Protein AF-A0A484BGW2-F1 (afdb_monomer_lite)

Radius of gyration: 29.8 Å; chains: 1; bounding box: 75×45×99 Å

Organism: Drosophila navojoa (NCBI:txid7232)

Structure (mmCIF, N/CA/C/O backbone):
data_AF-A0A484BGW2-F1
#
_entry.id   AF-A0A484BGW2-F1
#
loop_
_atom_site.group_PDB
_atom_site.id
_atom_site.type_symbol
_atom_site.label_atom_id
_atom_site.label_alt_id
_atom_site.label_comp_id
_atom_site.label_asym_id
_atom_site.label_entity_id
_atom_site.label_seq_id
_atom_site.pdbx_PDB_ins_code
_atom_site.Cartn_x
_atom_site.Cartn_y
_atom_site.Cartn_z
_atom_site.occupancy
_atom_site.B_iso_or_equiv
_atom_site.auth_seq_id
_atom_site.auth_comp_id
_atom_site.auth_asym_id
_atom_site.auth_atom_id
_atom_site.pdbx_PDB_model_num
ATOM 1 N N . MET A 1 1 ? -2.782 -5.378 -7.631 1.00 30.78 1 MET A N 1
ATOM 2 C CA . MET A 1 1 ? -2.924 -6.180 -8.863 1.00 30.78 1 MET A CA 1
ATOM 3 C C . MET A 1 1 ? -1.554 -6.578 -9.361 1.00 30.78 1 MET A C 1
ATOM 5 O O . MET A 1 1 ? -0.825 -5.732 -9.863 1.00 30.78 1 MET A O 1
ATOM 9 N N . ALA A 1 2 ? -1.187 -7.844 -9.185 1.00 27.56 2 ALA A N 1
ATOM 10 C CA . ALA A 1 2 ? -0.056 -8.403 -9.904 1.00 27.56 2 ALA A CA 1
ATOM 11 C C . ALA A 1 2 ? -0.414 -8.424 -11.396 1.00 27.56 2 ALA A C 1
ATOM 13 O O . ALA A 1 2 ? -1.454 -8.963 -11.779 1.00 27.56 2 ALA A O 1
ATOM 14 N N . VAL A 1 3 ? 0.424 -7.811 -12.233 1.00 41.62 3 VAL A N 1
ATOM 15 C CA . VAL A 1 3 ? 0.444 -8.108 -13.668 1.00 41.62 3 VAL A CA 1
ATOM 16 C C . VAL A 1 3 ? 0.529 -9.629 -13.781 1.00 41.62 3 VAL A C 1
ATOM 18 O O . VAL A 1 3 ? 1.428 -10.220 -13.185 1.00 41.62 3 VAL A O 1
ATOM 21 N N . GLN A 1 4 ? -0.470 -10.232 -14.439 1.00 38.78 4 GLN A N 1
ATOM 22 C CA . GLN A 1 4 ? -0.670 -11.678 -14.573 1.00 38.78 4 GLN A CA 1
ATOM 23 C C . GLN A 1 4 ? 0.668 -12.416 -14.654 1.00 38.78 4 GLN A C 1
ATOM 25 O O . GLN A 1 4 ? 1.475 -12.099 -15.529 1.00 38.78 4 GLN A O 1
ATOM 30 N N . ALA A 1 5 ? 0.870 -13.408 -13.780 1.00 41.56 5 ALA A N 1
ATOM 31 C CA . ALA A 1 5 ? 1.909 -14.416 -13.946 1.00 41.56 5 ALA A CA 1
ATOM 32 C C . ALA A 1 5 ? 1.656 -15.099 -15.295 1.00 41.56 5 ALA A C 1
ATOM 34 O O . ALA A 1 5 ? 0.821 -15.996 -15.431 1.00 41.56 5 ALA A O 1
ATOM 35 N N . SER A 1 6 ? 2.267 -14.564 -16.349 1.00 44.81 6 SER A N 1
ATOM 36 C CA . SER A 1 6 ? 2.122 -15.129 -17.676 1.00 44.81 6 SER A CA 1
ATOM 37 C C . SER A 1 6 ? 2.887 -16.442 -17.657 1.00 44.81 6 SER A C 1
ATOM 39 O O . SER A 1 6 ? 4.026 -16.475 -17.191 1.00 44.81 6 SER A O 1
ATOM 41 N N . ASN A 1 7 ? 2.276 -17.511 -18.160 1.00 44.81 7 ASN A N 1
ATOM 42 C CA . ASN A 1 7 ? 2.944 -18.783 -18.407 1.00 44.81 7 ASN A CA 1
ATOM 43 C C . ASN A 1 7 ? 3.932 -18.586 -19.576 1.00 44.81 7 ASN A C 1
ATOM 45 O O . ASN A 1 7 ? 3.682 -18.995 -20.713 1.00 44.81 7 ASN A O 1
ATOM 49 N N . ASN A 1 8 ? 4.985 -17.803 -19.332 1.00 55.59 8 ASN A N 1
ATOM 50 C CA . ASN A 1 8 ? 5.901 -17.326 -20.345 1.00 55.59 8 ASN A CA 1
ATOM 51 C C . ASN A 1 8 ? 6.983 -18.377 -20.524 1.00 55.59 8 ASN A C 1
ATOM 53 O O . ASN A 1 8 ? 7.756 -18.667 -19.619 1.00 55.59 8 ASN A O 1
ATOM 57 N N . ARG A 1 9 ? 7.098 -18.919 -21.737 1.00 71.69 9 ARG A N 1
ATOM 58 C CA . ARG A 1 9 ? 8.217 -19.808 -22.093 1.00 71.69 9 ARG A CA 1
ATOM 59 C C . ARG A 1 9 ? 9.573 -19.089 -22.096 1.00 71.69 9 ARG A C 1
ATOM 61 O O . ARG A 1 9 ? 10.586 -19.736 -22.325 1.00 71.69 9 ARG A O 1
ATOM 68 N N . ARG A 1 10 ? 9.583 -17.766 -21.900 1.00 89.25 10 ARG A N 1
ATOM 69 C CA . ARG A 1 10 ? 10.768 -16.909 -21.933 1.00 89.25 10 ARG A CA 1
ATOM 70 C C . ARG A 1 10 ? 11.229 -16.578 -20.521 1.00 89.25 10 ARG A C 1
ATOM 72 O O . ARG A 1 10 ? 10.432 -16.153 -19.683 1.00 89.25 10 ARG A O 1
ATOM 79 N N . SER A 1 11 ? 12.525 -16.721 -20.295 1.00 92.38 11 SER A N 1
ATOM 80 C CA . SER A 1 11 ? 13.177 -16.312 -19.056 1.00 92.38 11 SER A CA 1
ATOM 81 C C . SER A 1 11 ? 13.207 -14.789 -18.901 1.00 92.38 11 SER A C 1
ATOM 83 O O . SER A 1 11 ? 13.203 -14.048 -19.891 1.00 92.38 11 SER A O 1
ATOM 85 N N . ILE A 1 12 ? 13.320 -14.315 -17.657 1.00 93.62 12 ILE A N 1
ATOM 86 C CA . ILE A 1 12 ? 13.529 -12.891 -17.348 1.00 93.62 12 ILE A CA 1
ATOM 87 C C . ILE A 1 12 ? 14.671 -12.301 -18.188 1.00 93.62 12 ILE A C 1
ATOM 89 O O . ILE A 1 12 ? 14.522 -11.232 -18.781 1.00 93.62 12 ILE A O 1
ATOM 93 N N . ARG A 1 13 ? 15.812 -12.997 -18.277 1.00 93.94 13 ARG A N 1
ATOM 94 C CA . ARG A 1 13 ? 16.982 -12.536 -19.034 1.00 93.94 13 ARG A CA 1
ATOM 95 C C . ARG A 1 13 ? 16.668 -12.337 -20.511 1.00 93.94 13 ARG A C 1
ATOM 97 O O . ARG A 1 13 ? 17.069 -11.319 -21.063 1.00 93.94 13 ARG A O 1
ATOM 104 N N . GLU A 1 14 ? 15.964 -13.270 -21.144 1.00 94.06 14 GLU A N 1
ATOM 105 C CA . GLU A 1 14 ? 15.614 -13.161 -22.565 1.00 94.06 14 GLU A CA 1
ATOM 106 C C . GLU A 1 14 ? 14.696 -11.974 -22.842 1.00 94.06 14 GLU A C 1
ATOM 108 O O . GLU A 1 14 ? 14.814 -11.339 -23.889 1.00 94.06 14 GLU A O 1
ATOM 113 N N . VAL A 1 15 ? 13.771 -11.663 -21.933 1.00 94.19 15 VAL A N 1
ATOM 114 C CA . VAL A 1 15 ? 12.886 -10.507 -22.115 1.00 94.19 15 VAL A CA 1
ATOM 115 C C . VAL A 1 15 ? 13.626 -9.201 -21.837 1.00 94.19 15 VAL A C 1
ATOM 117 O O . VAL A 1 15 ? 13.514 -8.260 -22.621 1.00 94.19 15 VAL A O 1
ATOM 120 N N . GLN A 1 16 ? 14.450 -9.154 -20.788 1.00 94.75 16 GLN A N 1
ATOM 121 C CA . GLN A 1 16 ? 15.307 -7.999 -20.511 1.00 94.75 16 GLN A CA 1
ATOM 122 C C . GLN A 1 16 ? 16.312 -7.731 -21.640 1.00 94.75 16 GLN A C 1
ATOM 124 O O . GLN A 1 16 ? 16.614 -6.576 -21.923 1.00 94.75 16 GLN A O 1
ATOM 129 N N . GLN A 1 17 ? 16.796 -8.775 -22.315 1.00 94.62 17 GLN A N 1
ATOM 130 C CA . GLN A 1 17 ? 17.645 -8.652 -23.498 1.00 94.62 17 GLN A CA 1
ATOM 131 C C . GLN A 1 17 ? 16.894 -7.966 -24.649 1.00 94.62 17 GLN A C 1
ATOM 133 O O . GLN A 1 17 ? 17.401 -7.000 -25.209 1.00 94.62 17 GLN A O 1
ATOM 138 N N . THR A 1 18 ? 15.656 -8.380 -24.944 1.00 93.19 18 THR A N 1
ATOM 139 C CA . THR A 1 18 ? 14.824 -7.713 -25.965 1.00 93.19 18 THR A CA 1
ATOM 140 C C . THR A 1 18 ? 14.536 -6.252 -25.614 1.00 93.19 18 THR A C 1
ATOM 142 O O . THR A 1 18 ? 14.560 -5.390 -26.494 1.00 93.19 18 THR A O 1
ATOM 145 N N . PHE A 1 19 ? 14.296 -5.943 -24.335 1.00 92.81 19 PHE A N 1
ATOM 146 C CA . PHE A 1 19 ? 14.169 -4.552 -23.903 1.00 92.81 19 PHE A CA 1
ATOM 147 C C . PHE A 1 19 ? 15.470 -3.778 -24.092 1.00 92.81 19 PHE A C 1
ATOM 149 O O . PHE A 1 19 ? 15.421 -2.652 -24.572 1.00 92.81 19 PHE A O 1
ATOM 156 N N . ALA A 1 20 ? 16.622 -4.373 -23.784 1.00 90.94 20 ALA A N 1
ATOM 157 C CA . ALA A 1 20 ? 17.910 -3.720 -23.976 1.00 90.94 20 ALA A CA 1
ATOM 158 C C . ALA A 1 20 ? 18.216 -3.429 -25.448 1.00 90.94 20 ALA A C 1
ATOM 160 O O . ALA A 1 20 ? 18.731 -2.362 -25.757 1.00 90.94 20 ALA A O 1
ATOM 161 N N . GLU A 1 21 ? 17.848 -4.333 -26.353 1.00 90.25 21 GLU A N 1
ATOM 162 C CA . GLU A 1 21 ? 17.987 -4.143 -27.802 1.00 90.25 21 GLU A CA 1
ATOM 163 C C . GLU A 1 21 ? 17.047 -3.060 -28.351 1.00 90.25 21 GLU A C 1
ATOM 165 O O . GLU A 1 21 ? 17.378 -2.395 -29.328 1.00 90.25 21 GLU A O 1
ATOM 170 N N . SER A 1 22 ? 15.882 -2.868 -27.722 1.00 87.31 22 SER A N 1
ATOM 171 C CA . SER A 1 22 ? 14.867 -1.905 -28.179 1.00 87.31 22 SER A CA 1
ATOM 172 C C . SER A 1 22 ? 14.999 -0.519 -27.538 1.00 87.31 22 SER A C 1
ATOM 174 O O . SER A 1 22 ? 14.639 0.481 -28.153 1.00 87.31 22 SER A O 1
ATOM 176 N N . LEU A 1 23 ? 15.449 -0.460 -26.282 1.00 84.62 23 LEU A N 1
ATOM 177 C CA . LEU A 1 23 ? 15.468 0.747 -25.445 1.00 84.62 23 LEU A CA 1
ATOM 178 C C . LEU A 1 23 ? 16.885 1.215 -25.097 1.00 84.62 23 LEU A C 1
ATOM 180 O O . LEU A 1 23 ? 17.059 2.356 -24.672 1.00 84.62 23 LEU A O 1
ATOM 184 N N . GLY A 1 24 ? 17.885 0.341 -25.215 1.00 80.19 24 GLY A N 1
ATOM 185 C CA . GLY A 1 24 ? 19.278 0.668 -24.941 1.00 80.19 24 GLY A CA 1
ATOM 186 C C . GLY A 1 24 ? 19.933 1.389 -26.115 1.00 80.19 24 GLY A C 1
ATOM 187 O O . GLY A 1 24 ? 19.644 1.115 -27.278 1.00 80.19 24 GLY A O 1
ATOM 188 N N . TYR A 1 25 ? 20.853 2.302 -25.809 1.00 79.00 25 TYR A N 1
ATOM 189 C CA . TYR A 1 25 ? 21.677 2.971 -26.810 1.00 79.00 25 TYR A CA 1
ATOM 190 C C . TYR A 1 25 ? 23.089 3.182 -26.268 1.00 79.00 25 TYR A C 1
ATOM 192 O O . TYR A 1 25 ? 23.350 4.116 -25.514 1.00 79.00 25 TYR A O 1
ATOM 200 N N . ALA A 1 26 ? 24.009 2.289 -26.643 1.00 73.81 26 ALA A N 1
ATOM 201 C CA . ALA A 1 26 ? 25.385 2.279 -26.144 1.00 73.81 26 ALA A CA 1
ATOM 202 C C . ALA A 1 26 ? 25.447 2.375 -24.601 1.00 73.81 26 ALA A C 1
ATOM 204 O O . ALA A 1 26 ? 24.989 1.461 -23.919 1.00 73.81 26 ALA A O 1
ATOM 205 N N . ASN A 1 27 ? 26.006 3.469 -24.072 1.00 66.44 27 ASN A N 1
ATOM 206 C CA . ASN A 1 27 ? 26.057 3.789 -22.640 1.00 66.44 27 ASN A CA 1
ATOM 207 C C . ASN A 1 27 ? 25.190 5.014 -22.280 1.00 66.44 27 ASN A C 1
ATOM 209 O O . ASN A 1 27 ? 25.321 5.574 -21.188 1.00 66.44 27 ASN A O 1
ATOM 213 N N . GLU A 1 28 ? 24.340 5.471 -23.200 1.00 70.56 28 GLU A N 1
ATOM 214 C CA . GLU A 1 28 ? 23.519 6.668 -23.049 1.00 70.56 28 GLU A CA 1
ATOM 215 C C . GLU A 1 28 ? 22.057 6.318 -22.751 1.00 70.56 28 GLU A C 1
ATOM 217 O O . GLU A 1 28 ? 21.553 5.241 -23.066 1.00 70.56 28 GLU A O 1
ATOM 222 N N . ILE A 1 29 ? 21.354 7.265 -22.128 1.00 76.94 29 ILE A N 1
ATOM 223 C CA . ILE A 1 29 ? 19.918 7.150 -21.866 1.00 76.94 29 ILE A CA 1
ATOM 224 C C . ILE A 1 29 ? 19.168 7.896 -22.960 1.00 76.94 29 ILE A C 1
ATOM 226 O O . ILE A 1 29 ? 19.390 9.093 -23.160 1.00 76.94 29 ILE A O 1
ATOM 230 N N . ILE A 1 30 ? 18.220 7.213 -23.597 1.00 80.31 30 ILE A N 1
ATOM 231 C CA . ILE A 1 30 ? 17.255 7.851 -24.488 1.00 80.31 30 ILE A CA 1
ATOM 232 C C . ILE A 1 30 ? 16.202 8.555 -23.628 1.00 80.31 30 ILE A C 1
ATOM 234 O O . ILE A 1 30 ? 15.404 7.920 -22.940 1.00 80.31 30 ILE A O 1
ATOM 238 N N . TRP A 1 31 ? 16.212 9.887 -23.654 1.00 86.00 31 TRP A N 1
ATOM 239 C CA . TRP A 1 31 ? 15.259 10.703 -22.909 1.00 86.00 31 TRP A CA 1
ATOM 240 C C . TRP A 1 31 ? 14.029 11.033 -23.746 1.00 86.00 31 TRP A C 1
ATOM 242 O O . TRP A 1 31 ? 14.128 11.644 -24.808 1.00 86.00 31 TRP A O 1
ATOM 252 N N . ASP A 1 32 ? 12.856 10.746 -23.196 1.00 87.62 32 ASP A N 1
ATOM 253 C CA . ASP A 1 32 ? 11.609 11.344 -23.645 1.00 87.62 32 ASP A CA 1
ATOM 254 C C . ASP A 1 32 ? 11.511 12.771 -23.101 1.00 87.62 32 ASP A C 1
ATOM 256 O O . ASP A 1 32 ? 11.255 12.980 -21.911 1.00 87.62 32 ASP A O 1
ATOM 260 N N . LEU A 1 33 ? 11.711 13.753 -23.982 1.00 90.62 33 LEU A N 1
ATOM 261 C CA . LEU A 1 33 ? 11.511 15.167 -23.684 1.00 90.62 33 LEU A CA 1
ATOM 262 C C . LEU A 1 33 ? 10.089 15.592 -24.066 1.00 90.62 33 LEU A C 1
ATOM 264 O O . LEU A 1 33 ? 9.749 15.668 -25.245 1.00 90.62 33 LEU A O 1
ATOM 268 N N . LEU A 1 34 ? 9.267 15.922 -23.069 1.00 91.50 34 LEU A N 1
ATOM 269 C CA . LEU A 1 34 ? 7.919 16.453 -23.271 1.00 91.50 34 LEU A CA 1
ATOM 270 C C . LEU A 1 34 ? 7.805 17.877 -22.725 1.00 91.50 34 LEU A C 1
ATOM 272 O O . LEU A 1 34 ? 8.066 18.149 -21.549 1.00 91.50 34 LEU A O 1
ATOM 276 N N . SER A 1 35 ? 7.368 18.795 -23.583 1.00 90.25 35 SER A N 1
ATOM 277 C CA . SER A 1 35 ? 7.036 20.167 -23.197 1.00 90.25 35 SER A CA 1
ATOM 278 C C . SER A 1 35 ? 5.729 20.237 -22.399 1.00 90.25 35 SER A C 1
ATOM 280 O O . SER A 1 35 ? 4.939 19.292 -22.354 1.00 90.25 35 SER A O 1
ATOM 282 N N . VAL A 1 36 ? 5.458 21.397 -21.794 1.00 88.25 36 VAL A N 1
ATOM 283 C CA . VAL A 1 36 ? 4.253 21.638 -20.977 1.00 88.25 36 VAL A CA 1
ATOM 284 C C . VAL A 1 36 ? 2.954 21.326 -21.736 1.00 88.25 36 VAL A C 1
ATOM 286 O O . VAL A 1 36 ? 2.016 20.796 -21.143 1.00 88.25 36 VAL A O 1
ATOM 289 N N . ASN A 1 37 ? 2.916 21.580 -23.047 1.00 90.56 37 ASN A N 1
ATOM 290 C CA . ASN A 1 37 ? 1.727 21.388 -23.886 1.00 90.56 37 ASN A CA 1
ATOM 291 C C . ASN A 1 37 ? 1.546 19.929 -24.354 1.00 90.56 37 ASN A C 1
ATOM 293 O O . ASN A 1 37 ? 0.518 19.571 -24.929 1.00 90.56 37 ASN A O 1
ATOM 297 N N . GLN A 1 38 ? 2.525 19.061 -24.088 1.00 93.00 38 GLN A N 1
ATOM 298 C CA . GLN A 1 38 ? 2.545 17.664 -24.529 1.00 93.00 38 GLN A CA 1
ATOM 299 C C . GLN A 1 38 ? 2.111 16.675 -23.436 1.00 93.00 38 GLN A C 1
ATOM 301 O O . GLN A 1 38 ? 2.354 15.476 -23.552 1.00 93.00 38 GLN A O 1
ATOM 306 N N . ALA A 1 39 ? 1.405 17.145 -22.400 1.00 92.56 39 ALA A N 1
ATOM 307 C CA . ALA A 1 39 ? 0.837 16.298 -21.343 1.00 92.56 39 ALA A CA 1
ATOM 308 C C . ALA A 1 39 ? 0.022 15.112 -21.894 1.00 92.56 39 ALA A C 1
ATOM 310 O O . ALA A 1 39 ? 0.083 14.001 -21.369 1.00 92.56 39 ALA A O 1
ATOM 311 N N . HIS A 1 40 ? -0.722 15.342 -22.979 1.00 94.94 40 HIS A N 1
ATOM 312 C CA . HIS A 1 40 ? -1.546 14.327 -23.633 1.00 94.94 40 HIS A CA 1
ATOM 313 C C . HIS A 1 40 ? -0.723 13.151 -24.190 1.00 94.94 40 HIS A C 1
ATOM 315 O O . HIS A 1 40 ? -1.205 12.022 -24.174 1.00 94.94 40 HIS A O 1
ATOM 321 N N . ILE A 1 41 ? 0.525 13.385 -24.619 1.00 94.81 41 ILE A N 1
ATOM 322 C CA . ILE A 1 41 ? 1.420 12.335 -25.128 1.00 94.81 41 ILE A CA 1
ATOM 323 C C . ILE A 1 41 ? 1.796 11.378 -23.995 1.00 94.81 41 ILE A C 1
ATOM 325 O O . ILE A 1 41 ? 1.715 10.163 -24.168 1.00 94.81 41 ILE A O 1
ATOM 329 N N . LEU A 1 42 ? 2.145 11.907 -22.816 1.00 94.00 42 LEU A N 1
ATOM 330 C CA . LEU A 1 42 ? 2.445 11.072 -21.650 1.00 94.00 42 LEU A CA 1
ATOM 331 C C . LEU A 1 42 ? 1.216 10.265 -21.214 1.00 94.00 42 LEU A C 1
ATOM 333 O O . LEU A 1 42 ? 1.335 9.071 -20.956 1.00 94.00 42 LEU A O 1
ATOM 337 N N . LYS A 1 43 ? 0.027 10.884 -21.193 1.00 94.31 43 LYS A N 1
ATOM 338 C CA . LYS A 1 43 ? -1.228 10.173 -20.893 1.00 94.31 43 LYS A CA 1
ATOM 339 C C . LYS A 1 43 ? -1.483 9.021 -21.869 1.00 94.31 43 LYS A C 1
ATOM 341 O O . LYS A 1 43 ? -1.872 7.940 -21.438 1.00 94.31 43 LYS A O 1
ATOM 346 N N . LEU A 1 44 ? -1.227 9.227 -23.163 1.00 94.38 44 LEU A N 1
ATOM 347 C CA . LEU A 1 44 ? -1.354 8.180 -24.179 1.00 94.38 44 LEU A CA 1
ATOM 348 C C . LEU A 1 44 ? -0.354 7.036 -23.940 1.00 94.38 44 LEU A C 1
ATOM 350 O O . LEU A 1 44 ? -0.742 5.871 -23.965 1.00 94.38 44 LEU A O 1
ATOM 354 N N . LYS A 1 45 ? 0.914 7.362 -23.650 1.00 92.50 45 LYS A N 1
ATOM 355 C CA . LYS A 1 45 ? 1.946 6.368 -23.307 1.00 92.50 45 LYS A CA 1
ATOM 356 C C . LYS A 1 45 ? 1.537 5.538 -22.087 1.00 92.50 45 LYS A C 1
ATOM 358 O O . LYS A 1 45 ? 1.570 4.315 -22.147 1.00 92.50 45 LYS A O 1
ATOM 363 N N . ILE A 1 46 ? 1.069 6.189 -21.023 1.00 94.00 46 ILE A N 1
ATOM 364 C CA . ILE A 1 46 ? 0.591 5.526 -19.802 1.00 94.00 46 ILE A CA 1
ATOM 365 C C . ILE A 1 46 ? -0.630 4.637 -20.081 1.00 94.00 46 ILE A C 1
ATOM 367 O O . ILE A 1 46 ? -0.697 3.517 -19.580 1.00 94.00 46 ILE A O 1
ATOM 371 N N . LYS A 1 47 ? -1.562 5.078 -20.935 1.00 92.88 47 LYS A N 1
ATOM 372 C CA . LYS A 1 47 ? -2.705 4.258 -21.363 1.00 92.88 47 LYS A CA 1
ATOM 373 C C . LYS A 1 47 ? -2.281 2.996 -22.127 1.00 92.88 47 LYS A C 1
ATOM 375 O O . LYS A 1 47 ? -2.932 1.967 -21.994 1.00 92.88 47 LYS A O 1
ATOM 380 N N . ASN A 1 48 ? -1.201 3.062 -22.905 1.00 91.12 48 ASN A N 1
ATOM 381 C CA . ASN A 1 48 ? -0.659 1.895 -23.607 1.00 91.12 48 ASN A CA 1
ATOM 382 C C . ASN A 1 48 ? 0.105 0.938 -22.678 1.00 91.12 48 ASN A C 1
ATOM 384 O O . ASN A 1 48 ? 0.167 -0.254 -22.973 1.00 91.12 48 ASN A O 1
ATOM 388 N N . LEU A 1 49 ? 0.668 1.449 -21.575 1.00 89.44 49 LEU A N 1
ATOM 389 C CA . LEU A 1 49 ? 1.332 0.644 -20.543 1.00 89.44 49 LEU A CA 1
ATOM 390 C C . LEU A 1 49 ? 0.324 -0.099 -19.663 1.00 89.44 49 LEU A C 1
ATOM 392 O O . LEU A 1 49 ? 0.452 -1.298 -19.451 1.00 89.44 49 LEU A O 1
ATOM 396 N N . ILE A 1 50 ? -0.690 0.611 -19.172 1.00 89.19 50 ILE A N 1
ATOM 397 C CA . ILE A 1 50 ? -1.757 0.055 -18.339 1.00 89.19 50 ILE A CA 1
ATOM 398 C C . ILE A 1 50 ? -2.979 -0.065 -19.235 1.00 89.19 50 ILE A C 1
ATOM 400 O O . ILE A 1 50 ? -3.693 0.919 -19.395 1.00 89.19 50 ILE A O 1
ATOM 404 N N . GLN A 1 51 ? -3.209 -1.217 -19.861 1.00 88.19 51 GLN A N 1
ATOM 405 C CA . GLN A 1 51 ? -4.296 -1.399 -20.833 1.00 88.19 51 GLN A CA 1
ATOM 406 C C . GLN A 1 51 ? -5.617 -1.785 -20.163 1.00 88.19 51 GLN A C 1
ATOM 408 O O . GLN A 1 51 ? -5.640 -2.443 -19.125 1.00 88.19 51 GLN A O 1
ATOM 413 N N . ASP A 1 52 ? -6.732 -1.369 -20.766 1.00 88.94 52 ASP A N 1
ATOM 414 C CA . ASP A 1 52 ? -8.057 -1.796 -20.315 1.00 88.94 52 ASP A CA 1
ATOM 415 C C . ASP A 1 52 ? -8.304 -3.254 -20.699 1.00 88.94 52 ASP A C 1
ATOM 417 O O . ASP A 1 52 ? -8.002 -3.637 -21.833 1.00 88.94 52 ASP A O 1
ATOM 421 N N . PRO A 1 53 ? -8.883 -4.069 -19.803 1.00 86.38 53 PRO A N 1
ATOM 422 C CA . PRO A 1 53 ? -9.250 -5.424 -20.169 1.00 86.38 53 PRO A CA 1
ATOM 423 C C . PRO A 1 53 ? -10.378 -5.406 -21.202 1.00 86.38 53 PRO A C 1
ATOM 425 O O . PRO A 1 53 ? -11.237 -4.514 -21.233 1.00 86.38 53 PRO A O 1
ATOM 428 N N . VAL A 1 54 ? -10.396 -6.448 -22.022 1.00 88.06 54 VAL A N 1
ATOM 429 C CA . VAL A 1 54 ? -11.451 -6.700 -23.000 1.00 88.06 54 VAL A CA 1
ATOM 430 C C . VAL A 1 54 ? -12.315 -7.845 -22.488 1.00 88.06 54 VAL A C 1
ATOM 432 O O . VAL A 1 54 ? -11.813 -8.783 -21.869 1.00 88.06 54 VAL A O 1
ATOM 435 N N . VAL A 1 55 ? -13.623 -7.757 -22.725 1.00 87.06 55 VAL A N 1
ATOM 436 C CA . VAL A 1 55 ? -14.552 -8.845 -22.402 1.00 87.06 55 VAL A CA 1
ATOM 437 C C . VAL A 1 55 ? -14.190 -10.056 -23.271 1.00 87.06 55 VAL A C 1
ATOM 439 O O . VAL A 1 55 ? -14.110 -9.900 -24.493 1.00 87.06 55 VAL A O 1
ATOM 442 N N . PRO A 1 56 ? -13.954 -11.244 -22.686 1.00 85.31 56 PRO A N 1
ATOM 443 C CA . PRO A 1 56 ? -13.664 -12.444 -23.461 1.00 85.31 56 PRO A CA 1
ATOM 444 C C . PRO A 1 56 ? -14.787 -12.765 -24.455 1.00 85.31 56 PRO A C 1
ATOM 446 O O . PRO A 1 56 ? -15.970 -12.665 -24.128 1.00 85.31 56 PRO A O 1
ATOM 449 N N . ALA A 1 57 ? -14.418 -13.159 -25.673 1.00 86.06 57 ALA A N 1
ATOM 450 C CA . ALA A 1 57 ? -15.378 -13.622 -26.670 1.00 86.06 57 ALA A CA 1
ATOM 451 C C . ALA A 1 57 ? -15.885 -15.037 -26.332 1.00 86.06 57 ALA A C 1
ATOM 453 O O . ALA A 1 57 ? -15.158 -15.830 -25.737 1.00 86.06 57 ALA A O 1
ATOM 454 N N . GLY A 1 58 ? -17.111 -15.369 -26.753 1.00 86.62 58 GLY A N 1
ATOM 455 C CA . GLY A 1 58 ? -17.671 -16.723 -26.621 1.00 86.62 58 GLY A CA 1
ATOM 456 C C . GLY A 1 58 ? -18.303 -17.059 -25.265 1.00 86.62 58 GLY A C 1
ATOM 457 O O . GLY A 1 58 ? -18.540 -18.231 -24.994 1.00 86.62 58 GLY A O 1
ATOM 458 N N . LEU A 1 59 ? -18.575 -16.057 -24.426 1.00 87.25 59 LEU A N 1
ATOM 459 C CA . LEU A 1 59 ? -19.293 -16.223 -23.159 1.00 87.25 59 LEU A CA 1
ATOM 460 C C . LEU A 1 59 ? -20.806 -16.352 -23.382 1.00 87.25 59 LEU A C 1
ATOM 462 O O . LEU A 1 59 ? -21.356 -15.755 -24.311 1.00 87.25 59 LEU A O 1
ATOM 466 N N . THR A 1 60 ? -21.484 -17.086 -22.499 1.00 90.12 60 THR A N 1
ATOM 467 C CA . THR A 1 60 ? -22.955 -17.073 -22.423 1.00 90.12 60 THR A CA 1
ATOM 468 C C . THR A 1 60 ? -23.468 -15.696 -21.977 1.00 90.12 60 THR A C 1
ATOM 470 O O . THR A 1 60 ? -22.714 -14.912 -21.406 1.00 90.12 60 THR A O 1
ATOM 473 N N . GLU A 1 61 ? -24.747 -15.372 -22.202 1.00 86.38 61 GLU A N 1
ATOM 474 C CA . GLU A 1 61 ? -25.318 -14.059 -21.829 1.00 86.38 61 GLU A CA 1
ATOM 475 C C . GLU A 1 61 ? -25.142 -13.720 -20.333 1.00 86.38 61 GLU A C 1
ATOM 477 O O . GLU A 1 61 ? -24.775 -12.598 -19.982 1.00 86.38 61 GLU A O 1
ATOM 482 N N . GLU A 1 62 ? -25.310 -14.696 -19.433 1.00 84.06 62 GLU A N 1
ATOM 483 C CA . GLU A 1 62 ? -25.116 -14.480 -17.991 1.00 84.06 62 GLU A CA 1
ATOM 484 C C . GLU A 1 62 ? -23.642 -14.265 -17.613 1.00 84.06 62 GLU A C 1
ATOM 486 O O . GLU A 1 62 ? -23.315 -13.409 -16.784 1.00 84.06 62 GLU A O 1
ATOM 491 N N . GLU A 1 63 ? -22.731 -15.031 -18.215 1.00 86.94 63 GLU A N 1
ATOM 492 C CA . GLU A 1 63 ? -21.289 -14.881 -17.999 1.00 86.94 63 GLU A CA 1
ATOM 493 C C . GLU A 1 63 ? -20.773 -13.573 -18.592 1.00 86.94 63 GLU A C 1
ATOM 495 O O . GLU A 1 63 ? -19.912 -12.919 -18.002 1.00 86.94 63 GLU A O 1
ATOM 500 N N . ARG A 1 64 ? -21.334 -13.161 -19.729 1.00 88.19 64 ARG A N 1
ATOM 501 C CA . ARG A 1 64 ? -21.026 -11.906 -20.397 1.00 88.19 64 ARG A CA 1
ATOM 502 C C . ARG A 1 64 ? -21.432 -10.715 -19.541 1.00 88.19 64 ARG A C 1
ATOM 504 O O . ARG A 1 64 ? -20.603 -9.834 -19.347 1.00 88.19 64 ARG A O 1
ATOM 511 N N . ALA A 1 65 ? -22.633 -10.712 -18.960 1.00 86.19 65 ALA A N 1
ATOM 512 C CA . ALA A 1 65 ? -23.063 -9.644 -18.057 1.00 86.19 65 ALA A CA 1
ATOM 513 C C . ALA A 1 65 ? -22.128 -9.507 -16.836 1.00 86.19 65 ALA A C 1
ATOM 515 O O . ALA A 1 65 ? -21.729 -8.401 -16.463 1.00 86.19 65 ALA A O 1
ATOM 516 N N . LYS A 1 66 ? -21.705 -10.635 -16.242 1.00 84.88 66 LYS A N 1
ATOM 517 C CA . LYS A 1 66 ? -20.719 -10.649 -15.142 1.00 84.88 66 LYS A CA 1
ATOM 518 C C . LYS A 1 66 ? -19.342 -10.155 -15.595 1.00 84.88 66 LYS A C 1
ATOM 520 O O . LYS A 1 66 ? -18.707 -9.368 -14.891 1.00 84.88 66 LYS A O 1
ATOM 525 N N . ALA A 1 67 ? -18.882 -10.589 -16.766 1.00 84.62 67 ALA A N 1
ATOM 526 C CA . ALA A 1 67 ? -17.603 -10.178 -17.332 1.00 84.62 67 ALA A CA 1
ATOM 527 C C . ALA A 1 67 ? -17.589 -8.687 -17.702 1.00 84.62 67 ALA A C 1
ATOM 529 O O . ALA A 1 67 ? -16.603 -8.008 -17.433 1.00 84.62 67 ALA A O 1
ATOM 530 N N . GLU A 1 68 ? -18.681 -8.152 -18.250 1.00 87.69 68 GLU A N 1
ATOM 531 C CA . GLU A 1 68 ? -18.850 -6.729 -18.560 1.00 87.69 68 GLU A CA 1
ATOM 532 C C . GLU A 1 68 ? -18.808 -5.869 -17.294 1.00 87.69 68 GLU A C 1
ATOM 534 O O . GLU A 1 68 ? -18.090 -4.867 -17.263 1.00 87.69 68 GLU A O 1
ATOM 539 N N . ALA A 1 69 ? -19.490 -6.290 -16.223 1.00 84.31 69 ALA A N 1
ATOM 540 C CA . ALA A 1 69 ? -19.425 -5.615 -14.928 1.00 84.31 69 ALA A CA 1
ATOM 541 C C . ALA A 1 69 ? -17.993 -5.602 -14.359 1.00 84.31 69 ALA A C 1
ATOM 543 O O . ALA A 1 69 ? -17.501 -4.549 -13.941 1.00 84.31 69 ALA A O 1
ATOM 544 N N . LYS A 1 70 ? -17.290 -6.744 -14.412 1.00 84.75 70 LYS A N 1
ATOM 545 C CA . LYS A 1 70 ? -15.889 -6.851 -13.973 1.00 84.75 70 LYS A CA 1
ATOM 546 C C . LYS A 1 70 ? -14.957 -5.970 -14.811 1.00 84.75 70 LYS A C 1
ATOM 548 O O . LYS A 1 70 ? -14.131 -5.243 -14.263 1.00 84.75 70 LYS A O 1
ATOM 553 N N . VAL A 1 71 ? -15.114 -5.986 -16.135 1.00 87.94 71 VAL A N 1
ATOM 554 C CA . VAL A 1 71 ? -14.326 -5.167 -17.069 1.00 87.94 71 VAL A CA 1
ATOM 555 C C . VAL A 1 71 ? -14.552 -3.678 -16.830 1.00 87.94 71 VAL A C 1
ATOM 557 O O . VAL A 1 71 ? -13.582 -2.925 -16.812 1.00 87.94 71 VAL A O 1
ATOM 560 N N . GLN A 1 72 ? -15.792 -3.232 -16.620 1.00 87.31 72 GLN A N 1
ATOM 561 C CA . GLN A 1 72 ? -16.064 -1.819 -16.338 1.00 87.31 72 GLN A CA 1
ATOM 562 C C . GLN A 1 72 ? -15.426 -1.352 -15.033 1.00 87.31 72 GLN A C 1
ATOM 564 O O . GLN A 1 72 ? -14.859 -0.262 -14.969 1.00 87.31 72 GLN A O 1
ATOM 569 N N . LYS A 1 73 ? -15.450 -2.195 -14.002 1.00 80.31 73 LYS A N 1
ATOM 570 C CA . LYS A 1 73 ? -14.803 -1.871 -12.734 1.00 80.31 73 LYS A CA 1
ATOM 571 C C . LYS A 1 73 ? -13.281 -1.811 -12.858 1.00 80.31 73 LYS A C 1
ATOM 573 O O . LYS A 1 73 ? -12.670 -0.854 -12.389 1.00 80.31 73 LYS A O 1
ATOM 578 N N . GLN A 1 74 ? -12.685 -2.762 -13.575 1.00 83.00 74 GLN A N 1
ATOM 579 C CA . GLN A 1 74 ? -11.257 -2.738 -13.885 1.00 83.00 74 GLN A CA 1
ATOM 580 C C . GLN A 1 74 ? -10.864 -1.495 -14.694 1.00 83.00 74 GLN A C 1
ATOM 582 O O . GLN A 1 74 ? -9.809 -0.921 -14.450 1.00 83.00 74 GLN A O 1
ATOM 587 N N . LYS A 1 75 ? -11.704 -1.049 -15.636 1.00 88.75 75 LYS A N 1
ATOM 588 C CA . LYS A 1 75 ? -11.477 0.196 -16.387 1.00 88.75 75 LYS A CA 1
ATOM 589 C C . LYS A 1 75 ? -11.430 1.412 -15.467 1.00 88.75 75 LYS A C 1
ATOM 591 O O . LYS A 1 75 ? -10.513 2.216 -15.597 1.00 88.75 75 LYS A O 1
ATOM 596 N N . ALA A 1 76 ?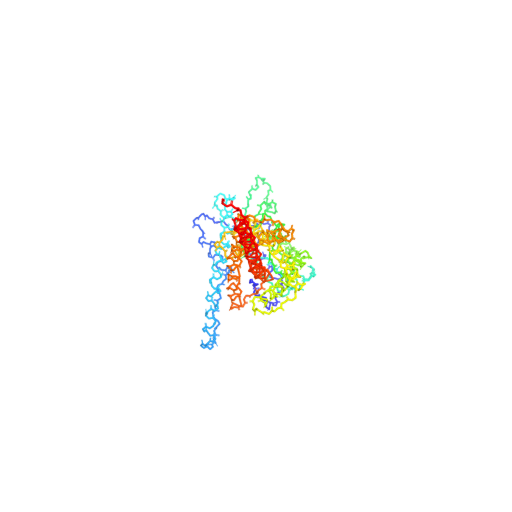 -12.359 1.511 -14.515 1.00 86.75 76 ALA A N 1
ATOM 597 C CA . ALA A 1 76 ? -12.354 2.587 -13.525 1.00 86.75 76 ALA A CA 1
ATOM 598 C C . ALA A 1 76 ? -11.102 2.538 -12.625 1.00 86.75 76 ALA A C 1
ATOM 600 O O . ALA A 1 76 ? -10.480 3.568 -12.378 1.00 86.75 76 ALA A O 1
ATOM 601 N N . ALA A 1 77 ? -10.682 1.345 -12.186 1.00 84.25 77 ALA A N 1
ATOM 602 C CA . ALA A 1 77 ? -9.446 1.173 -11.417 1.00 84.25 77 ALA A CA 1
ATOM 603 C C . ALA A 1 77 ? -8.198 1.552 -12.235 1.00 84.25 77 ALA A C 1
ATOM 605 O O . ALA A 1 77 ? -7.314 2.254 -11.748 1.00 84.25 77 ALA A O 1
ATOM 606 N N . ASN A 1 78 ? -8.144 1.141 -13.503 1.00 90.00 78 ASN A N 1
ATOM 607 C CA . ASN A 1 78 ? -7.073 1.511 -14.419 1.00 90.00 78 ASN A CA 1
ATOM 608 C C . ASN A 1 78 ? -7.038 3.022 -14.670 1.00 90.00 78 ASN A C 1
ATOM 610 O O . ASN A 1 78 ? -5.959 3.580 -14.826 1.00 90.00 78 ASN A O 1
ATOM 614 N N . GLU A 1 79 ? -8.186 3.695 -14.738 1.00 91.12 79 GLU A N 1
ATOM 615 C CA . GLU A 1 79 ? -8.252 5.150 -14.886 1.00 91.12 79 GLU A CA 1
ATOM 616 C C . GLU A 1 79 ? -7.615 5.870 -13.689 1.00 91.12 79 GLU A C 1
ATOM 618 O O . GLU A 1 79 ? -6.728 6.701 -13.898 1.00 91.12 79 GLU A O 1
ATOM 623 N N . ASP A 1 80 ? -7.962 5.474 -12.460 1.00 86.88 80 ASP A N 1
ATOM 624 C CA . ASP A 1 80 ? -7.368 6.014 -11.226 1.00 86.88 80 ASP A CA 1
ATOM 625 C C . ASP A 1 80 ? -5.855 5.736 -11.135 1.00 86.88 80 ASP A C 1
ATOM 627 O O . ASP A 1 80 ? -5.064 6.631 -10.819 1.00 86.88 80 ASP A O 1
ATOM 631 N N . LEU A 1 81 ? -5.422 4.521 -11.498 1.00 88.81 81 LEU A N 1
ATOM 632 C CA . LEU A 1 81 ? -4.001 4.156 -11.559 1.00 88.81 81 LEU A CA 1
ATOM 633 C C . LEU A 1 81 ? -3.241 4.996 -12.590 1.00 88.81 81 LEU A C 1
ATOM 635 O O . LEU A 1 81 ? -2.175 5.534 -12.288 1.00 88.81 81 LEU A O 1
ATOM 639 N N . ARG A 1 82 ? -3.786 5.155 -13.803 1.00 93.31 82 ARG A N 1
ATOM 640 C CA . ARG A 1 82 ? -3.172 5.973 -14.860 1.00 93.31 82 ARG A CA 1
ATOM 641 C C . ARG A 1 82 ? -3.083 7.436 -14.446 1.00 93.31 82 ARG A C 1
ATOM 643 O O . ARG A 1 82 ? -2.074 8.076 -14.735 1.00 93.31 82 ARG A O 1
ATOM 650 N N . GLU A 1 83 ? -4.116 7.974 -13.799 1.00 93.19 83 GLU A N 1
ATOM 651 C CA . GLU A 1 83 ? -4.112 9.349 -13.303 1.00 93.19 83 GLU A CA 1
ATOM 652 C C . GLU A 1 83 ? -3.073 9.533 -12.194 1.00 93.19 83 GLU A C 1
ATOM 654 O O . GLU A 1 83 ? -2.271 10.468 -12.254 1.00 93.19 83 GLU A O 1
ATOM 659 N N . THR A 1 84 ? -3.027 8.616 -11.228 1.00 91.50 84 THR A N 1
ATOM 660 C CA . THR A 1 84 ? -2.041 8.623 -10.142 1.00 91.50 84 THR A CA 1
ATOM 661 C C . THR A 1 84 ? -0.619 8.551 -10.694 1.00 91.50 84 THR A C 1
ATOM 663 O O . THR A 1 84 ? 0.216 9.395 -10.364 1.00 91.50 84 THR A O 1
ATOM 666 N N . PHE A 1 85 ? -0.354 7.610 -11.602 1.00 94.00 85 PHE A N 1
ATOM 667 C CA . PHE A 1 85 ? 0.953 7.436 -12.227 1.00 94.00 85 PHE A CA 1
ATOM 668 C C . PHE A 1 85 ? 1.349 8.652 -13.076 1.00 94.00 85 PHE A C 1
ATOM 670 O O . PHE A 1 85 ? 2.471 9.155 -12.971 1.00 94.00 85 PHE A O 1
ATOM 677 N N . PHE A 1 86 ? 0.409 9.200 -13.856 1.00 95.38 86 PHE A N 1
ATOM 678 C CA . PHE A 1 86 ? 0.618 10.435 -14.610 1.00 95.38 86 PHE A CA 1
ATOM 679 C C . PHE A 1 86 ? 0.977 11.595 -13.684 1.00 95.38 86 PHE A C 1
ATOM 681 O O . PHE A 1 86 ? 1.975 12.268 -13.923 1.00 95.38 86 PHE A O 1
ATOM 688 N N . ASN A 1 87 ? 0.199 11.826 -12.627 1.00 94.69 87 ASN A N 1
ATOM 689 C CA . ASN A 1 87 ? 0.423 12.927 -11.696 1.00 94.69 87 ASN A CA 1
ATOM 690 C C . ASN A 1 87 ? 1.773 12.792 -10.978 1.00 94.69 87 ASN A C 1
ATOM 692 O O . ASN A 1 87 ? 2.485 13.789 -10.843 1.00 94.69 87 ASN A O 1
ATOM 696 N N . ALA A 1 88 ? 2.156 11.571 -10.593 1.00 94.88 88 ALA A N 1
ATOM 697 C CA . ALA A 1 88 ? 3.436 11.278 -9.959 1.00 94.88 88 ALA A CA 1
ATOM 698 C C . ALA A 1 88 ? 4.629 11.601 -10.871 1.00 94.88 88 ALA A C 1
ATOM 700 O O . ALA A 1 88 ? 5.579 12.234 -10.417 1.00 94.88 88 ALA A O 1
ATOM 701 N N . ILE A 1 89 ? 4.568 11.247 -12.162 1.00 94.62 89 ILE A N 1
ATOM 702 C CA . ILE A 1 89 ? 5.612 11.580 -13.149 1.00 94.62 89 ILE A CA 1
ATOM 703 C C . ILE A 1 89 ? 5.590 13.078 -13.485 1.00 94.62 89 ILE A C 1
ATOM 705 O O . ILE A 1 89 ? 6.623 13.752 -13.525 1.00 94.62 89 ILE A O 1
ATOM 709 N N . TRP A 1 90 ? 4.404 13.624 -13.746 1.00 94.75 90 TRP A N 1
ATOM 710 C CA . TRP A 1 90 ? 4.221 14.975 -14.271 1.00 94.75 90 TRP A CA 1
ATOM 711 C C . TRP A 1 90 ? 4.553 16.063 -13.245 1.00 94.75 90 TRP A C 1
ATOM 713 O O . TRP A 1 90 ? 4.953 17.168 -13.633 1.00 94.75 90 TRP A O 1
ATOM 723 N N . SER A 1 91 ? 4.433 15.766 -11.949 1.00 93.56 91 SER A N 1
ATOM 724 C CA . SER A 1 91 ? 4.842 16.657 -10.859 1.00 93.56 91 SER A CA 1
ATOM 725 C C . SER A 1 91 ? 6.367 16.813 -10.763 1.00 93.56 91 SER A C 1
ATOM 727 O O . SER A 1 91 ? 6.852 17.881 -10.379 1.00 93.56 91 SER A O 1
ATOM 729 N N . GLN A 1 92 ? 7.146 15.821 -11.216 1.00 92.12 92 GLN A N 1
ATOM 730 C CA . GLN A 1 92 ? 8.615 15.857 -11.168 1.00 92.12 92 GLN A CA 1
ATOM 731 C C . GLN A 1 92 ? 9.244 16.874 -12.132 1.00 92.12 92 GLN A C 1
ATOM 733 O O . GLN A 1 92 ? 10.415 17.227 -11.992 1.00 92.12 92 GLN A O 1
ATOM 738 N N . ARG A 1 93 ? 8.462 17.450 -13.055 1.00 91.06 93 ARG A N 1
ATOM 739 C CA . ARG A 1 93 ? 8.892 18.563 -13.928 1.00 91.06 93 ARG A CA 1
ATOM 740 C C . ARG A 1 93 ? 9.350 19.804 -13.153 1.00 91.06 93 ARG A C 1
ATOM 742 O O . ARG A 1 93 ? 9.992 20.680 -13.735 1.00 91.06 93 ARG A O 1
ATOM 749 N N . LYS A 1 94 ? 9.058 19.862 -11.845 1.00 89.56 94 LYS A N 1
ATOM 750 C CA . LYS A 1 94 ? 9.630 20.822 -10.887 1.00 89.56 94 LYS A CA 1
ATOM 751 C C . LYS A 1 94 ? 11.164 20.893 -10.949 1.00 89.56 94 LYS A C 1
ATOM 753 O O . LYS A 1 94 ? 11.718 21.947 -10.667 1.00 89.56 94 LYS A O 1
ATOM 758 N N . TYR A 1 95 ? 11.831 19.821 -11.382 1.00 84.75 95 TYR A N 1
ATOM 759 C CA . TYR A 1 95 ? 13.290 19.754 -11.493 1.00 84.75 95 TYR A CA 1
ATOM 760 C C . TYR A 1 95 ? 13.865 20.109 -12.874 1.00 84.75 95 TYR A C 1
ATOM 762 O O . TYR A 1 95 ? 15.057 20.369 -12.985 1.00 84.75 95 TYR A O 1
ATOM 770 N N . CYS A 1 96 ? 13.047 20.134 -13.929 1.00 81.50 96 CYS A N 1
ATOM 771 C CA . CYS A 1 96 ? 13.517 20.236 -15.317 1.00 81.50 96 CYS A CA 1
ATOM 772 C C . CYS A 1 96 ? 12.889 21.425 -16.062 1.00 81.50 96 CYS A C 1
ATOM 774 O O . CYS A 1 96 ? 12.340 21.255 -17.146 1.00 81.50 96 CYS A O 1
ATOM 776 N N . ASN A 1 97 ? 12.906 22.634 -15.485 1.00 83.69 97 ASN A N 1
ATOM 777 C CA . ASN A 1 97 ? 12.346 23.848 -16.112 1.00 83.69 97 ASN A CA 1
ATOM 778 C C . ASN A 1 97 ? 10.923 23.654 -16.682 1.00 83.69 97 ASN A C 1
ATOM 780 O O . ASN A 1 97 ? 10.587 24.160 -17.752 1.00 83.69 97 ASN A O 1
ATOM 784 N N . ARG A 1 98 ? 10.073 22.900 -15.966 1.00 85.06 98 ARG A N 1
ATOM 785 C CA . ARG A 1 98 ? 8.700 22.521 -16.365 1.00 85.06 98 ARG A CA 1
ATOM 786 C C . ARG A 1 98 ? 8.591 21.586 -17.579 1.00 85.06 98 ARG A C 1
ATOM 788 O O . ARG A 1 98 ? 7.472 21.234 -17.962 1.00 85.06 98 ARG A O 1
ATOM 795 N N . GLN A 1 99 ? 9.706 21.145 -18.146 1.00 85.94 99 GLN A N 1
ATOM 796 C CA . GLN A 1 99 ? 9.760 20.057 -19.114 1.00 85.94 99 GLN A CA 1
ATOM 797 C C . GLN A 1 99 ? 9.813 18.710 -18.384 1.00 85.94 99 GLN A C 1
ATOM 799 O O . GLN A 1 99 ? 10.294 18.610 -17.255 1.00 85.94 99 GLN A O 1
ATOM 804 N N . SER A 1 100 ? 9.271 17.672 -19.013 1.00 87.75 100 SER A N 1
ATOM 805 C CA . SER A 1 100 ? 9.391 16.293 -18.545 1.00 87.75 100 SER A CA 1
ATOM 806 C C . SER A 1 100 ? 10.539 15.636 -19.292 1.00 87.75 100 SER A C 1
ATOM 808 O O . SER A 1 100 ? 10.509 15.599 -20.516 1.00 87.75 100 SER A O 1
ATOM 810 N N . LEU A 1 101 ? 11.549 15.175 -18.557 1.00 90.06 101 LEU A N 1
ATOM 811 C CA . LEU A 1 101 ? 12.662 14.384 -19.074 1.00 90.06 101 LEU A CA 1
ATOM 812 C C . LEU A 1 101 ? 12.601 13.021 -18.403 1.00 90.06 101 LEU A C 1
ATOM 814 O O . LEU A 1 101 ? 13.002 12.875 -17.244 1.00 90.06 101 LEU A O 1
ATOM 818 N N . THR A 1 102 ? 12.047 12.049 -19.119 1.00 91.69 102 THR A N 1
ATOM 819 C CA . THR A 1 102 ? 11.740 10.726 -18.572 1.00 91.69 102 THR A CA 1
ATOM 820 C C . THR A 1 102 ? 12.345 9.610 -19.405 1.00 91.69 102 THR A C 1
ATOM 822 O O . THR A 1 102 ? 12.502 9.756 -20.608 1.00 91.69 102 THR A O 1
ATOM 825 N N . SER A 1 103 ? 12.646 8.482 -18.777 1.00 90.81 103 SER A N 1
ATOM 826 C CA . SER A 1 103 ? 13.030 7.241 -19.449 1.00 90.81 103 SER A CA 1
ATOM 827 C C . SER A 1 103 ? 12.331 6.090 -18.747 1.00 90.81 103 SER A C 1
ATOM 829 O O . SER A 1 103 ? 12.366 6.008 -17.520 1.00 90.81 103 SER A O 1
ATOM 831 N N . ILE A 1 104 ? 11.702 5.202 -19.506 1.00 92.50 104 ILE A N 1
ATOM 832 C CA . ILE A 1 104 ? 11.075 3.999 -18.956 1.00 92.50 104 ILE A CA 1
ATOM 833 C C . ILE A 1 104 ? 12.060 2.832 -18.973 1.00 92.50 104 ILE A C 1
ATOM 835 O O . ILE A 1 104 ? 12.846 2.681 -19.905 1.00 92.50 104 ILE A O 1
ATOM 839 N N . PHE A 1 105 ? 12.002 2.001 -17.943 1.00 93.19 105 PHE A N 1
ATOM 840 C CA . PHE A 1 105 ? 12.634 0.690 -17.915 1.00 93.19 105 PHE A CA 1
ATOM 841 C C . PHE A 1 105 ? 11.711 -0.300 -17.207 1.00 93.19 105 PHE A C 1
ATOM 843 O O . PHE A 1 105 ? 10.734 0.094 -16.567 1.00 93.19 105 PHE A O 1
ATOM 850 N N . TYR A 1 106 ? 12.011 -1.589 -17.327 1.00 94.81 106 TYR A N 1
ATOM 851 C CA . TYR A 1 106 ? 11.166 -2.638 -16.774 1.00 94.81 106 TYR A CA 1
ATOM 852 C C . TYR A 1 106 ? 11.904 -3.406 -15.687 1.00 94.81 106 TYR A C 1
ATOM 854 O O . TYR A 1 106 ? 13.029 -3.879 -15.875 1.00 94.81 106 TYR A O 1
ATOM 862 N N . VAL A 1 107 ? 11.247 -3.544 -14.541 1.00 95.69 107 VAL A N 1
ATOM 863 C CA . VAL A 1 107 ? 11.687 -4.394 -13.440 1.00 95.69 107 VAL A CA 1
ATOM 864 C C . VAL A 1 107 ? 10.878 -5.676 -13.491 1.00 95.69 107 VAL A C 1
ATOM 866 O O . VAL A 1 107 ? 9.652 -5.644 -13.566 1.00 95.69 107 VAL A O 1
ATOM 869 N N . MET A 1 108 ? 11.565 -6.810 -13.479 1.00 94.69 108 MET A N 1
ATOM 870 C CA . MET A 1 108 ? 10.921 -8.117 -13.411 1.00 94.69 108 MET A CA 1
ATOM 871 C C . MET A 1 108 ? 11.096 -8.695 -12.023 1.00 94.69 108 MET A C 1
ATOM 873 O O . MET A 1 108 ? 12.136 -8.485 -11.407 1.00 94.69 108 MET A O 1
ATOM 877 N N . VAL A 1 109 ? 10.105 -9.424 -11.532 1.00 94.62 109 VAL A N 1
ATOM 878 C CA . VAL A 1 109 ? 10.193 -10.115 -10.246 1.00 94.62 109 VAL A CA 1
ATOM 879 C C . VAL A 1 109 ? 10.035 -11.597 -10.506 1.00 94.62 109 VAL A C 1
ATOM 881 O O . VAL A 1 109 ? 8.987 -12.021 -10.983 1.00 94.62 109 VAL A O 1
ATOM 884 N N . ALA A 1 110 ? 11.078 -12.369 -10.203 1.00 92.94 110 ALA A N 1
ATOM 885 C CA . ALA A 1 110 ? 10.987 -13.821 -10.154 1.00 92.94 110 ALA A CA 1
ATOM 886 C C . ALA A 1 110 ? 10.170 -14.192 -8.913 1.00 92.94 110 ALA A C 1
ATOM 888 O O . ALA A 1 110 ? 10.651 -14.042 -7.783 1.00 92.94 110 ALA A O 1
ATOM 889 N N . THR A 1 111 ? 8.918 -14.591 -9.128 1.00 84.81 111 THR A N 1
ATOM 890 C CA . THR A 1 111 ? 8.010 -15.015 -8.061 1.00 84.81 111 THR A CA 1
ATOM 891 C C . THR A 1 111 ? 8.474 -16.360 -7.514 1.00 84.81 111 THR A C 1
ATOM 893 O O . THR A 1 111 ? 8.967 -17.200 -8.260 1.00 84.81 111 THR A O 1
ATOM 896 N N . ASP A 1 112 ? 8.385 -16.536 -6.197 1.00 73.44 112 ASP A N 1
ATOM 897 C CA . ASP A 1 112 ? 8.756 -17.769 -5.483 1.00 73.44 112 ASP A CA 1
ATOM 898 C C . ASP A 1 112 ? 10.227 -18.230 -5.584 1.00 73.44 112 ASP A C 1
ATOM 900 O O . ASP A 1 112 ? 10.596 -19.246 -4.994 1.00 73.44 112 ASP A O 1
ATOM 904 N N . GLU A 1 113 ? 11.106 -17.447 -6.216 1.00 80.31 113 GLU A N 1
ATOM 905 C CA . GLU A 1 113 ? 12.550 -17.693 -6.217 1.00 80.31 113 GLU A CA 1
ATOM 906 C C . GLU A 1 113 ? 13.241 -17.000 -5.029 1.00 80.31 113 GLU A C 1
ATOM 908 O O . GLU A 1 113 ? 12.926 -15.865 -4.656 1.00 80.31 113 GLU A O 1
ATOM 913 N N . THR A 1 114 ? 14.214 -17.691 -4.436 1.00 76.88 114 THR A N 1
ATOM 914 C CA . THR A 1 114 ? 15.028 -17.192 -3.309 1.00 76.88 114 THR A CA 1
ATOM 915 C C . THR A 1 114 ? 16.520 -17.160 -3.627 1.00 76.88 114 THR A C 1
ATOM 917 O O . THR A 1 114 ? 17.289 -16.522 -2.905 1.00 76.88 114 THR A O 1
ATOM 920 N N . ASP A 1 115 ? 16.929 -17.774 -4.738 1.00 84.38 115 ASP A N 1
ATOM 921 C CA . ASP A 1 115 ? 18.300 -17.781 -5.222 1.00 84.38 115 ASP A CA 1
ATOM 922 C C . ASP A 1 115 ? 18.540 -16.677 -6.268 1.00 84.38 115 ASP A C 1
ATOM 924 O O . ASP A 1 115 ? 18.034 -16.709 -7.395 1.00 84.38 115 ASP A O 1
ATOM 928 N N . HIS A 1 116 ? 19.387 -15.706 -5.910 1.00 84.12 116 HIS A N 1
ATOM 929 C CA . HIS A 1 116 ? 19.803 -14.601 -6.783 1.00 84.12 116 HIS A CA 1
ATOM 930 C C . HIS A 1 116 ? 20.380 -15.068 -8.122 1.00 84.12 116 HIS A C 1
ATOM 932 O O . HIS A 1 116 ? 20.238 -14.376 -9.132 1.00 84.12 116 HIS A O 1
ATOM 938 N N . THR A 1 117 ? 21.028 -16.233 -8.147 1.00 83.50 117 THR A N 1
ATOM 939 C CA . THR A 1 117 ? 21.669 -16.754 -9.357 1.00 83.50 117 THR A CA 1
ATOM 940 C C . THR A 1 117 ? 20.660 -17.330 -10.349 1.00 83.50 117 THR A C 1
ATOM 942 O O . THR A 1 117 ? 20.906 -17.305 -11.557 1.00 83.50 117 THR A O 1
ATOM 945 N N . LYS A 1 118 ? 19.497 -17.778 -9.862 1.00 87.94 118 LYS A N 1
ATOM 946 C CA . LYS A 1 118 ? 18.435 -18.392 -10.671 1.00 87.94 118 LYS A CA 1
ATOM 947 C C . LYS A 1 118 ? 17.354 -17.411 -11.100 1.00 87.94 118 LYS A C 1
ATOM 949 O O . LYS A 1 118 ? 16.706 -17.638 -12.117 1.00 87.94 118 LYS A O 1
ATOM 954 N N . ALA A 1 119 ? 17.216 -16.280 -10.410 1.00 90.31 119 ALA A N 1
ATOM 955 C CA . ALA A 1 119 ? 16.192 -15.285 -10.722 1.00 90.31 119 ALA A CA 1
ATOM 956 C C . ALA A 1 119 ? 16.188 -14.868 -12.205 1.00 90.31 119 ALA A C 1
ATOM 958 O O . ALA A 1 119 ? 15.139 -14.805 -12.832 1.00 90.31 119 ALA A O 1
ATOM 959 N N . ALA A 1 120 ? 17.358 -14.657 -12.818 1.00 89.50 120 ALA A N 1
ATOM 960 C CA . ALA A 1 120 ? 17.440 -14.234 -14.219 1.00 89.50 120 ALA A CA 1
ATOM 961 C C . ALA A 1 120 ? 16.969 -15.299 -15.233 1.00 89.50 120 ALA A C 1
ATOM 963 O O . ALA A 1 120 ? 16.610 -14.940 -16.353 1.00 89.50 120 ALA A O 1
ATOM 964 N N . ILE A 1 121 ? 16.987 -16.585 -14.870 1.00 91.75 121 ILE A N 1
ATOM 965 C CA . ILE A 1 121 ? 16.529 -17.690 -15.730 1.00 91.75 121 ILE A CA 1
ATOM 966 C C . ILE A 1 121 ? 15.094 -18.132 -15.411 1.00 91.75 121 ILE A C 1
ATOM 968 O O . ILE A 1 121 ? 14.564 -18.995 -16.107 1.00 91.75 121 ILE A O 1
ATOM 972 N N . ALA A 1 122 ? 14.456 -17.536 -14.398 1.00 90.94 122 ALA A N 1
ATOM 973 C CA . ALA A 1 122 ? 13.080 -17.840 -14.033 1.00 90.94 122 ALA A CA 1
ATOM 974 C C . ALA A 1 122 ? 12.119 -17.535 -15.192 1.00 90.94 122 ALA A C 1
ATOM 976 O O . ALA A 1 122 ? 12.241 -16.511 -15.872 1.00 90.94 122 ALA A O 1
ATOM 977 N N . THR A 1 123 ? 11.162 -18.436 -15.407 1.00 89.62 123 THR A N 1
ATOM 978 C CA . THR A 1 123 ? 10.101 -18.331 -16.425 1.00 89.62 123 THR A CA 1
ATOM 979 C C . THR A 1 123 ? 8.770 -17.871 -15.840 1.00 89.62 123 THR A C 1
ATOM 981 O O . THR A 1 123 ? 7.900 -17.412 -16.572 1.00 89.62 123 THR A O 1
ATOM 984 N N . GLU A 1 124 ? 8.622 -17.968 -14.520 1.00 89.56 124 GLU A N 1
ATOM 985 C CA . GLU A 1 124 ? 7.491 -17.421 -13.785 1.00 89.56 124 GLU A CA 1
ATOM 986 C C . GLU A 1 124 ? 7.899 -16.081 -13.179 1.00 89.56 124 GLU A C 1
ATOM 988 O O . GLU A 1 124 ? 8.813 -15.996 -12.354 1.00 89.56 124 GLU A O 1
ATOM 993 N N . TRP A 1 125 ? 7.288 -15.011 -13.678 1.00 91.75 125 TRP A N 1
ATOM 994 C CA . TRP A 1 125 ? 7.647 -13.661 -13.281 1.00 91.75 125 TRP A CA 1
ATOM 995 C C . TRP A 1 125 ? 6.517 -12.665 -13.520 1.00 91.75 125 TRP A C 1
ATOM 997 O O . TRP A 1 125 ? 5.673 -12.847 -14.401 1.00 91.75 125 TRP A O 1
ATOM 1007 N N . SER A 1 126 ? 6.548 -11.571 -12.759 1.00 91.38 126 SER A N 1
ATOM 1008 C CA . SER A 1 126 ? 5.755 -10.365 -13.012 1.00 91.38 126 SER A CA 1
ATOM 1009 C C . SER A 1 126 ? 6.636 -9.252 -13.586 1.00 91.38 126 SER A C 1
ATOM 1011 O O . SER A 1 126 ? 7.847 -9.216 -13.357 1.00 91.38 126 SER A O 1
ATOM 1013 N N . CYS A 1 127 ? 6.046 -8.342 -14.363 1.00 92.06 127 CYS A N 1
ATOM 1014 C CA . CYS A 1 127 ? 6.753 -7.223 -14.986 1.00 92.06 127 CYS A CA 1
ATOM 1015 C C . CYS A 1 127 ? 6.125 -5.896 -14.573 1.00 92.06 127 CYS A C 1
ATOM 1017 O O . CYS A 1 127 ? 4.914 -5.716 -14.679 1.00 92.06 127 CYS A O 1
ATOM 1019 N N . HIS A 1 128 ? 6.975 -4.976 -14.128 1.00 93.69 128 HIS A N 1
ATOM 1020 C CA . HIS A 1 128 ? 6.596 -3.701 -13.544 1.00 93.69 128 HIS A CA 1
ATOM 1021 C C . HIS A 1 128 ? 7.333 -2.570 -14.269 1.00 93.69 128 HIS A C 1
ATOM 1023 O O . HIS A 1 128 ? 8.571 -2.525 -14.235 1.00 93.69 128 HIS A O 1
ATOM 1029 N N . PRO A 1 129 ? 6.621 -1.668 -14.967 1.00 94.00 129 PRO A N 1
ATOM 1030 C CA . PRO A 1 129 ? 7.242 -0.500 -15.568 1.00 94.00 129 PRO A CA 1
ATOM 1031 C C . PRO A 1 129 ? 7.664 0.494 -14.483 1.00 94.00 129 PRO A C 1
ATOM 1033 O O . PRO A 1 129 ? 6.903 0.803 -13.570 1.00 94.00 129 PRO A O 1
ATOM 1036 N N . VAL A 1 130 ? 8.868 1.041 -14.621 1.00 95.19 130 VAL A N 1
ATOM 1037 C CA . VAL A 1 130 ? 9.388 2.097 -13.751 1.00 95.19 130 VAL A CA 1
ATOM 1038 C C . VAL A 1 130 ? 9.874 3.243 -14.620 1.00 95.19 130 VAL A C 1
ATOM 1040 O O . VAL A 1 130 ? 10.599 3.056 -15.600 1.00 95.19 130 VAL A O 1
ATOM 1043 N N . VAL A 1 131 ? 9.470 4.455 -14.264 1.00 94.50 131 VAL A N 1
ATOM 1044 C CA . VAL A 1 131 ? 9.857 5.672 -14.967 1.00 94.50 131 VAL A CA 1
ATOM 1045 C C . VAL A 1 131 ? 10.939 6.378 -14.176 1.00 94.50 131 VAL A C 1
ATOM 1047 O O . VAL A 1 131 ? 10.741 6.832 -13.051 1.00 94.50 131 VAL A O 1
ATOM 1050 N N . ARG A 1 132 ? 12.104 6.507 -14.797 1.00 91.56 132 ARG A N 1
ATOM 1051 C CA . ARG A 1 132 ? 13.179 7.373 -14.340 1.00 91.56 132 ARG A CA 1
ATOM 1052 C C . ARG A 1 132 ? 12.900 8.794 -14.805 1.00 91.56 132 ARG A C 1
ATOM 1054 O O . ARG A 1 132 ? 12.647 9.024 -15.985 1.00 91.56 132 ARG A O 1
ATOM 1061 N N . VAL A 1 133 ? 13.007 9.752 -13.898 1.00 91.06 133 VAL A N 1
ATOM 1062 C CA . VAL A 1 133 ? 12.889 11.181 -14.178 1.00 91.06 133 VAL A CA 1
ATOM 1063 C C . VAL A 1 133 ? 14.198 11.874 -13.841 1.00 91.06 133 VAL A C 1
ATOM 1065 O O . VAL A 1 133 ? 14.782 11.663 -12.772 1.00 91.06 133 VAL A O 1
ATOM 1068 N N . ARG A 1 134 ? 14.661 12.734 -14.747 1.00 86.56 134 ARG A N 1
ATOM 1069 C CA . ARG A 1 134 ? 15.854 13.543 -14.509 1.00 86.56 134 ARG A CA 1
ATOM 1070 C C . ARG A 1 134 ? 15.588 14.576 -13.414 1.00 86.56 134 ARG A C 1
ATOM 1072 O O . ARG A 1 134 ? 14.620 15.329 -13.493 1.00 86.56 134 ARG A O 1
ATOM 1079 N N . ARG A 1 135 ? 16.458 14.627 -12.399 1.00 83.44 135 ARG A N 1
ATOM 1080 C CA . ARG A 1 135 ? 16.385 15.628 -11.321 1.00 83.44 135 ARG A CA 1
ATOM 1081 C C . ARG A 1 135 ? 17.485 16.682 -11.403 1.00 83.44 135 ARG A C 1
ATOM 1083 O O . ARG A 1 135 ? 17.220 17.838 -11.100 1.00 83.44 135 ARG A O 1
ATOM 1090 N N . CYS A 1 136 ? 18.689 16.317 -11.840 1.00 76.00 136 CYS A N 1
ATOM 1091 C CA . CYS A 1 136 ? 19.772 17.281 -12.043 1.00 76.00 136 CYS A CA 1
ATOM 1092 C C . CYS A 1 136 ? 20.359 17.204 -13.457 1.00 76.00 136 CYS A C 1
ATOM 1094 O O . CYS A 1 136 ? 20.387 16.152 -14.103 1.00 76.00 136 CYS A O 1
ATOM 1096 N N . VAL A 1 137 ? 20.884 18.338 -13.910 1.00 62.75 137 VAL A N 1
ATOM 1097 C CA . VAL A 1 137 ? 21.835 18.428 -15.018 1.00 62.75 137 VAL A CA 1
ATOM 1098 C C . VAL A 1 137 ? 23.203 18.590 -14.357 1.00 62.75 137 VAL A C 1
ATOM 1100 O O . VAL A 1 137 ? 23.437 19.609 -13.715 1.00 62.75 137 VAL A O 1
ATOM 1103 N N . SER A 1 138 ? 24.076 17.579 -14.398 1.00 52.59 138 SER A N 1
ATOM 1104 C CA . SER A 1 138 ? 25.460 17.788 -13.952 1.00 52.59 138 SER A CA 1
ATOM 1105 C C . SER A 1 138 ? 26.123 18.788 -14.900 1.00 52.59 138 SER A C 1
ATOM 1107 O O . SER A 1 138 ? 26.068 18.594 -16.110 1.00 52.59 138 SER A O 1
ATOM 1109 N N . ILE A 1 139 ? 26.731 19.839 -14.350 1.00 48.53 139 ILE A N 1
ATOM 1110 C CA . ILE A 1 139 ? 27.448 20.889 -15.099 1.00 48.53 139 ILE A CA 1
ATOM 1111 C C . ILE A 1 139 ? 28.889 20.442 -15.436 1.00 48.53 139 ILE A C 1
ATOM 1113 O O . ILE A 1 139 ? 29.631 21.161 -16.086 1.00 48.53 139 ILE A O 1
ATOM 1117 N N . SER A 1 140 ? 29.312 19.246 -15.013 1.00 48.81 140 SER A N 1
ATOM 1118 C CA . SER A 1 140 ? 30.623 18.707 -15.378 1.00 48.81 140 SER A CA 1
ATOM 1119 C C . SER A 1 140 ? 30.658 18.367 -16.869 1.00 48.81 140 SER A C 1
ATOM 1121 O O . SER A 1 140 ? 29.945 17.461 -17.301 1.00 48.81 140 SER A O 1
ATOM 1123 N N . GLU A 1 141 ? 31.503 19.072 -17.621 1.00 45.66 141 GLU A N 1
ATOM 1124 C CA . GLU A 1 141 ? 31.692 18.950 -19.077 1.00 45.66 141 GLU A CA 1
ATOM 1125 C C . GLU A 1 141 ? 32.115 17.537 -19.541 1.00 45.66 141 GLU A C 1
ATOM 1127 O O . GLU A 1 141 ? 31.981 17.221 -20.719 1.00 45.66 141 GLU A O 1
ATOM 1132 N N . ASP A 1 142 ? 32.507 16.653 -18.614 1.00 45.44 142 ASP A N 1
ATOM 1133 C CA . ASP A 1 142 ? 33.004 15.297 -18.898 1.00 45.44 142 ASP A CA 1
ATOM 1134 C C . ASP A 1 142 ? 31.999 14.150 -18.651 1.00 45.44 142 ASP A C 1
ATOM 1136 O O . ASP A 1 142 ? 32.346 12.976 -18.804 1.00 45.44 142 ASP A O 1
ATOM 1140 N N . SER A 1 143 ? 30.740 14.412 -18.275 1.00 43.97 143 SER A N 1
ATOM 1141 C CA . SER A 1 143 ? 29.789 13.328 -17.962 1.00 43.97 143 SER A CA 1
ATOM 1142 C C . SER A 1 143 ? 29.013 12.818 -19.184 1.00 43.97 143 SER A C 1
ATOM 1144 O O . SER A 1 143 ? 27.788 12.890 -19.264 1.00 43.97 143 SER A O 1
ATOM 1146 N N . THR A 1 144 ? 29.722 12.159 -20.103 1.00 41.84 144 THR A N 1
ATOM 1147 C CA . THR A 1 144 ? 29.120 11.236 -21.096 1.00 41.84 144 THR A CA 1
ATOM 1148 C C . THR A 1 144 ? 28.383 10.057 -20.442 1.00 41.84 144 THR A C 1
ATOM 1150 O O . THR A 1 144 ? 27.668 9.315 -21.110 1.00 41.84 144 THR A O 1
ATOM 1153 N N . ASN A 1 145 ? 28.507 9.891 -19.119 1.00 47.34 145 ASN A N 1
ATOM 1154 C CA . ASN A 1 145 ? 27.839 8.854 -18.353 1.00 47.34 145 ASN A CA 1
ATOM 1155 C C . ASN A 1 145 ? 26.755 9.443 -17.433 1.00 47.34 145 ASN A C 1
ATOM 1157 O O . ASN A 1 145 ? 27.018 10.085 -16.417 1.00 47.34 145 ASN A O 1
ATOM 1161 N N . SER A 1 146 ? 25.497 9.187 -17.778 1.00 47.56 146 SER A N 1
ATOM 1162 C CA . SER A 1 146 ? 24.316 9.591 -17.000 1.00 47.56 146 SER A CA 1
ATOM 1163 C C . SER A 1 146 ? 24.085 8.732 -15.740 1.00 47.56 146 SER A C 1
ATOM 1165 O O . SER A 1 146 ? 23.088 8.913 -15.028 1.00 47.56 146 SER A O 1
ATOM 1167 N N . SER A 1 147 ? 25.000 7.800 -15.442 1.00 49.53 147 SER A N 1
ATOM 1168 C CA . SER A 1 147 ? 24.957 6.885 -14.295 1.00 49.53 147 SER A CA 1
ATOM 1169 C C . SER A 1 147 ? 25.086 7.563 -12.929 1.00 49.53 147 SER A C 1
ATOM 1171 O O . SER A 1 147 ? 24.642 6.967 -11.945 1.00 49.53 147 SER A O 1
ATOM 1173 N N . ASP A 1 148 ? 25.652 8.775 -12.881 1.00 52.84 148 ASP A N 1
ATOM 1174 C CA . ASP A 1 148 ? 25.900 9.545 -11.647 1.00 52.84 148 ASP A CA 1
ATOM 1175 C C . ASP A 1 148 ? 24.980 10.772 -11.512 1.00 52.84 148 ASP A C 1
ATOM 1177 O O . ASP A 1 148 ? 25.074 11.556 -10.568 1.00 52.84 148 ASP A O 1
ATOM 1181 N N . CYS A 1 149 ? 24.041 10.945 -12.446 1.00 60.12 149 CYS A N 1
ATOM 1182 C CA . CYS A 1 149 ? 23.034 11.991 -12.340 1.00 60.12 149 CYS A CA 1
ATOM 1183 C C . CYS A 1 149 ? 22.055 11.689 -11.192 1.00 60.12 149 CYS A C 1
ATOM 1185 O O . CYS A 1 149 ? 21.596 10.560 -11.020 1.00 60.12 149 CYS A O 1
ATOM 1187 N N . CYS A 1 150 ? 21.682 12.728 -10.441 1.00 77.56 150 CYS A N 1
ATOM 1188 C CA . CYS A 1 150 ? 20.591 12.680 -9.471 1.00 77.56 150 CYS A CA 1
ATOM 1189 C C . CYS A 1 150 ? 19.266 12.433 -10.211 1.00 77.56 150 CYS A C 1
ATOM 1191 O O . CYS A 1 150 ? 18.913 13.180 -11.133 1.00 77.56 150 CYS A O 1
ATOM 1193 N N . MET A 1 151 ? 18.558 11.367 -9.836 1.00 86.19 151 MET A N 1
ATOM 1194 C CA . MET A 1 151 ? 17.390 10.847 -10.550 1.00 86.19 151 MET A CA 1
ATOM 1195 C C . MET A 1 151 ? 16.288 10.485 -9.582 1.00 86.19 151 MET A C 1
ATOM 1197 O O . MET A 1 151 ? 16.556 9.960 -8.506 1.00 86.19 151 MET A O 1
ATOM 1201 N N . VAL A 1 152 ? 15.059 10.713 -10.019 1.00 91.69 152 VAL A N 1
ATOM 1202 C CA . VAL A 1 152 ? 13.856 10.272 -9.326 1.00 91.69 152 VAL A CA 1
ATOM 1203 C C . VAL A 1 152 ? 13.304 9.052 -10.053 1.00 91.69 152 VAL A C 1
ATOM 1205 O O . VAL A 1 152 ? 13.382 8.977 -11.277 1.00 91.69 152 VAL A O 1
ATOM 1208 N N . PHE A 1 153 ? 12.764 8.091 -9.317 1.00 94.19 153 PHE A N 1
ATOM 1209 C CA . PHE A 1 153 ? 12.130 6.901 -9.878 1.00 94.19 153 PHE A CA 1
ATOM 1210 C C . PHE A 1 153 ? 10.658 6.899 -9.486 1.00 94.19 153 PHE A C 1
ATOM 1212 O O . PHE A 1 153 ? 10.329 7.241 -8.354 1.00 94.19 153 PHE A O 1
ATOM 1219 N N . VAL A 1 154 ? 9.784 6.553 -10.424 1.00 96.00 154 VAL A N 1
ATOM 1220 C CA . VAL A 1 154 ? 8.340 6.448 -10.212 1.00 96.00 154 VAL A CA 1
ATOM 1221 C C . VAL A 1 154 ? 7.889 5.068 -10.660 1.00 96.00 154 VAL A C 1
ATOM 1223 O O . VAL A 1 154 ? 8.132 4.698 -11.808 1.00 96.00 154 VAL A O 1
ATOM 1226 N N . ASP A 1 155 ? 7.274 4.304 -9.765 1.00 94.69 155 ASP A N 1
ATOM 1227 C CA . ASP A 1 155 ? 6.776 2.959 -10.069 1.00 94.69 155 ASP A CA 1
ATOM 1228 C C . ASP A 1 155 ? 5.341 2.964 -10.619 1.00 94.69 155 ASP A C 1
ATOM 1230 O O . ASP A 1 155 ? 4.682 4.003 -10.686 1.00 94.69 155 ASP A O 1
ATOM 1234 N N . ASP A 1 156 ? 4.854 1.785 -11.005 1.00 89.50 156 ASP A N 1
ATOM 1235 C CA . ASP A 1 156 ? 3.517 1.571 -11.567 1.00 89.50 156 ASP A CA 1
ATOM 1236 C C . ASP A 1 156 ? 2.356 1.871 -10.594 1.00 89.50 156 ASP A C 1
ATOM 1238 O O . ASP A 1 156 ? 1.210 1.976 -11.032 1.00 89.50 156 ASP A O 1
ATOM 1242 N N . GLN A 1 157 ? 2.644 2.081 -9.303 1.00 89.50 157 GLN A N 1
ATOM 1243 C CA . GLN A 1 157 ? 1.696 2.535 -8.278 1.00 89.50 157 GLN A CA 1
ATOM 1244 C C . GLN A 1 157 ? 1.768 4.056 -8.037 1.00 89.50 157 GLN A C 1
ATOM 1246 O O . GLN A 1 157 ? 1.102 4.592 -7.143 1.00 89.50 157 GLN A O 1
ATOM 1251 N N . GLY A 1 158 ? 2.595 4.772 -8.804 1.00 91.19 158 GLY A N 1
ATOM 1252 C CA . GLY A 1 158 ? 2.813 6.208 -8.662 1.00 91.19 158 GLY A CA 1
ATOM 1253 C C . GLY A 1 158 ? 3.571 6.599 -7.391 1.00 91.19 158 GLY A C 1
ATOM 1254 O O . GLY A 1 158 ? 3.434 7.736 -6.937 1.00 91.19 158 GLY A O 1
ATOM 1255 N N . ARG A 1 159 ? 4.349 5.687 -6.794 1.00 94.75 159 ARG A N 1
ATOM 1256 C CA . ARG A 1 159 ? 5.242 5.995 -5.667 1.00 94.75 159 ARG A CA 1
ATOM 1257 C C . ARG A 1 159 ? 6.518 6.639 -6.190 1.00 94.75 159 ARG A C 1
ATOM 1259 O O . ARG A 1 159 ? 7.115 6.158 -7.151 1.00 94.75 159 ARG A O 1
ATOM 1266 N N . VAL A 1 160 ? 6.942 7.726 -5.551 1.00 95.12 160 VAL A N 1
ATOM 1267 C CA . VAL A 1 160 ? 8.117 8.509 -5.953 1.00 95.12 160 VAL A CA 1
ATOM 1268 C C . VAL A 1 160 ? 9.311 8.200 -5.050 1.00 95.12 160 VAL A C 1
ATOM 1270 O O . VAL A 1 160 ? 9.229 8.297 -3.829 1.00 95.12 160 VAL A O 1
ATOM 1273 N N . TYR A 1 161 ? 10.456 7.898 -5.659 1.00 93.19 161 TYR A N 1
ATOM 1274 C CA . TYR A 1 161 ? 11.705 7.547 -4.988 1.00 93.19 161 TYR A CA 1
ATOM 1275 C C . TYR A 1 161 ? 12.820 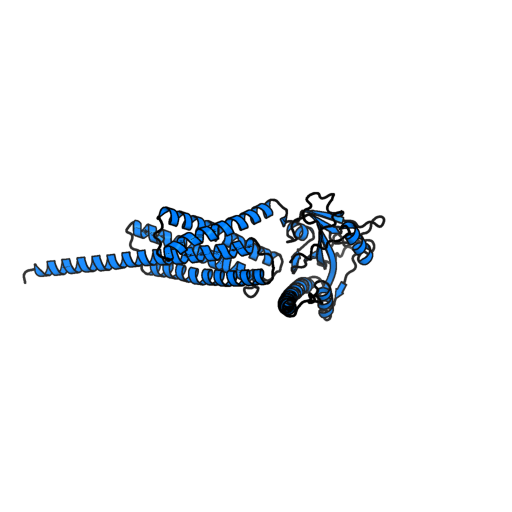8.510 -5.371 1.00 93.19 161 TYR A C 1
ATOM 1277 O O . TYR A 1 161 ? 13.060 8.776 -6.546 1.00 93.19 161 TYR A O 1
ATOM 1285 N N . GLN A 1 162 ? 13.550 9.008 -4.376 1.00 88.56 162 GLN A N 1
ATOM 1286 C CA . GLN A 1 162 ? 14.535 10.077 -4.577 1.00 88.56 162 GLN A CA 1
ATOM 1287 C C . GLN A 1 162 ? 15.849 9.621 -5.231 1.00 88.56 162 GLN A C 1
ATOM 1289 O O . GLN A 1 162 ? 16.650 10.473 -5.611 1.00 88.56 162 GLN A O 1
ATOM 1294 N N . ASN A 1 163 ? 16.100 8.310 -5.298 1.00 88.38 163 ASN A N 1
ATOM 1295 C CA . ASN A 1 163 ? 17.244 7.684 -5.962 1.00 88.38 163 ASN A CA 1
ATOM 1296 C C . ASN A 1 163 ? 17.002 6.167 -6.140 1.00 88.38 163 ASN A C 1
ATOM 1298 O O . ASN A 1 163 ? 16.010 5.630 -5.647 1.00 88.38 163 ASN A O 1
ATOM 1302 N N . TRP A 1 164 ? 17.919 5.481 -6.836 1.00 89.12 164 TRP A N 1
ATOM 1303 C CA . TRP A 1 164 ? 17.800 4.049 -7.150 1.00 89.12 164 TRP A CA 1
ATOM 1304 C C . TRP A 1 164 ? 17.777 3.166 -5.899 1.00 89.12 164 TRP A C 1
ATOM 1306 O O . TRP A 1 164 ? 16.955 2.262 -5.809 1.00 89.12 164 TRP A O 1
ATOM 1316 N N . MET A 1 165 ? 18.629 3.452 -4.911 1.00 90.00 165 MET A N 1
ATOM 1317 C CA . MET A 1 165 ? 18.666 2.677 -3.666 1.00 90.00 165 MET A CA 1
ATOM 1318 C C . MET A 1 165 ? 17.370 2.830 -2.871 1.00 90.00 165 MET A C 1
ATOM 1320 O O . MET A 1 165 ? 16.830 1.840 -2.393 1.00 90.00 165 MET A O 1
ATOM 1324 N N . ALA A 1 166 ? 16.811 4.042 -2.813 1.00 90.19 166 ALA A N 1
ATOM 1325 C CA . ALA A 1 166 ? 15.518 4.277 -2.181 1.00 90.19 166 ALA A CA 1
ATOM 1326 C C . ALA A 1 166 ? 14.404 3.442 -2.835 1.00 90.19 166 ALA A C 1
ATOM 1328 O O . ALA A 1 166 ? 13.559 2.912 -2.116 1.00 90.19 166 ALA A O 1
ATOM 1329 N N . TYR A 1 167 ? 14.429 3.293 -4.166 1.00 92.81 167 TYR A N 1
ATOM 1330 C CA . TYR A 1 167 ? 13.521 2.402 -4.890 1.00 92.81 167 TYR A CA 1
ATOM 1331 C C . TYR A 1 167 ? 13.751 0.933 -4.526 1.00 92.81 167 TYR A C 1
ATOM 1333 O O . TYR A 1 167 ? 12.809 0.250 -4.139 1.00 92.81 167 TYR A O 1
ATOM 1341 N N . VAL A 1 168 ? 14.991 0.443 -4.589 1.00 91.62 168 VAL A N 1
ATOM 1342 C CA . VAL A 1 168 ? 15.328 -0.956 -4.267 1.00 91.62 168 VAL A CA 1
ATOM 1343 C C . VAL A 1 168 ? 14.909 -1.334 -2.841 1.00 91.62 168 VAL A C 1
ATOM 1345 O O . VAL A 1 168 ? 14.376 -2.420 -2.633 1.00 91.62 168 VAL A O 1
ATOM 1348 N N . GLU A 1 169 ? 15.098 -0.441 -1.869 1.00 90.00 169 GLU A N 1
ATOM 1349 C CA . GLU A 1 169 ? 14.837 -0.715 -0.450 1.00 90.00 169 GLU A CA 1
ATOM 1350 C C . GLU A 1 169 ? 13.368 -0.540 -0.032 1.00 90.00 169 GLU A C 1
ATOM 1352 O O . GLU A 1 169 ? 12.945 -1.148 0.952 1.00 90.00 169 GLU A O 1
ATOM 1357 N N . ASN A 1 170 ? 12.588 0.281 -0.749 1.00 90.56 170 ASN A N 1
ATOM 1358 C CA . ASN A 1 170 ? 11.248 0.707 -0.311 1.00 90.56 170 ASN A CA 1
ATOM 1359 C C . ASN A 1 170 ? 10.150 0.543 -1.380 1.00 90.56 170 ASN A C 1
ATOM 1361 O O . ASN A 1 170 ? 9.075 1.138 -1.267 1.00 90.56 170 ASN A O 1
ATOM 1365 N N . ASN A 1 171 ? 10.398 -0.235 -2.436 1.00 92.75 171 ASN A N 1
ATOM 1366 C CA . ASN A 1 171 ? 9.341 -0.645 -3.362 1.00 92.75 171 ASN A CA 1
ATOM 1367 C C . ASN A 1 171 ? 8.342 -1.620 -2.721 1.00 92.75 171 ASN A C 1
ATOM 1369 O O . ASN A 1 171 ? 8.644 -2.310 -1.745 1.00 92.75 171 ASN A O 1
ATOM 1373 N N . GLU A 1 172 ? 7.143 -1.668 -3.299 1.00 90.12 172 GLU A N 1
ATOM 1374 C CA . GLU A 1 172 ? 6.061 -2.583 -2.914 1.00 90.12 172 GLU A CA 1
ATOM 1375 C C . GLU A 1 172 ? 5.878 -3.705 -3.949 1.00 90.12 172 GLU A C 1
ATOM 1377 O O . GLU A 1 172 ? 4.772 -4.201 -4.159 1.00 90.12 172 GLU A O 1
ATOM 1382 N N . LEU A 1 173 ? 6.971 -4.108 -4.611 1.00 91.75 173 LEU A N 1
ATOM 1383 C CA . LEU A 1 173 ? 6.941 -5.209 -5.568 1.00 91.75 173 LEU A CA 1
ATOM 1384 C C . LEU A 1 173 ? 6.523 -6.528 -4.892 1.00 91.75 173 LEU A C 1
ATOM 1386 O O . LEU A 1 173 ? 6.765 -6.714 -3.691 1.00 91.75 173 LEU A O 1
ATOM 1390 N N . PRO A 1 174 ? 5.940 -7.474 -5.655 1.00 89.62 174 PRO A N 1
ATOM 1391 C CA . PRO A 1 174 ? 5.599 -8.798 -5.151 1.00 89.62 174 PRO A CA 1
ATOM 1392 C C . PRO A 1 174 ? 6.785 -9.510 -4.494 1.00 89.62 174 PRO A C 1
ATOM 1394 O O . PRO A 1 174 ? 7.946 -9.262 -4.818 1.00 89.62 174 PRO A O 1
ATOM 1397 N N . LYS A 1 175 ? 6.485 -10.439 -3.583 1.00 89.06 175 LYS A N 1
ATOM 1398 C CA . LYS A 1 175 ? 7.500 -11.264 -2.921 1.00 89.06 175 LYS A CA 1
ATOM 1399 C C . LYS A 1 175 ? 8.301 -12.048 -3.970 1.00 89.06 175 LYS A C 1
ATOM 1401 O O . LYS A 1 175 ? 7.739 -12.820 -4.738 1.00 89.06 175 LYS A O 1
ATOM 1406 N N . GLY A 1 176 ? 9.615 -11.872 -3.951 1.00 90.75 176 GLY A N 1
ATOM 1407 C CA . GLY A 1 176 ? 10.541 -12.564 -4.847 1.00 90.75 176 GLY A CA 1
ATOM 1408 C C . GLY A 1 176 ? 11.880 -11.848 -4.979 1.00 90.75 176 GLY A C 1
ATOM 1409 O O . GLY A 1 176 ? 12.244 -11.030 -4.121 1.00 90.75 176 GLY A O 1
ATOM 1410 N N . ILE A 1 177 ? 12.594 -12.130 -6.067 1.00 93.94 177 ILE A N 1
ATOM 1411 C CA . ILE A 1 177 ? 13.837 -11.441 -6.438 1.00 93.94 177 ILE A CA 1
ATOM 1412 C C . ILE A 1 177 ? 13.554 -10.516 -7.612 1.00 93.94 177 ILE A C 1
ATOM 1414 O O . ILE A 1 177 ? 13.148 -10.965 -8.684 1.00 93.94 177 ILE A O 1
ATOM 1418 N N . MET A 1 178 ? 13.785 -9.218 -7.414 1.00 94.31 178 MET A N 1
ATOM 1419 C CA . MET A 1 178 ? 13.711 -8.247 -8.495 1.00 94.31 178 MET A CA 1
ATOM 1420 C C . MET A 1 178 ? 14.972 -8.325 -9.354 1.00 94.31 178 MET A C 1
ATOM 1422 O O . MET A 1 178 ? 16.096 -8.326 -8.853 1.00 94.31 178 MET A O 1
ATOM 1426 N N . VAL A 1 179 ? 14.773 -8.360 -10.663 1.00 95.44 179 VAL A N 1
ATOM 1427 C CA . VAL A 1 179 ? 15.802 -8.344 -11.693 1.00 95.44 179 VAL A CA 1
ATOM 1428 C C . VAL A 1 179 ? 15.561 -7.110 -12.547 1.00 95.44 179 VAL A C 1
ATOM 1430 O O . VAL A 1 179 ? 14.518 -6.966 -13.192 1.00 95.44 179 VAL A O 1
ATOM 1433 N N . ALA A 1 180 ? 16.530 -6.205 -12.541 1.00 94.69 180 ALA A N 1
ATOM 1434 C CA . ALA A 1 180 ? 16.431 -4.926 -13.224 1.00 94.69 180 ALA A CA 1
ATOM 1435 C C . ALA A 1 180 ? 17.706 -4.639 -14.021 1.00 94.69 180 ALA A C 1
ATOM 1437 O O . ALA A 1 180 ? 18.782 -5.117 -13.648 1.00 94.69 180 ALA A O 1
ATOM 1438 N N . PRO A 1 181 ? 17.626 -3.834 -15.093 1.00 92.31 181 PRO A N 1
ATOM 1439 C CA . PRO A 1 181 ? 18.822 -3.260 -15.687 1.00 92.31 181 PRO A CA 1
ATOM 1440 C C . PRO A 1 181 ? 19.602 -2.461 -14.641 1.00 92.31 181 PRO A C 1
ATOM 1442 O O . PRO A 1 181 ? 19.017 -1.828 -13.756 1.00 92.31 181 PRO A O 1
ATOM 1445 N N . ARG A 1 182 ? 20.932 -2.490 -14.740 1.00 88.12 182 ARG A N 1
ATOM 1446 C CA . ARG A 1 182 ? 21.830 -1.831 -13.784 1.00 88.12 182 ARG A CA 1
ATOM 1447 C C . ARG A 1 182 ? 21.454 -0.358 -13.591 1.00 88.12 182 ARG A C 1
ATOM 1449 O O . ARG A 1 182 ? 21.529 0.432 -14.530 1.00 88.12 182 ARG A O 1
ATOM 1456 N N . ARG A 1 183 ? 21.034 0.013 -12.371 1.00 83.38 183 ARG A N 1
ATOM 1457 C CA . ARG A 1 183 ? 20.525 1.362 -12.025 1.00 83.38 183 ARG A CA 1
ATOM 1458 C C . ARG A 1 183 ? 19.407 1.886 -12.951 1.00 83.38 183 ARG A C 1
ATOM 1460 O O . ARG A 1 183 ? 19.294 3.096 -13.168 1.00 83.38 183 ARG A O 1
ATOM 1467 N N . GLY A 1 184 ? 18.608 0.997 -13.537 1.00 86.50 184 GLY A N 1
ATOM 1468 C CA . GLY A 1 184 ? 17.543 1.373 -14.466 1.00 86.50 184 GLY A CA 1
ATOM 1469 C C . GLY A 1 184 ? 18.024 1.802 -15.860 1.00 86.50 184 GLY A C 1
ATOM 1470 O O . GLY A 1 184 ? 17.292 2.521 -16.535 1.00 86.50 184 GLY A O 1
ATOM 1471 N N . VAL A 1 185 ? 19.244 1.435 -16.283 1.00 87.50 185 VAL A N 1
ATOM 1472 C CA . VAL A 1 185 ? 19.777 1.731 -17.631 1.00 87.50 185 VAL A CA 1
ATOM 1473 C C . VAL A 1 185 ? 20.084 0.445 -18.381 1.00 87.50 185 VAL A C 1
ATOM 1475 O O . VAL A 1 185 ? 20.871 -0.385 -17.920 1.00 87.50 185 VAL A O 1
ATOM 1478 N N . TYR A 1 186 ? 19.482 0.292 -19.556 1.00 89.69 186 TYR A N 1
ATOM 1479 C CA . TYR A 1 186 ? 19.787 -0.815 -20.448 1.00 89.69 186 TYR A CA 1
ATOM 1480 C C . TYR A 1 186 ? 21.124 -0.595 -21.154 1.00 89.69 186 TYR A C 1
ATOM 1482 O O . TYR A 1 186 ? 21.196 0.121 -22.147 1.00 89.69 186 TYR A O 1
ATOM 1490 N N . ASN A 1 187 ? 22.161 -1.263 -20.650 1.00 86.69 187 ASN A N 1
ATOM 1491 C CA . ASN A 1 187 ? 23.484 -1.306 -21.265 1.00 86.69 187 ASN A CA 1
ATOM 1492 C C . ASN A 1 187 ? 23.788 -2.720 -21.768 1.00 86.69 187 ASN A C 1
ATOM 1494 O O . ASN A 1 187 ? 23.553 -3.708 -21.060 1.00 86.69 187 ASN A O 1
ATOM 1498 N N . LEU A 1 188 ? 24.358 -2.801 -22.969 1.00 87.94 188 LEU A N 1
ATOM 1499 C CA . LEU A 1 188 ? 24.793 -4.041 -23.609 1.00 87.94 188 LEU A CA 1
ATOM 1500 C C . LEU A 1 188 ? 26.324 -4.110 -23.579 1.00 87.94 188 LEU A C 1
ATOM 1502 O O . LEU A 1 188 ? 26.997 -3.299 -24.208 1.00 87.94 188 LEU A O 1
ATOM 1506 N N . ILE A 1 189 ? 26.884 -5.093 -22.869 1.00 87.06 189 ILE A N 1
ATOM 1507 C CA . ILE A 1 189 ? 28.326 -5.395 -22.901 1.00 87.06 189 ILE A CA 1
ATOM 1508 C C . ILE A 1 189 ? 28.489 -6.728 -23.617 1.00 87.06 189 ILE A C 1
ATOM 1510 O O . ILE A 1 189 ? 27.884 -7.716 -23.208 1.00 87.06 189 ILE A O 1
ATOM 1514 N N . ASN A 1 190 ? 29.282 -6.762 -24.691 1.00 87.88 190 ASN A N 1
ATOM 1515 C CA . ASN A 1 190 ? 29.431 -7.943 -25.553 1.00 87.88 190 ASN A CA 1
ATOM 1516 C C . ASN A 1 190 ? 28.077 -8.500 -26.033 1.00 87.88 190 ASN A C 1
ATOM 1518 O O . ASN A 1 190 ? 27.859 -9.707 -26.036 1.00 87.88 190 ASN A O 1
ATOM 1522 N N . ASN A 1 191 ? 27.155 -7.602 -26.399 1.00 87.56 191 ASN A N 1
ATOM 1523 C CA . ASN A 1 191 ? 25.782 -7.917 -26.806 1.00 87.56 191 ASN A CA 1
ATOM 1524 C C . ASN A 1 191 ? 24.905 -8.577 -25.719 1.00 87.56 191 ASN A C 1
ATOM 1526 O O . ASN A 1 191 ? 23.838 -9.101 -26.024 1.00 87.56 191 ASN A O 1
ATOM 1530 N N . VAL A 1 192 ? 25.325 -8.533 -24.449 1.00 90.50 192 VAL A N 1
ATOM 1531 C CA . VAL A 1 192 ? 24.581 -9.088 -23.311 1.00 90.50 192 VAL A CA 1
ATOM 1532 C C . VAL A 1 192 ? 24.142 -7.976 -22.364 1.00 90.50 192 VAL A C 1
ATOM 1534 O O . VAL A 1 192 ? 24.952 -7.148 -21.930 1.00 90.50 192 VAL A O 1
ATOM 1537 N N . VAL A 1 193 ? 22.856 -7.986 -22.008 1.00 92.38 193 VAL A N 1
ATOM 1538 C CA . VAL A 1 193 ? 22.269 -7.025 -21.069 1.00 92.38 193 VAL A CA 1
ATOM 1539 C C . VAL A 1 193 ? 22.888 -7.137 -19.672 1.00 92.38 193 VAL A C 1
ATOM 1541 O O . VAL A 1 193 ? 23.024 -8.224 -19.097 1.00 92.38 193 VAL A O 1
ATOM 1544 N N . GLN A 1 194 ? 23.239 -5.983 -19.107 1.00 91.62 194 GLN A N 1
ATOM 1545 C CA . GLN A 1 194 ? 23.731 -5.864 -17.738 1.00 91.62 194 GLN A CA 1
ATOM 1546 C C . GLN A 1 194 ? 22.570 -5.753 -16.747 1.00 91.62 194 GLN A C 1
ATOM 1548 O O . GLN A 1 194 ? 21.830 -4.767 -16.743 1.00 91.62 194 GLN A O 1
ATOM 1553 N N . LEU A 1 195 ? 22.435 -6.764 -15.889 1.00 92.56 195 LEU A N 1
ATOM 1554 C CA . LEU A 1 195 ? 21.355 -6.882 -14.911 1.00 92.56 195 LEU A CA 1
ATOM 1555 C C . LEU A 1 195 ? 21.906 -6.873 -13.487 1.00 92.56 195 LEU A C 1
ATOM 1557 O O . LEU A 1 195 ? 22.965 -7.434 -13.215 1.00 92.56 195 LEU A O 1
ATOM 1561 N N . GLU A 1 196 ? 21.140 -6.285 -12.580 1.00 92.25 196 GLU A N 1
ATOM 1562 C CA . GLU A 1 196 ? 21.320 -6.392 -11.137 1.00 92.25 196 GLU A CA 1
ATOM 1563 C C . GLU A 1 196 ? 20.135 -7.163 -10.547 1.00 92.25 196 GLU A C 1
ATOM 1565 O O . GLU A 1 196 ? 19.004 -7.061 -11.034 1.00 92.25 196 GLU A O 1
ATOM 1570 N N . THR A 1 197 ? 20.399 -7.943 -9.499 1.00 93.62 197 THR A N 1
ATOM 1571 C CA . THR A 1 197 ? 19.365 -8.687 -8.775 1.00 93.62 197 THR A CA 1
ATOM 1572 C C . THR A 1 197 ? 19.320 -8.230 -7.329 1.00 93.62 197 THR A C 1
ATOM 1574 O O . THR A 1 197 ? 20.359 -8.067 -6.691 1.00 93.62 197 THR A O 1
ATOM 1577 N N . TRP A 1 198 ? 18.116 -8.032 -6.809 1.00 92.06 198 TRP A N 1
ATOM 1578 C CA . TRP A 1 198 ? 17.894 -7.606 -5.434 1.00 92.06 198 TRP A CA 1
ATOM 1579 C C . TRP A 1 198 ? 16.738 -8.389 -4.835 1.00 92.06 198 TRP A C 1
ATOM 1581 O O . TRP A 1 198 ? 15.778 -8.733 -5.523 1.00 92.06 198 TRP A O 1
ATOM 1591 N N . LEU A 1 199 ? 16.811 -8.668 -3.539 1.00 91.50 199 LEU A N 1
ATOM 1592 C CA . LEU A 1 199 ? 15.671 -9.220 -2.827 1.00 91.50 199 LEU A CA 1
ATOM 1593 C C . LEU A 1 199 ? 14.614 -8.117 -2.688 1.00 91.50 199 LEU A C 1
ATOM 1595 O O . LEU A 1 199 ? 14.935 -7.016 -2.244 1.00 91.50 199 LEU A O 1
ATOM 1599 N N . THR A 1 200 ? 13.365 -8.394 -3.065 1.00 91.12 200 THR A N 1
ATOM 1600 C CA . THR A 1 200 ? 12.286 -7.405 -2.901 1.00 91.12 200 THR A CA 1
ATOM 1601 C C . THR A 1 200 ? 12.075 -7.081 -1.413 1.00 91.12 200 THR A C 1
ATOM 1603 O O . THR A 1 200 ? 12.185 -7.978 -0.567 1.00 91.12 200 THR A O 1
ATOM 1606 N N . PRO A 1 201 ? 11.738 -5.830 -1.042 1.00 87.56 201 PRO A N 1
ATOM 1607 C CA . PRO A 1 201 ? 11.550 -5.437 0.355 1.00 87.56 201 PRO A CA 1
ATOM 1608 C C . PRO A 1 201 ? 10.519 -6.292 1.094 1.00 87.56 201 PRO A C 1
ATOM 1610 O O . PRO A 1 201 ? 10.702 -6.598 2.274 1.00 87.56 201 PRO A O 1
ATOM 1613 N N . VAL A 1 202 ? 9.467 -6.735 0.399 1.00 84.50 202 VAL A N 1
ATOM 1614 C CA . VAL A 1 202 ? 8.423 -7.624 0.936 1.00 84.50 202 VAL A CA 1
ATOM 1615 C C . VAL A 1 202 ? 8.989 -8.983 1.373 1.00 84.50 202 VAL A C 1
ATOM 1617 O O . VAL A 1 202 ? 8.507 -9.570 2.342 1.00 84.50 202 VAL A O 1
ATOM 1620 N N . SER A 1 203 ? 10.055 -9.458 0.727 1.00 81.94 203 SER A N 1
ATOM 1621 C CA . SER A 1 203 ? 10.747 -10.699 1.085 1.00 81.94 203 SER A CA 1
ATOM 1622 C C . SER A 1 203 ? 11.697 -10.560 2.277 1.00 81.94 203 SER A C 1
ATOM 1624 O O . SER A 1 203 ? 12.160 -11.577 2.787 1.00 81.94 203 SER A O 1
ATOM 1626 N N . THR A 1 204 ? 11.992 -9.348 2.757 1.00 83.31 204 THR A N 1
ATOM 1627 C CA . THR A 1 204 ? 12.896 -9.160 3.905 1.00 83.31 204 THR A CA 1
ATOM 1628 C C . THR A 1 204 ? 12.267 -9.652 5.210 1.00 83.31 204 THR A C 1
ATOM 1630 O O . THR A 1 204 ? 11.070 -9.477 5.444 1.00 83.31 204 THR A O 1
ATOM 1633 N N . THR A 1 205 ? 13.081 -10.197 6.121 1.00 81.88 205 THR A N 1
ATOM 1634 C CA . THR A 1 205 ? 12.618 -10.734 7.415 1.00 81.88 205 THR A CA 1
ATOM 1635 C C . THR A 1 205 ? 11.779 -9.726 8.196 1.00 81.88 205 THR A C 1
ATOM 1637 O O . THR A 1 205 ? 10.749 -10.074 8.763 1.00 81.88 205 THR A O 1
ATOM 1640 N N . ARG A 1 206 ? 12.169 -8.445 8.183 1.00 82.44 206 ARG A N 1
ATOM 1641 C CA . ARG A 1 206 ? 11.420 -7.379 8.860 1.00 82.44 206 ARG A CA 1
ATOM 1642 C C . ARG A 1 206 ? 9.998 -7.244 8.312 1.00 82.44 206 ARG A C 1
ATOM 1644 O O . ARG A 1 206 ? 9.059 -7.121 9.095 1.00 82.44 206 ARG A O 1
ATOM 1651 N N . ARG A 1 207 ? 9.826 -7.237 6.987 1.00 84.12 207 ARG A N 1
ATOM 1652 C CA . ARG A 1 207 ? 8.501 -7.130 6.353 1.00 84.12 207 ARG A CA 1
ATOM 1653 C C . ARG A 1 207 ? 7.694 -8.410 6.509 1.00 84.12 207 ARG A C 1
ATOM 1655 O O . ARG A 1 207 ? 6.507 -8.318 6.787 1.00 84.12 207 ARG A O 1
ATOM 1662 N N . GLN A 1 208 ? 8.333 -9.574 6.451 1.00 84.81 208 GLN A N 1
ATOM 1663 C CA . GLN A 1 208 ? 7.678 -10.849 6.747 1.00 84.81 208 GLN A CA 1
ATOM 1664 C C . GLN A 1 208 ? 7.123 -10.886 8.175 1.00 84.81 208 GLN A C 1
ATOM 1666 O O . GLN A 1 208 ? 5.957 -11.221 8.364 1.00 84.81 208 GLN A O 1
ATOM 1671 N N . VAL A 1 209 ? 7.920 -10.474 9.169 1.00 85.38 209 VAL A N 1
ATOM 1672 C CA . VAL A 1 209 ? 7.475 -10.377 10.568 1.00 85.38 209 VAL A CA 1
ATOM 1673 C C . VAL A 1 209 ? 6.317 -9.393 10.695 1.00 85.38 209 VAL A C 1
ATOM 1675 O O . VAL A 1 209 ? 5.316 -9.718 11.323 1.00 85.38 209 VAL A O 1
ATOM 1678 N N . LEU A 1 210 ? 6.403 -8.218 10.068 1.00 87.12 210 LEU A N 1
ATOM 1679 C CA . LEU A 1 210 ? 5.312 -7.242 10.100 1.00 87.12 210 LEU A CA 1
ATOM 1680 C C . LEU A 1 210 ? 4.029 -7.767 9.444 1.00 87.12 210 LEU A C 1
ATOM 1682 O O . LEU A 1 210 ? 2.961 -7.589 10.013 1.00 87.12 210 LEU A O 1
ATOM 1686 N N . ASN A 1 211 ? 4.117 -8.457 8.308 1.00 86.38 211 ASN A N 1
ATOM 1687 C CA . ASN A 1 211 ? 2.954 -9.047 7.640 1.00 86.38 211 ASN A CA 1
ATOM 1688 C C . ASN A 1 211 ? 2.340 -10.189 8.467 1.00 86.38 211 ASN A C 1
ATOM 1690 O O . ASN A 1 211 ? 1.116 -10.310 8.560 1.00 86.38 211 ASN A O 1
ATOM 1694 N N . ALA A 1 212 ? 3.177 -11.011 9.106 1.00 87.00 212 ALA A N 1
ATOM 1695 C CA . ALA A 1 212 ? 2.725 -12.047 10.029 1.00 87.00 212 ALA A CA 1
ATOM 1696 C C . ALA A 1 212 ? 2.042 -11.435 11.262 1.00 87.00 212 ALA A C 1
ATOM 1698 O O . ALA A 1 212 ? 0.991 -11.916 11.686 1.00 87.00 212 ALA A O 1
ATOM 1699 N N . MET A 1 213 ? 2.592 -10.345 11.807 1.00 88.62 213 MET A N 1
ATOM 1700 C CA . MET A 1 213 ? 1.980 -9.590 12.901 1.00 88.62 213 MET A CA 1
ATOM 1701 C C . MET A 1 213 ? 0.659 -8.945 12.484 1.00 88.62 213 MET A C 1
ATOM 1703 O O . MET A 1 213 ? -0.300 -9.041 13.245 1.00 88.62 213 MET A O 1
ATOM 1707 N N . ASP A 1 214 ? 0.570 -8.345 11.295 1.00 91.56 214 ASP A N 1
ATOM 1708 C CA . ASP A 1 214 ? -0.680 -7.784 10.772 1.00 91.56 214 ASP A CA 1
ATOM 1709 C C . ASP A 1 214 ? -1.755 -8.864 10.676 1.00 91.56 214 ASP A C 1
ATOM 1711 O O . ASP A 1 214 ? -2.855 -8.685 11.189 1.00 91.56 214 ASP A O 1
ATOM 1715 N N . THR A 1 215 ? -1.410 -10.012 10.087 1.00 88.56 215 THR A N 1
ATOM 1716 C CA . THR A 1 215 ? -2.321 -11.153 9.923 1.00 88.56 215 THR A CA 1
ATOM 1717 C C . THR A 1 215 ? -2.781 -11.684 11.280 1.00 88.56 215 THR A C 1
ATOM 1719 O O . THR A 1 215 ? -3.976 -11.839 11.528 1.00 88.56 215 THR A O 1
ATOM 1722 N N . THR A 1 216 ? -1.839 -11.908 12.198 1.00 91.38 216 THR A N 1
ATOM 1723 C CA . THR A 1 216 ? -2.129 -12.427 13.543 1.00 91.38 216 THR A CA 1
ATOM 1724 C C . THR A 1 216 ? -2.981 -11.448 14.344 1.00 91.38 216 THR A C 1
ATOM 1726 O O . THR A 1 216 ? -3.933 -11.852 15.011 1.00 91.38 216 THR A O 1
ATOM 1729 N N . THR A 1 217 ? -2.678 -10.152 14.263 1.00 89.69 217 THR A N 1
ATOM 1730 C CA . THR A 1 217 ? -3.426 -9.101 14.962 1.00 89.69 217 THR A CA 1
ATOM 1731 C C . THR A 1 217 ? -4.811 -8.922 14.353 1.00 89.69 217 THR A C 1
ATOM 1733 O O . THR A 1 217 ? -5.772 -8.746 15.096 1.00 89.69 217 THR A O 1
ATOM 1736 N N . ALA A 1 218 ? -4.953 -9.037 13.030 1.00 89.94 218 ALA A N 1
ATOM 1737 C CA . ALA A 1 218 ? -6.250 -9.012 12.367 1.00 89.94 218 ALA A CA 1
ATOM 1738 C C . ALA A 1 218 ? -7.153 -10.136 12.895 1.00 89.94 218 ALA A C 1
ATOM 1740 O O . ALA A 1 218 ? -8.250 -9.857 13.379 1.00 89.94 218 ALA A O 1
ATOM 1741 N N . VAL A 1 219 ? -6.662 -11.381 12.895 1.00 89.31 219 VAL A N 1
ATOM 1742 C CA . VAL A 1 219 ? -7.393 -12.550 13.416 1.00 89.31 219 VAL A CA 1
ATOM 1743 C C . VAL A 1 219 ? -7.713 -12.389 14.904 1.00 89.31 219 VAL A C 1
ATOM 1745 O O . VAL A 1 219 ? -8.860 -12.564 15.317 1.00 89.31 219 VAL A O 1
ATOM 1748 N N . THR A 1 220 ? -6.718 -12.004 15.706 1.00 88.75 220 THR A N 1
ATOM 1749 C CA . THR A 1 220 ? -6.876 -11.819 17.156 1.00 88.75 220 THR A CA 1
ATOM 1750 C C . THR A 1 220 ? -7.883 -10.723 17.471 1.00 88.75 220 THR A C 1
ATOM 1752 O O . THR A 1 220 ? -8.718 -10.903 18.349 1.00 88.75 220 THR A O 1
ATOM 1755 N N . GLY A 1 221 ? -7.850 -9.604 16.749 1.00 87.62 221 GLY A N 1
ATOM 1756 C CA . GLY A 1 221 ? -8.782 -8.505 16.957 1.00 87.62 221 GLY A CA 1
ATOM 1757 C C . GLY A 1 221 ? -10.216 -8.881 16.585 1.00 87.62 221 GLY A C 1
ATOM 1758 O O . GLY A 1 221 ? -11.132 -8.587 17.349 1.00 87.62 221 GLY A O 1
ATOM 1759 N N . LEU A 1 222 ? -10.429 -9.630 15.496 1.00 88.12 222 LEU A N 1
ATOM 1760 C CA . LEU A 1 222 ? -11.761 -10.133 15.144 1.00 88.12 222 LEU A CA 1
ATOM 1761 C C . LEU A 1 222 ? -12.311 -11.054 16.246 1.00 88.12 222 LEU A C 1
ATOM 1763 O O . LEU A 1 222 ? -13.459 -10.900 16.668 1.00 88.12 222 LEU A O 1
ATOM 1767 N N . ALA A 1 223 ? -11.477 -11.957 16.770 1.00 86.12 223 ALA A N 1
ATOM 1768 C CA . ALA A 1 223 ? -11.847 -12.822 17.887 1.00 86.12 223 ALA A CA 1
ATOM 1769 C C . ALA A 1 223 ? -12.108 -12.021 19.176 1.00 86.12 223 ALA A C 1
ATOM 1771 O O . ALA A 1 223 ? -13.133 -12.215 19.828 1.00 86.12 223 ALA A O 1
ATOM 1772 N N . ALA A 1 224 ? -11.233 -11.077 19.525 1.00 86.31 224 ALA A N 1
ATOM 1773 C CA . ALA A 1 224 ? -11.364 -10.253 20.723 1.00 86.31 224 ALA A CA 1
ATOM 1774 C C . ALA A 1 224 ? -12.623 -9.377 20.685 1.00 86.31 224 ALA A C 1
ATOM 1776 O O . ALA A 1 224 ? -13.308 -9.265 21.696 1.00 86.31 224 ALA A O 1
ATOM 1777 N N . ALA A 1 225 ? -12.969 -8.807 19.528 1.00 87.25 225 ALA A N 1
ATOM 1778 C CA . ALA A 1 225 ? -14.169 -7.991 19.363 1.00 87.25 225 ALA A CA 1
ATOM 1779 C C . ALA A 1 225 ? -15.471 -8.799 19.486 1.00 87.25 225 ALA A C 1
ATOM 1781 O O . ALA A 1 225 ? -16.499 -8.259 19.903 1.00 87.25 225 ALA A O 1
ATOM 1782 N N . SER A 1 226 ? -15.438 -10.096 19.162 1.00 85.12 226 SER A N 1
ATOM 1783 C CA . SER A 1 226 ? -16.611 -10.968 19.285 1.00 85.12 226 SER A CA 1
ATOM 1784 C C . SER A 1 226 ? -17.062 -11.147 20.742 1.00 85.12 226 SER A C 1
ATOM 1786 O O . SER A 1 226 ? -18.259 -11.219 21.006 1.00 85.12 226 SER A O 1
ATOM 1788 N N . VAL A 1 227 ? -16.133 -11.133 21.705 1.00 85.06 227 VAL A N 1
ATOM 1789 C CA . VAL A 1 227 ? -16.435 -11.363 23.126 1.00 85.06 227 VAL A CA 1
ATOM 1790 C C . VAL A 1 227 ? -17.316 -10.245 23.711 1.00 85.06 227 VAL A C 1
ATOM 1792 O O . VAL A 1 227 ? -18.429 -10.549 24.143 1.00 85.06 227 VAL A O 1
ATOM 1795 N N . PRO A 1 228 ? -16.931 -8.950 23.686 1.00 80.12 228 PRO A N 1
ATOM 1796 C CA . PRO A 1 228 ? -17.810 -7.877 24.147 1.00 80.12 228 PRO A CA 1
ATOM 1797 C C . PRO A 1 228 ? -19.128 -7.824 23.376 1.00 80.12 228 PRO A C 1
ATOM 1799 O O . PRO A 1 228 ? -20.161 -7.510 23.964 1.00 80.12 228 PRO A O 1
ATOM 1802 N N . LEU A 1 229 ? -19.112 -8.149 22.078 1.00 83.31 229 LEU A N 1
ATOM 1803 C CA . LEU A 1 229 ? -20.315 -8.170 21.252 1.00 83.31 229 LEU A CA 1
ATOM 1804 C C . LEU A 1 229 ? -21.337 -9.199 21.759 1.00 83.31 229 LEU A C 1
ATOM 1806 O O . LEU A 1 229 ? -22.514 -8.869 21.883 1.00 83.31 229 LEU A O 1
ATOM 1810 N N . LEU A 1 230 ? -20.899 -10.404 22.136 1.00 80.38 230 LEU A N 1
ATOM 1811 C CA . LEU A 1 230 ? -21.766 -11.411 22.762 1.00 80.38 230 LEU A CA 1
ATOM 1812 C C . LEU A 1 230 ? -22.334 -10.928 24.107 1.00 80.38 230 LEU A C 1
ATOM 1814 O O . LEU A 1 230 ? -23.508 -11.150 24.399 1.00 80.38 230 LEU A O 1
ATOM 1818 N N .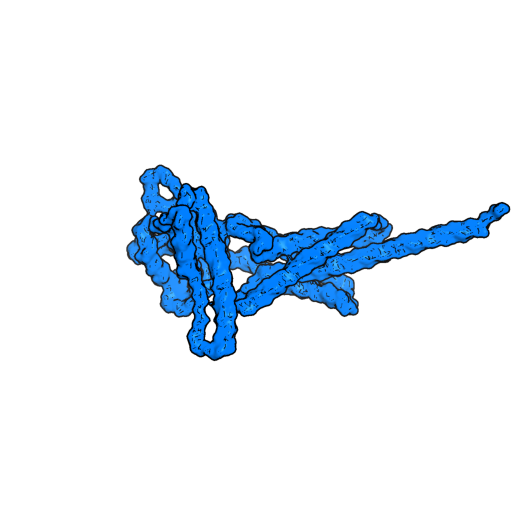 GLY A 1 231 ? -21.536 -10.202 24.895 1.00 77.62 231 GLY A N 1
ATOM 1819 C CA . GLY A 1 231 ? -21.988 -9.604 26.154 1.00 77.62 231 GLY A CA 1
ATOM 1820 C C . GLY A 1 231 ? -23.051 -8.519 25.950 1.00 77.62 231 GLY A C 1
ATOM 1821 O O . GLY A 1 231 ? -23.979 -8.387 26.748 1.00 77.62 231 GLY A O 1
ATOM 1822 N N . LEU A 1 232 ? -22.969 -7.763 24.847 1.00 76.06 232 LEU A N 1
ATOM 1823 C CA . LEU A 1 232 ? -24.002 -6.797 24.457 1.00 76.06 232 LEU A CA 1
ATOM 1824 C C . LEU A 1 232 ? -25.317 -7.474 24.055 1.00 76.06 232 LEU A C 1
ATOM 1826 O O . LEU A 1 232 ? -26.373 -6.884 24.280 1.00 76.06 232 LEU A O 1
ATOM 1830 N N . LEU A 1 233 ? -25.254 -8.696 23.522 1.00 77.06 233 LEU A N 1
ATOM 1831 C CA . LEU A 1 233 ? -26.404 -9.538 23.175 1.00 77.06 233 LEU A CA 1
ATOM 1832 C C . LEU A 1 233 ? -26.973 -10.305 24.389 1.00 77.06 233 LEU A C 1
ATOM 1834 O O . LEU A 1 233 ? -27.661 -11.308 24.226 1.00 77.06 233 LEU A O 1
ATOM 1838 N N . ALA A 1 234 ? -26.711 -9.802 25.602 1.00 68.88 234 ALA A N 1
ATOM 1839 C CA . ALA A 1 234 ? -27.231 -10.281 26.884 1.00 68.88 234 ALA A CA 1
ATOM 1840 C C . ALA A 1 234 ? -26.766 -11.684 27.317 1.00 68.88 234 ALA A C 1
ATOM 1842 O O . ALA A 1 234 ? -27.366 -12.282 28.210 1.00 68.88 234 ALA A O 1
ATOM 1843 N N . VAL A 1 235 ? -25.664 -12.191 26.758 1.00 76.69 235 VAL A N 1
ATOM 1844 C CA . VAL A 1 235 ? -25.005 -13.386 27.299 1.00 76.69 235 VAL A CA 1
ATOM 1845 C C . VAL A 1 235 ? -24.138 -12.963 28.492 1.00 76.69 235 VAL A C 1
ATOM 1847 O O . VAL A 1 235 ? -23.265 -12.111 28.322 1.00 76.69 235 VAL A O 1
ATOM 1850 N N . PRO A 1 236 ? -24.339 -13.507 29.707 1.00 73.50 236 PRO A N 1
ATOM 1851 C CA . PRO A 1 236 ? -23.469 -13.202 30.836 1.00 73.50 236 PRO A CA 1
ATOM 1852 C C . PRO A 1 236 ? -22.068 -13.763 30.573 1.00 73.50 236 PRO A C 1
ATOM 1854 O O . PRO A 1 236 ? -21.870 -14.973 30.482 1.00 73.50 236 PRO A O 1
ATOM 1857 N N . ILE A 1 237 ? -21.088 -12.869 30.447 1.00 77.12 237 ILE A N 1
ATOM 1858 C CA . ILE A 1 237 ? -19.680 -13.219 30.240 1.00 77.12 237 ILE A CA 1
ATOM 1859 C C . ILE A 1 237 ? -18.928 -13.026 31.553 1.00 77.12 237 ILE A C 1
ATOM 1861 O O . ILE A 1 237 ? -19.098 -12.020 32.242 1.00 77.12 237 ILE A O 1
ATOM 1865 N N . ALA A 1 238 ? -18.070 -13.985 31.897 1.00 80.06 238 ALA A N 1
ATOM 1866 C CA . ALA A 1 238 ? -17.241 -13.901 33.090 1.00 80.06 238 ALA A CA 1
ATOM 1867 C C . ALA A 1 238 ? -16.310 -12.671 33.045 1.00 80.06 238 ALA A C 1
ATOM 1869 O O . ALA A 1 238 ? -15.651 -12.408 32.037 1.00 80.06 238 ALA A O 1
ATOM 1870 N N . GLY A 1 239 ? -16.198 -11.951 34.166 1.00 80.75 239 GLY A N 1
ATOM 1871 C CA . GLY A 1 239 ? -15.351 -10.755 34.296 1.00 80.75 239 GLY A CA 1
ATOM 1872 C C . GLY A 1 239 ? -13.898 -10.932 33.816 1.00 80.75 239 GLY A C 1
ATOM 1873 O O . GLY A 1 239 ? -13.419 -10.074 33.073 1.00 80.75 239 GLY A O 1
ATOM 1874 N N . PRO A 1 240 ? -13.202 -12.044 34.139 1.00 83.50 240 PRO A N 1
ATOM 1875 C CA . PRO A 1 240 ? -11.852 -12.300 33.629 1.00 83.50 240 PRO A CA 1
ATOM 1876 C C . PRO A 1 240 ? -11.773 -12.391 32.099 1.00 83.50 240 PRO A C 1
ATOM 1878 O O . PRO A 1 240 ? -10.809 -11.915 31.503 1.00 83.50 240 PRO A O 1
ATOM 1881 N N . VAL A 1 241 ? -12.801 -12.950 31.453 1.00 84.44 241 VAL A N 1
ATOM 1882 C CA . VAL A 1 241 ? -12.873 -13.075 29.988 1.00 84.44 241 VAL A CA 1
ATOM 1883 C C . VAL A 1 241 ? -13.040 -11.695 29.348 1.00 84.44 241 VAL A C 1
ATOM 1885 O O . VAL A 1 241 ? -12.349 -11.372 28.384 1.00 84.44 241 VAL A O 1
ATOM 1888 N N . MET A 1 242 ? -13.886 -10.842 29.932 1.00 83.56 242 MET A N 1
ATOM 1889 C CA . MET A 1 242 ? -14.044 -9.451 29.491 1.00 83.56 242 MET A CA 1
ATOM 1890 C C . MET A 1 242 ? -12.765 -8.628 29.681 1.00 83.56 242 MET A C 1
ATOM 1892 O O . MET A 1 242 ? -12.397 -7.856 28.796 1.00 83.56 242 MET A O 1
ATOM 1896 N N . ALA A 1 243 ? -12.063 -8.805 30.803 1.00 83.12 243 ALA A N 1
ATOM 1897 C CA . ALA A 1 243 ? -10.793 -8.128 31.055 1.00 83.12 243 ALA A CA 1
ATOM 1898 C C . ALA A 1 243 ? -9.718 -8.542 30.035 1.00 83.12 243 ALA A C 1
ATOM 1900 O O . ALA A 1 243 ? -9.039 -7.681 29.475 1.00 83.12 243 ALA A O 1
ATOM 1901 N N . ALA A 1 244 ? -9.611 -9.842 29.737 1.00 82.31 244 ALA A N 1
ATOM 1902 C CA . ALA A 1 244 ? -8.699 -10.354 28.717 1.00 82.31 244 ALA A CA 1
ATOM 1903 C C . ALA A 1 244 ? -9.030 -9.800 27.319 1.00 82.31 244 ALA A C 1
ATOM 1905 O O . ALA A 1 244 ? -8.133 -9.327 26.620 1.00 82.31 244 ALA A O 1
ATOM 1906 N N . ALA A 1 245 ? -10.313 -9.782 26.938 1.00 85.69 245 ALA A N 1
ATOM 1907 C CA . ALA A 1 245 ? -10.757 -9.197 25.673 1.00 85.69 245 ALA A CA 1
ATOM 1908 C C . ALA A 1 245 ? -10.457 -7.689 25.594 1.00 85.69 245 ALA A C 1
ATOM 1910 O O . ALA A 1 245 ? -10.003 -7.211 24.558 1.00 85.69 245 ALA A O 1
ATOM 1911 N N . GLY A 1 246 ? -10.640 -6.944 26.689 1.00 84.38 246 GLY A N 1
ATOM 1912 C CA . GLY A 1 246 ? -10.300 -5.521 26.771 1.00 84.38 246 GLY A CA 1
ATOM 1913 C C . GLY A 1 246 ? -8.800 -5.243 26.623 1.00 84.38 246 GLY A C 1
ATOM 1914 O O . GLY A 1 246 ? -8.412 -4.324 25.904 1.00 84.38 246 GLY A O 1
ATOM 1915 N N . LEU A 1 247 ? -7.943 -6.060 27.244 1.00 84.50 247 LEU A N 1
ATOM 1916 C CA . LEU A 1 247 ? -6.488 -5.963 27.072 1.00 84.50 247 LEU A CA 1
ATOM 1917 C C . LEU A 1 247 ? -6.072 -6.269 25.629 1.00 84.50 247 LEU A C 1
ATOM 1919 O O . LEU A 1 247 ? -5.339 -5.487 25.024 1.00 84.50 247 LEU A O 1
ATOM 1923 N N . ALA A 1 248 ? -6.582 -7.363 25.055 1.00 85.25 248 ALA A N 1
ATOM 1924 C CA . ALA A 1 248 ? -6.334 -7.713 23.658 1.00 85.25 248 ALA A CA 1
ATOM 1925 C C . ALA A 1 248 ? -6.803 -6.597 22.711 1.00 85.25 248 ALA A C 1
ATOM 1927 O O . ALA A 1 248 ? -6.098 -6.256 21.761 1.00 85.25 248 ALA A O 1
ATOM 1928 N N . ALA A 1 249 ? -7.947 -5.976 23.012 1.00 85.06 249 ALA A N 1
ATOM 1929 C CA . ALA A 1 249 ? -8.492 -4.868 22.247 1.00 85.06 249 ALA A CA 1
ATOM 1930 C C . ALA A 1 249 ? -7.572 -3.639 22.241 1.00 85.06 249 ALA A C 1
ATOM 1932 O O . ALA A 1 249 ? -7.313 -3.070 21.180 1.00 85.06 249 ALA A O 1
ATOM 1933 N N . MET A 1 250 ? -7.031 -3.256 23.403 1.00 83.69 250 MET A N 1
ATOM 1934 C CA . MET A 1 250 ? -6.082 -2.143 23.503 1.00 83.69 250 MET A CA 1
ATOM 1935 C C . MET A 1 250 ? -4.789 -2.418 22.732 1.00 83.69 250 MET A C 1
ATOM 1937 O O . MET A 1 250 ? -4.300 -1.533 22.031 1.00 83.69 250 MET A O 1
ATOM 1941 N N . VAL A 1 251 ? -4.255 -3.642 22.813 1.00 88.00 251 VAL A N 1
ATOM 1942 C CA . VAL A 1 251 ? -3.041 -4.031 22.075 1.00 88.00 251 VAL A CA 1
ATOM 1943 C C . VAL A 1 251 ? -3.286 -3.998 20.565 1.00 88.00 251 VAL A C 1
ATOM 1945 O O . VAL A 1 251 ? -2.516 -3.371 19.837 1.00 88.00 251 VAL A O 1
ATOM 1948 N N . CYS A 1 252 ? -4.380 -4.603 20.089 1.00 88.50 252 CYS A N 1
ATOM 1949 C CA . CYS A 1 252 ? -4.725 -4.616 18.665 1.00 88.50 252 CYS A CA 1
ATOM 1950 C C . CYS A 1 252 ? -5.000 -3.201 18.136 1.00 88.50 252 CYS A C 1
ATOM 1952 O O . CYS A 1 252 ? -4.484 -2.824 17.085 1.00 88.50 252 CYS A O 1
ATOM 1954 N N . GLY A 1 253 ? -5.772 -2.400 18.877 1.00 87.94 253 GLY A N 1
ATOM 1955 C CA . GLY A 1 253 ? -6.085 -1.015 18.525 1.00 87.94 253 GLY A CA 1
ATOM 1956 C C . GLY A 1 253 ? -4.845 -0.119 18.492 1.00 87.94 253 GLY A C 1
ATOM 1957 O O . GLY A 1 253 ? -4.665 0.644 17.544 1.00 87.94 253 GLY A O 1
ATOM 1958 N N . GLY A 1 254 ? -3.948 -0.256 19.475 1.00 87.81 254 GLY A N 1
ATOM 1959 C CA . GLY A 1 254 ? -2.673 0.463 19.514 1.00 87.81 254 GLY A CA 1
ATOM 1960 C C . GLY A 1 254 ? -1.740 0.083 18.364 1.00 87.81 254 GLY A C 1
ATOM 1961 O O . GLY A 1 254 ? -1.187 0.966 17.705 1.00 87.81 254 GLY A O 1
ATOM 1962 N N . TYR A 1 255 ? -1.616 -1.213 18.061 1.00 90.62 255 TYR A N 1
ATOM 1963 C CA . TYR A 1 255 ? -0.849 -1.678 16.903 1.00 90.62 255 TYR A CA 1
ATOM 1964 C C . TYR A 1 255 ? -1.443 -1.162 15.584 1.00 90.62 255 TYR A C 1
ATOM 1966 O O . TYR A 1 255 ? -0.716 -0.608 14.760 1.00 90.62 255 TYR A O 1
ATOM 1974 N N . GLY A 1 256 ? -2.766 -1.265 15.406 1.00 90.06 256 GLY A N 1
ATOM 1975 C CA . GLY A 1 256 ? -3.477 -0.772 14.224 1.00 90.06 256 GLY A CA 1
ATOM 1976 C C . GLY A 1 256 ? -3.327 0.739 14.011 1.00 90.06 256 GLY A C 1
ATOM 1977 O O . GLY A 1 256 ? -3.107 1.176 12.879 1.00 90.06 256 GLY A O 1
ATOM 1978 N N . LEU A 1 257 ? -3.355 1.536 15.086 1.00 90.62 257 LEU A N 1
ATOM 1979 C CA . LEU A 1 257 ? -3.043 2.969 15.046 1.00 90.62 257 LEU A CA 1
ATOM 1980 C C . LEU A 1 257 ? -1.612 3.210 14.570 1.00 90.62 257 LEU A C 1
ATOM 1982 O O . LEU A 1 257 ? -1.400 4.002 13.652 1.00 90.62 257 LEU A O 1
ATOM 1986 N N . GLY A 1 258 ? -0.637 2.521 15.171 1.00 90.06 258 GLY A N 1
ATOM 1987 C CA . GLY A 1 258 ? 0.773 2.682 14.818 1.00 90.06 258 GLY A CA 1
ATOM 1988 C C . GLY A 1 258 ? 1.036 2.318 13.358 1.00 90.06 258 GLY A C 1
ATOM 1989 O O . GLY A 1 258 ? 1.699 3.066 12.637 1.00 90.06 258 GLY A O 1
ATOM 1990 N N . ARG A 1 259 ? 0.444 1.213 12.884 1.00 91.12 259 ARG A N 1
ATOM 1991 C CA . ARG A 1 259 ? 0.533 0.801 11.479 1.00 91.12 259 ARG A CA 1
ATOM 1992 C C . ARG A 1 259 ? -0.126 1.822 10.556 1.00 91.12 259 ARG A C 1
ATOM 1994 O O . ARG A 1 259 ? 0.511 2.230 9.589 1.00 91.12 259 ARG A O 1
ATOM 2001 N N . SER A 1 260 ? -1.326 2.301 10.880 1.00 92.12 260 SER A N 1
ATOM 2002 C CA . SER A 1 260 ? -2.036 3.309 10.076 1.00 92.12 260 SER A CA 1
ATOM 2003 C C . SER A 1 260 ? -1.263 4.628 9.974 1.00 92.12 260 SER A C 1
ATOM 2005 O O . SER A 1 260 ? -1.122 5.176 8.882 1.00 92.12 260 SER A O 1
ATOM 2007 N N . ALA A 1 261 ? -0.682 5.100 11.081 1.00 92.31 261 ALA A N 1
ATOM 2008 C CA . ALA A 1 261 ? 0.171 6.286 11.084 1.00 92.31 261 ALA A CA 1
ATOM 2009 C C . ALA A 1 261 ? 1.432 6.078 10.231 1.00 92.31 261 ALA A C 1
ATOM 2011 O O . ALA A 1 261 ? 1.770 6.936 9.417 1.00 92.31 261 ALA A O 1
ATOM 2012 N N . SER A 1 262 ? 2.098 4.922 10.359 1.00 92.50 262 SER A N 1
ATOM 2013 C CA . SER A 1 262 ? 3.290 4.615 9.557 1.00 92.50 262 SER A CA 1
ATOM 2014 C C . SER A 1 262 ? 2.994 4.565 8.057 1.00 92.50 262 SER A C 1
ATOM 2016 O O . SER A 1 262 ? 3.817 5.020 7.273 1.00 92.50 262 SER A O 1
ATOM 2018 N N . GLN A 1 263 ? 1.809 4.086 7.662 1.00 91.88 263 GLN A N 1
ATOM 2019 C CA . GLN A 1 263 ? 1.380 4.067 6.264 1.00 91.88 263 GLN A CA 1
ATOM 2020 C C . GLN A 1 263 ? 1.094 5.474 5.722 1.00 91.88 263 GLN A C 1
ATOM 2022 O O . GLN A 1 263 ? 1.454 5.779 4.591 1.00 91.88 263 GLN A O 1
ATOM 2027 N N . LEU A 1 264 ? 0.511 6.379 6.518 1.00 91.69 264 LEU A N 1
ATOM 2028 C CA . LEU A 1 264 ? 0.352 7.781 6.100 1.00 91.69 264 LEU A CA 1
ATOM 2029 C C . LEU A 1 264 ? 1.699 8.485 5.914 1.00 91.69 264 LEU A C 1
ATOM 2031 O O . LEU A 1 264 ? 1.865 9.231 4.950 1.00 91.69 264 LEU A O 1
ATOM 2035 N N . VAL A 1 265 ? 2.653 8.234 6.816 1.00 93.62 265 VAL A N 1
ATOM 2036 C CA . VAL A 1 265 ? 4.020 8.760 6.693 1.00 93.62 265 VAL A CA 1
ATOM 2037 C C . VAL A 1 265 ? 4.690 8.200 5.443 1.00 93.62 265 VAL A C 1
ATOM 2039 O O . VAL A 1 265 ? 5.227 8.978 4.663 1.00 93.62 265 VAL A O 1
ATOM 2042 N N . ASP A 1 266 ? 4.596 6.887 5.214 1.00 93.00 266 ASP A N 1
ATOM 2043 C CA . ASP A 1 266 ? 5.148 6.232 4.026 1.00 93.00 266 ASP A CA 1
ATOM 2044 C C . ASP A 1 266 ? 4.589 6.841 2.734 1.00 93.00 266 ASP A C 1
ATOM 2046 O O . ASP A 1 266 ? 5.355 7.274 1.874 1.00 93.00 266 ASP A O 1
ATOM 2050 N N . ARG A 1 267 ? 3.264 6.993 2.632 1.00 93.06 267 ARG A N 1
ATOM 2051 C CA . ARG A 1 267 ? 2.616 7.651 1.485 1.00 93.06 267 ARG A CA 1
ATOM 2052 C C . ARG A 1 267 ? 3.113 9.081 1.285 1.00 93.06 267 ARG A C 1
ATOM 2054 O O . ARG A 1 267 ? 3.403 9.472 0.157 1.00 93.06 267 ARG A O 1
ATOM 2061 N N . GLY A 1 268 ? 3.249 9.845 2.370 1.00 91.94 268 GLY A N 1
ATOM 2062 C CA . GLY A 1 268 ? 3.794 11.202 2.329 1.00 91.94 268 GLY A CA 1
ATOM 2063 C C . GLY A 1 268 ? 5.245 11.246 1.837 1.00 91.94 268 GLY A C 1
ATOM 2064 O O . GLY A 1 268 ? 5.585 12.091 1.011 1.00 91.94 268 GLY A O 1
ATOM 2065 N N . THR A 1 269 ? 6.088 10.312 2.288 1.00 92.38 269 THR A N 1
ATOM 2066 C CA . THR A 1 269 ? 7.483 10.170 1.837 1.00 92.38 269 THR A CA 1
ATOM 2067 C C . THR A 1 269 ? 7.583 9.868 0.342 1.00 92.38 269 THR A C 1
ATOM 2069 O O . THR A 1 269 ? 8.497 10.366 -0.312 1.00 92.38 269 THR A O 1
ATOM 2072 N N . HIS A 1 270 ? 6.631 9.112 -0.204 1.00 92.50 270 HIS A N 1
ATOM 2073 C CA . HIS A 1 270 ? 6.606 8.715 -1.613 1.00 92.50 270 HIS A CA 1
ATOM 2074 C C . HIS A 1 270 ? 5.756 9.642 -2.503 1.00 92.50 270 HIS A C 1
ATOM 2076 O O . HIS A 1 270 ? 5.361 9.243 -3.597 1.00 92.50 270 HIS A O 1
ATOM 2082 N N . GLU A 1 271 ? 5.466 10.869 -2.047 1.00 91.25 271 GLU A N 1
ATOM 2083 C CA . GLU A 1 271 ? 4.655 11.887 -2.746 1.00 91.25 271 GLU A CA 1
ATOM 2084 C C . GLU A 1 271 ? 3.255 11.398 -3.185 1.00 91.25 271 GLU A C 1
ATOM 2086 O O . GLU A 1 271 ? 2.641 11.962 -4.093 1.00 91.25 271 GLU A O 1
ATOM 2091 N N . GLN A 1 272 ? 2.714 10.372 -2.524 1.00 90.88 272 GLN A N 1
ATOM 2092 C CA . GLN A 1 272 ? 1.358 9.893 -2.767 1.00 90.88 272 GLN A CA 1
ATOM 2093 C C . GLN A 1 272 ? 0.326 10.746 -2.022 1.00 90.88 272 GLN A C 1
ATOM 2095 O O . GLN A 1 272 ? 0.603 11.381 -1.003 1.00 90.88 272 GLN A O 1
ATOM 2100 N N . SER A 1 273 ? -0.921 10.721 -2.502 1.00 89.25 273 SER A N 1
ATOM 2101 C CA . SER A 1 273 ? -2.010 11.435 -1.832 1.00 89.25 273 SER A CA 1
ATOM 2102 C C . SER A 1 273 ? -2.247 10.885 -0.420 1.00 89.25 273 SER A C 1
ATOM 2104 O O . SER A 1 273 ? -2.555 9.700 -0.244 1.00 89.25 273 SER A O 1
ATOM 2106 N N . ILE A 1 274 ? -2.139 11.779 0.566 1.00 90.19 274 ILE A N 1
ATOM 2107 C CA . ILE A 1 274 ? -2.524 11.588 1.976 1.00 90.19 274 ILE A CA 1
ATOM 2108 C C . ILE A 1 274 ? -3.871 12.255 2.302 1.00 90.19 274 ILE A C 1
ATOM 2110 O O . ILE A 1 274 ? -4.256 12.351 3.466 1.00 90.19 274 ILE A O 1
ATOM 2114 N N . SER A 1 275 ? -4.575 12.757 1.283 1.00 87.44 275 SER A N 1
ATOM 2115 C CA . SER A 1 275 ? -5.873 13.412 1.451 1.00 87.44 275 SER A CA 1
ATOM 2116 C C . SER A 1 275 ? -6.932 12.418 1.923 1.00 87.44 275 SER A C 1
ATOM 2118 O O . SER A 1 275 ? -6.990 11.289 1.442 1.00 87.44 275 SER A O 1
ATOM 2120 N N . ILE A 1 276 ? -7.852 12.871 2.778 1.00 82.81 276 ILE A N 1
ATOM 2121 C CA . ILE A 1 276 ? -9.020 12.092 3.219 1.00 82.81 276 ILE A CA 1
ATOM 2122 C C . ILE A 1 276 ? -9.984 11.740 2.067 1.00 82.81 276 ILE A C 1
ATOM 2124 O O . ILE A 1 276 ? -10.853 10.883 2.213 1.00 82.81 276 ILE A O 1
ATOM 2128 N N . THR A 1 277 ? -9.846 12.386 0.907 1.00 82.75 277 THR A N 1
ATOM 2129 C CA . THR A 1 277 ? -10.618 12.053 -0.299 1.00 82.75 277 THR A CA 1
ATOM 2130 C C . THR A 1 277 ? -10.092 10.804 -1.006 1.00 82.75 277 THR A C 1
ATOM 2132 O O . THR A 1 277 ? -10.873 10.087 -1.629 1.00 82.75 277 THR A O 1
ATOM 2135 N N . ASN A 1 278 ? -8.797 10.493 -0.874 1.00 85.25 278 ASN A N 1
ATOM 2136 C CA . ASN A 1 278 ? -8.222 9.263 -1.410 1.00 85.25 278 ASN A CA 1
ATOM 2137 C C . ASN A 1 278 ? -8.630 8.078 -0.522 1.00 85.25 278 ASN A C 1
ATOM 2139 O O . ASN A 1 278 ? -8.435 8.119 0.690 1.00 85.25 278 ASN A O 1
ATOM 2143 N N . ARG A 1 279 ? -9.191 7.018 -1.116 1.00 80.81 279 ARG A N 1
ATOM 2144 C CA . ARG A 1 279 ? -9.744 5.857 -0.391 1.00 80.81 279 ARG A CA 1
ATOM 2145 C C . ARG A 1 279 ? -8.726 5.212 0.558 1.00 80.81 279 ARG A C 1
ATOM 2147 O O . ARG A 1 279 ? -9.035 5.030 1.730 1.00 80.81 279 ARG A O 1
ATOM 2154 N N . THR A 1 280 ? -7.511 4.941 0.087 1.00 84.12 280 THR A N 1
ATOM 2155 C CA . THR A 1 280 ? -6.455 4.298 0.885 1.00 84.12 280 THR A CA 1
ATOM 2156 C C . THR A 1 280 ? -5.987 5.196 2.030 1.00 84.12 280 THR A C 1
ATOM 2158 O O . THR A 1 280 ? -5.943 4.767 3.182 1.00 84.12 280 THR A O 1
ATOM 2161 N N . ALA A 1 281 ? -5.710 6.474 1.754 1.00 87.06 281 ALA A N 1
ATOM 2162 C CA . ALA A 1 281 ? -5.320 7.424 2.797 1.00 87.06 281 ALA A CA 1
ATOM 2163 C C . ALA A 1 281 ? -6.442 7.673 3.817 1.00 87.06 281 ALA A C 1
ATOM 2165 O O . ALA A 1 281 ? -6.172 7.768 5.013 1.00 87.06 281 ALA A O 1
ATOM 2166 N N . ARG A 1 282 ? -7.704 7.722 3.373 1.00 88.12 282 ARG A N 1
ATOM 2167 C CA . ARG A 1 282 ? -8.877 7.827 4.248 1.00 88.12 282 ARG A CA 1
ATOM 2168 C C . ARG A 1 282 ? -8.949 6.668 5.231 1.00 88.12 282 ARG A C 1
ATOM 2170 O O . ARG A 1 282 ? -9.176 6.915 6.411 1.00 88.12 282 ARG A O 1
ATOM 2177 N N . ASN A 1 283 ? -8.733 5.433 4.775 1.00 85.62 283 ASN A N 1
ATOM 2178 C CA . ASN A 1 283 ? -8.745 4.261 5.654 1.00 85.62 283 ASN A CA 1
ATOM 2179 C C . ASN A 1 283 ? -7.687 4.389 6.760 1.00 85.62 283 ASN A C 1
ATOM 2181 O O . ASN A 1 283 ? -7.995 4.195 7.936 1.00 85.62 283 ASN A O 1
ATOM 2185 N N . HIS A 1 284 ? -6.468 4.814 6.414 1.00 89.94 284 HIS A N 1
ATOM 2186 C CA . HIS A 1 284 ? -5.426 5.056 7.411 1.00 89.94 284 HIS A CA 1
ATOM 2187 C C . HIS A 1 284 ? -5.770 6.216 8.361 1.00 89.94 284 HIS A C 1
ATOM 2189 O O . HIS A 1 284 ? -5.556 6.098 9.567 1.00 89.94 284 HIS A O 1
ATOM 2195 N N . TRP A 1 285 ? -6.346 7.316 7.863 1.00 89.69 285 TRP A N 1
ATOM 2196 C CA . TRP A 1 285 ? -6.805 8.427 8.706 1.00 89.69 285 TRP A CA 1
ATOM 2197 C C . TRP A 1 285 ? -7.910 8.013 9.677 1.00 89.69 285 TRP A C 1
ATOM 2199 O O . TRP A 1 285 ? -7.872 8.416 10.838 1.00 89.69 285 TRP A O 1
ATOM 2209 N N . LEU A 1 286 ? -8.860 7.181 9.241 1.00 86.62 286 LEU A N 1
ATOM 2210 C CA . LEU A 1 286 ? -9.885 6.604 10.114 1.00 86.62 286 LEU A CA 1
ATOM 2211 C C . LEU A 1 286 ? -9.255 5.695 11.177 1.00 86.62 286 LEU A C 1
ATOM 2213 O O . LEU A 1 286 ? -9.659 5.754 12.337 1.00 86.62 286 LEU A O 1
ATOM 2217 N N . GLY A 1 287 ? -8.221 4.927 10.818 1.00 84.62 287 GLY A N 1
ATOM 2218 C CA . GLY A 1 287 ? -7.434 4.136 11.767 1.00 84.62 287 GLY A CA 1
ATOM 2219 C C . GLY A 1 287 ? -6.728 4.991 12.828 1.00 84.62 287 GLY A C 1
ATOM 2220 O O . GLY A 1 287 ? -6.803 4.686 14.018 1.00 84.62 287 GLY A O 1
ATOM 2221 N N . VAL A 1 288 ? -6.092 6.098 12.428 1.00 88.38 288 VAL A N 1
ATOM 2222 C CA . VAL A 1 288 ? -5.422 7.033 13.354 1.00 88.38 288 VAL A CA 1
ATOM 2223 C C . VAL A 1 288 ? -6.431 7.783 14.229 1.00 88.38 288 VAL A C 1
ATOM 2225 O O . VAL A 1 288 ? -6.292 7.811 15.454 1.00 88.38 288 VAL A O 1
ATOM 2228 N N . GLY A 1 289 ? -7.462 8.375 13.625 1.00 83.00 289 GLY A N 1
ATOM 2229 C CA . GLY A 1 289 ? -8.496 9.122 14.341 1.00 83.00 289 GLY A CA 1
ATOM 2230 C C . GLY A 1 289 ? -9.286 8.235 15.304 1.00 83.00 289 GLY A C 1
ATOM 2231 O O . GLY A 1 289 ? -9.471 8.592 16.464 1.00 83.00 289 GLY A O 1
ATOM 2232 N N . GLY A 1 290 ? -9.681 7.040 14.856 1.00 81.38 290 GLY A N 1
ATOM 2233 C CA . GLY A 1 290 ? -10.362 6.054 15.691 1.00 81.38 290 GLY A CA 1
ATOM 2234 C C . GLY A 1 290 ? -9.482 5.567 16.837 1.00 81.38 290 GLY A C 1
ATOM 2235 O O . GLY A 1 290 ? -9.916 5.575 17.985 1.00 81.38 290 GLY A O 1
ATOM 2236 N N . GLY A 1 291 ? -8.229 5.196 16.558 1.00 83.75 291 GLY A N 1
ATOM 2237 C CA . GLY A 1 291 ? -7.316 4.678 17.579 1.00 83.75 291 GLY A CA 1
ATOM 2238 C C . GLY A 1 291 ? -6.980 5.690 18.672 1.00 83.75 291 GLY A C 1
ATOM 2239 O O . GLY A 1 291 ? -6.956 5.333 19.848 1.00 83.75 291 GLY A O 1
ATOM 2240 N N . THR A 1 292 ? -6.755 6.956 18.312 1.00 84.94 292 THR A N 1
ATOM 2241 C CA . THR A 1 292 ? -6.371 7.996 19.282 1.00 84.94 292 THR A CA 1
ATOM 2242 C C . THR A 1 292 ? -7.510 8.307 20.248 1.00 84.94 292 THR A C 1
ATOM 2244 O O . THR A 1 292 ? -7.307 8.291 21.464 1.00 84.94 292 THR A O 1
ATOM 2247 N N . VAL A 1 293 ? -8.718 8.532 19.723 1.00 85.94 293 VAL A N 1
ATOM 2248 C CA . VAL A 1 293 ? -9.903 8.825 20.541 1.00 85.94 293 VAL A CA 1
ATOM 2249 C C . VAL A 1 293 ? -10.281 7.617 21.397 1.00 85.94 293 VAL A C 1
ATOM 2251 O O . VAL A 1 293 ? -10.550 7.782 22.586 1.00 85.94 293 VAL A O 1
ATOM 2254 N N . ALA A 1 294 ? -10.232 6.404 20.841 1.00 83.69 294 ALA A N 1
ATOM 2255 C CA . ALA A 1 294 ? -10.593 5.192 21.568 1.00 83.69 294 ALA A CA 1
ATOM 2256 C C . ALA A 1 294 ? -9.632 4.867 22.721 1.00 83.69 294 ALA A C 1
ATOM 2258 O O . ALA A 1 294 ? -10.084 4.549 23.821 1.00 83.69 294 ALA A O 1
ATOM 2259 N N . LEU A 1 295 ? -8.315 4.982 22.509 1.00 82.81 295 LEU A N 1
ATOM 2260 C CA . LEU A 1 295 ? -7.327 4.772 23.574 1.00 82.81 295 LEU A CA 1
ATOM 2261 C C . LEU A 1 295 ? -7.435 5.848 24.664 1.00 82.81 295 LEU A C 1
ATOM 2263 O O . LEU A 1 295 ? -7.347 5.529 25.851 1.00 82.81 295 LEU A O 1
ATOM 2267 N N . GLY A 1 296 ? -7.689 7.105 24.281 1.00 84.12 296 GLY A N 1
ATOM 2268 C CA . GLY A 1 296 ? -7.961 8.185 25.232 1.00 84.12 296 GLY A CA 1
ATOM 2269 C C . GLY A 1 296 ? -9.213 7.918 26.073 1.00 84.12 296 GLY A C 1
ATOM 2270 O O . GLY A 1 296 ? -9.173 8.025 27.299 1.00 84.12 296 GLY A O 1
ATOM 2271 N N . ALA A 1 297 ? -10.304 7.495 25.431 1.00 84.62 297 ALA A N 1
ATOM 2272 C CA . ALA A 1 297 ? -11.556 7.152 26.101 1.00 84.62 297 ALA A CA 1
ATOM 2273 C C . ALA A 1 297 ? -11.397 5.952 27.054 1.00 84.62 297 ALA A C 1
ATOM 2275 O O . ALA A 1 297 ? -11.925 5.970 28.170 1.00 84.62 297 ALA A O 1
ATOM 2276 N N . ALA A 1 298 ? -10.621 4.938 26.656 1.00 82.12 298 ALA A N 1
ATOM 2277 C CA . ALA A 1 298 ? -10.293 3.790 27.497 1.00 82.12 298 ALA A CA 1
ATOM 2278 C C . ALA A 1 298 ? -9.505 4.208 28.748 1.00 82.12 298 ALA A C 1
ATOM 2280 O O . ALA A 1 298 ? -9.911 3.882 29.864 1.00 82.12 298 ALA A O 1
ATOM 2281 N N . GLY A 1 299 ? -8.436 4.997 28.587 1.00 83.88 299 GLY A N 1
ATOM 2282 C CA . GLY A 1 299 ? -7.653 5.522 29.711 1.00 83.88 299 GLY A CA 1
ATOM 2283 C C . GLY A 1 299 ? -8.474 6.406 30.657 1.00 83.88 299 GLY A C 1
ATOM 2284 O O . GLY A 1 299 ? -8.352 6.311 31.877 1.00 83.88 299 GLY A O 1
ATOM 2285 N N . ALA A 1 300 ? -9.374 7.229 30.120 1.00 85.00 300 ALA A N 1
ATOM 2286 C CA . ALA A 1 300 ? -10.264 8.042 30.943 1.00 85.00 300 ALA A CA 1
ATOM 2287 C C . ALA A 1 300 ? -11.286 7.182 31.716 1.00 85.00 300 ALA A C 1
ATOM 2289 O O . ALA A 1 300 ? -11.559 7.445 32.888 1.00 85.00 300 ALA A O 1
ATOM 2290 N N . THR A 1 301 ? -11.813 6.120 31.097 1.00 84.12 301 THR A N 1
ATOM 2291 C CA . THR A 1 301 ? -12.775 5.193 31.723 1.00 84.12 301 THR A CA 1
ATOM 2292 C C . THR A 1 301 ? -12.129 4.353 32.833 1.00 84.12 301 THR A C 1
ATOM 2294 O O . THR A 1 301 ? -12.761 4.105 33.863 1.00 84.12 301 THR A O 1
ATOM 2297 N N . THR A 1 302 ? -10.862 3.947 32.692 1.00 83.69 302 THR A N 1
ATOM 2298 C CA . THR A 1 302 ? -10.142 3.221 33.756 1.00 83.69 302 THR A CA 1
ATOM 2299 C C . THR A 1 302 ? -9.866 4.111 34.965 1.00 83.69 302 THR A C 1
ATOM 2301 O O . THR A 1 302 ? -10.113 3.689 36.095 1.00 83.69 302 THR A O 1
ATOM 2304 N N . LEU A 1 303 ? -9.444 5.362 34.746 1.00 85.38 303 LEU A N 1
ATOM 2305 C CA . LEU A 1 303 ? -9.282 6.351 35.817 1.00 85.38 303 LEU A CA 1
ATOM 2306 C C . LEU A 1 303 ? -10.611 6.657 36.513 1.00 85.38 303 LEU A C 1
ATOM 2308 O O . LEU A 1 303 ? -10.652 6.730 37.741 1.00 85.38 303 LEU A O 1
ATOM 2312 N N . LEU A 1 304 ? -11.696 6.785 35.740 1.00 85.94 304 LEU A N 1
ATOM 2313 C CA . LEU A 1 304 ? -13.048 6.947 36.269 1.00 85.94 304 LEU A CA 1
ATOM 2314 C C . LEU A 1 304 ? -13.416 5.782 37.195 1.00 85.94 304 LEU A C 1
ATOM 2316 O O . LEU A 1 304 ? -13.792 6.015 38.340 1.00 85.94 304 LEU A O 1
ATOM 2320 N N . THR A 1 305 ? -13.239 4.547 36.717 1.00 84.88 305 THR A N 1
ATOM 2321 C CA . THR A 1 305 ? -13.549 3.315 37.460 1.00 84.88 305 THR A CA 1
ATOM 2322 C C . THR A 1 305 ? -12.723 3.205 38.743 1.00 84.88 305 THR A C 1
ATOM 2324 O O . THR A 1 305 ? -13.261 2.900 39.807 1.00 84.88 305 THR A O 1
ATOM 2327 N N . ALA A 1 306 ? -11.420 3.493 38.675 1.00 85.06 306 ALA A N 1
ATOM 2328 C CA . ALA A 1 306 ? -10.532 3.468 39.835 1.00 85.06 306 ALA A CA 1
ATOM 2329 C C . ALA A 1 306 ? -10.914 4.530 40.878 1.00 85.06 306 ALA A C 1
ATOM 2331 O O . ALA A 1 306 ? -10.937 4.237 42.074 1.00 85.06 306 ALA A O 1
ATOM 2332 N N . ALA A 1 307 ? -11.255 5.746 40.439 1.00 83.81 307 ALA A N 1
ATOM 2333 C CA . ALA A 1 307 ? -11.705 6.811 41.326 1.00 83.81 307 ALA A CA 1
ATOM 2334 C C . ALA A 1 307 ? -13.006 6.430 42.049 1.00 83.81 307 ALA A C 1
ATOM 2336 O O . ALA A 1 307 ? -13.073 6.566 43.271 1.00 83.81 307 ALA A O 1
ATOM 2337 N N . THR A 1 308 ? -14.001 5.891 41.337 1.00 82.88 308 THR A N 1
ATOM 2338 C CA . THR A 1 308 ? -15.252 5.433 41.960 1.00 82.88 308 THR A CA 1
ATOM 2339 C C . THR A 1 308 ? -15.051 4.246 42.895 1.00 82.88 308 THR A C 1
ATOM 2341 O O . THR A 1 308 ? -15.626 4.242 43.980 1.00 82.88 308 THR A O 1
ATOM 2344 N N . ASN A 1 309 ? -14.184 3.288 42.550 1.00 83.69 309 ASN A N 1
ATOM 2345 C CA . ASN A 1 309 ? -13.853 2.164 43.436 1.00 83.69 309 ASN A CA 1
ATOM 2346 C C . ASN A 1 309 ? -13.142 2.623 44.719 1.00 83.69 309 ASN A C 1
ATOM 2348 O O . ASN A 1 309 ? -13.325 2.027 45.775 1.00 83.69 309 ASN A O 1
ATOM 2352 N N . ALA A 1 310 ? -12.367 3.708 44.648 1.00 84.38 310 ALA A N 1
ATOM 2353 C CA . ALA A 1 310 ? -11.762 4.359 45.809 1.00 84.38 310 ALA A CA 1
ATOM 2354 C C . ALA A 1 310 ? -12.745 5.262 46.589 1.00 84.38 310 ALA A C 1
ATOM 2356 O O . ALA A 1 310 ? -12.320 6.009 47.470 1.00 84.38 310 ALA A O 1
ATOM 2357 N N . GLY A 1 311 ? -14.039 5.250 46.245 1.00 77.62 311 GLY A N 1
ATOM 2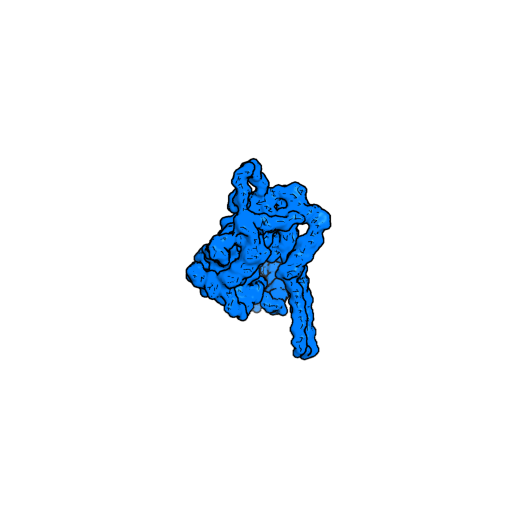358 C CA . GLY A 1 311 ? -15.069 6.080 46.872 1.00 77.62 311 GLY A CA 1
ATOM 2359 C C . GLY A 1 311 ? -14.944 7.573 46.562 1.00 77.62 311 GLY A C 1
ATOM 2360 O O . GLY A 1 311 ? -15.566 8.390 47.241 1.00 77.62 311 GLY A O 1
ATOM 2361 N N . ARG A 1 312 ? -14.136 7.962 45.564 1.00 79.69 312 ARG A N 1
ATOM 2362 C CA . ARG A 1 312 ? -13.972 9.369 45.190 1.00 79.69 312 ARG A CA 1
ATOM 2363 C C . ARG A 1 312 ? -15.147 9.850 44.359 1.00 79.69 312 ARG A C 1
ATOM 2365 O O . ARG A 1 312 ? -15.600 9.202 43.418 1.00 79.69 312 ARG A O 1
ATOM 2372 N N . GLU A 1 313 ? -15.586 11.054 44.688 1.00 74.25 313 GLU A N 1
ATOM 2373 C CA . GLU A 1 313 ? -16.643 11.732 43.967 1.00 74.25 313 GLU A CA 1
ATOM 2374 C C . GLU A 1 313 ? -16.137 12.221 42.601 1.00 74.25 313 GLU A C 1
ATOM 2376 O O . GLU A 1 313 ? -15.240 13.059 42.504 1.00 74.25 313 GLU A O 1
ATOM 2381 N N . VAL A 1 314 ? -16.726 11.699 41.526 1.00 77.69 314 VAL A N 1
ATOM 2382 C CA . VAL A 1 314 ? -16.419 12.131 40.159 1.00 77.69 314 VAL A CA 1
ATOM 2383 C C . VAL A 1 314 ? -17.330 13.298 39.791 1.00 77.69 314 VAL A C 1
ATOM 2385 O O . VAL A 1 314 ? -18.553 13.157 39.807 1.00 77.69 314 VAL A O 1
ATOM 2388 N N . GLY A 1 315 ? -16.741 14.444 39.444 1.00 80.31 315 GLY A N 1
ATOM 2389 C CA . GLY A 1 315 ? -17.477 15.639 39.022 1.00 80.31 315 GLY A CA 1
ATOM 2390 C C . GLY A 1 315 ? -18.171 15.487 37.661 1.00 80.31 315 GLY A C 1
ATOM 2391 O O . GLY A 1 315 ? -17.715 14.743 36.794 1.00 80.31 315 GLY A O 1
ATOM 2392 N N . ALA A 1 316 ? -19.251 16.247 37.450 1.00 79.56 316 ALA A N 1
ATOM 2393 C CA . ALA A 1 316 ? -20.065 16.205 36.228 1.00 79.56 316 ALA A CA 1
ATOM 2394 C C . ALA A 1 316 ? -19.265 16.491 34.941 1.00 79.56 316 ALA A C 1
ATOM 2396 O O . ALA A 1 316 ? -19.536 15.893 33.904 1.00 79.56 316 ALA A O 1
ATOM 2397 N N . ILE A 1 317 ? -18.242 17.352 35.013 1.00 79.25 317 ILE A N 1
ATOM 2398 C CA . ILE A 1 317 ? -17.355 17.655 33.877 1.00 79.25 317 ILE A CA 1
ATOM 2399 C C . ILE A 1 317 ? -16.585 16.401 33.444 1.00 79.25 317 ILE A C 1
ATOM 2401 O O . ILE A 1 317 ? -16.550 16.085 32.261 1.00 79.25 317 ILE A O 1
ATOM 2405 N N . THR A 1 318 ? -16.022 15.638 34.386 1.00 80.81 318 THR A N 1
ATOM 2406 C CA . THR A 1 318 ? -15.301 14.391 34.080 1.00 80.81 318 THR A CA 1
ATOM 2407 C C . THR A 1 318 ? -16.228 13.352 33.455 1.00 80.81 318 THR A C 1
ATOM 2409 O O . THR A 1 318 ? -15.852 12.693 32.490 1.00 80.81 318 THR A O 1
ATOM 2412 N N . GLN A 1 319 ? -17.456 13.238 33.963 1.00 82.62 319 GLN A N 1
ATOM 2413 C CA . GLN A 1 319 ? -18.471 12.332 33.421 1.00 82.62 319 GLN A CA 1
ATOM 2414 C C . GLN A 1 319 ? -18.865 12.705 31.984 1.00 82.62 319 GLN A C 1
ATOM 2416 O O . GLN A 1 319 ? -18.926 11.835 31.115 1.00 82.62 319 GLN A O 1
ATOM 2421 N N . LEU A 1 320 ? -19.076 14.000 31.720 1.00 82.69 320 LEU A N 1
ATOM 2422 C CA . LEU A 1 320 ? -19.385 14.517 30.387 1.00 82.69 320 LEU A CA 1
ATOM 2423 C C . LEU A 1 320 ? -18.222 14.295 29.414 1.00 82.69 320 LEU A C 1
ATOM 2425 O O . LEU A 1 320 ? -18.454 13.853 28.292 1.00 82.69 320 LEU A O 1
ATOM 2429 N N . THR A 1 321 ? -16.981 14.521 29.850 1.00 82.75 321 THR A N 1
ATOM 2430 C CA . THR A 1 321 ? -15.783 14.268 29.038 1.00 82.75 321 THR A CA 1
ATOM 2431 C C . THR A 1 321 ? -15.647 12.789 28.681 1.00 82.75 321 THR A C 1
ATOM 2433 O O . THR A 1 321 ? -15.475 12.466 27.509 1.00 82.75 321 THR A O 1
ATOM 2436 N N . VAL A 1 322 ? -15.773 11.877 29.654 1.00 82.44 322 VAL A N 1
ATOM 2437 C CA . VAL A 1 322 ? -15.659 10.426 29.411 1.00 82.44 322 VAL A CA 1
ATOM 2438 C C . VAL A 1 322 ? -16.756 9.939 28.463 1.00 82.44 322 VAL A C 1
ATOM 2440 O O . VAL A 1 322 ? -16.468 9.236 27.494 1.00 82.44 322 VAL A O 1
ATOM 2443 N N . ASN A 1 323 ? -18.008 10.340 28.692 1.00 82.69 323 ASN A N 1
ATOM 2444 C CA . ASN A 1 323 ? -19.114 9.955 27.816 1.00 82.69 323 ASN A CA 1
ATOM 2445 C C . ASN A 1 323 ? -18.972 10.564 26.417 1.00 82.69 323 ASN A C 1
ATOM 2447 O O . ASN A 1 323 ? -19.180 9.864 25.429 1.00 82.69 323 ASN A O 1
ATOM 2451 N N . GLY A 1 324 ? -18.563 11.831 26.318 1.00 83.31 324 GLY A N 1
ATOM 2452 C CA . GLY A 1 324 ? -18.318 12.502 25.042 1.00 83.31 324 GLY A CA 1
ATOM 2453 C C . GLY A 1 324 ? -17.207 11.835 24.229 1.00 83.31 324 GLY A C 1
ATOM 2454 O O . GLY A 1 324 ? -17.379 11.602 23.031 1.00 83.31 324 GLY A O 1
ATOM 2455 N N . MET A 1 325 ? -16.100 11.455 24.875 1.00 84.50 325 MET A N 1
ATOM 2456 C CA . MET A 1 325 ? -15.007 10.713 24.236 1.00 84.50 325 MET A CA 1
ATOM 2457 C C . MET A 1 325 ? -15.464 9.331 23.763 1.00 84.50 325 MET A C 1
ATOM 2459 O O . MET A 1 325 ? -1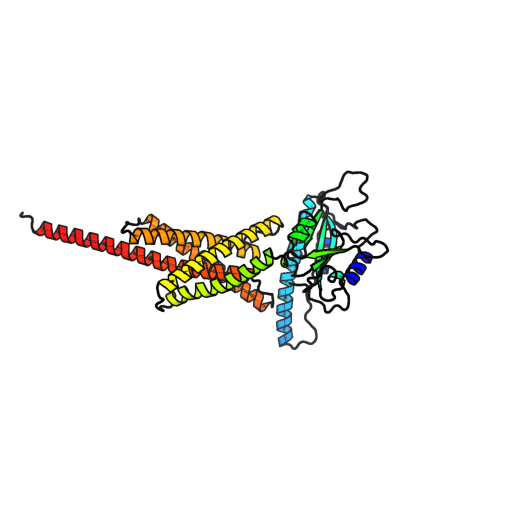5.213 8.969 22.615 1.00 84.50 325 MET A O 1
ATOM 2463 N N . ASN A 1 326 ? -16.186 8.583 24.604 1.00 85.06 326 ASN A N 1
ATOM 2464 C CA . ASN A 1 326 ? -16.708 7.266 24.235 1.00 85.06 326 ASN A CA 1
ATOM 2465 C C . ASN A 1 326 ? -17.700 7.351 23.057 1.00 85.06 326 ASN A C 1
ATOM 2467 O O . ASN A 1 326 ? -17.579 6.576 22.112 1.00 85.06 326 ASN A O 1
ATOM 2471 N N . ILE A 1 327 ? -18.626 8.319 23.050 1.00 86.62 327 ILE A N 1
ATOM 2472 C CA . ILE A 1 327 ? -19.559 8.540 21.926 1.00 86.62 327 ILE A CA 1
ATOM 2473 C C . ILE A 1 327 ? -18.800 8.901 20.643 1.00 86.62 327 ILE A C 1
ATOM 2475 O O . ILE A 1 327 ? -19.080 8.346 19.581 1.00 86.62 327 ILE A O 1
ATOM 2479 N N . SER A 1 328 ? -17.819 9.801 20.733 1.00 86.38 328 SER A N 1
ATOM 2480 C CA . SER A 1 328 ? -17.003 10.200 19.578 1.00 86.38 328 SER A CA 1
ATOM 2481 C C . SER A 1 328 ? -16.236 9.009 19.004 1.00 86.38 328 SER A C 1
ATOM 2483 O O . SER A 1 328 ? -16.211 8.810 17.791 1.00 86.38 328 SER A O 1
ATOM 2485 N N . SER A 1 329 ? -15.675 8.176 19.880 1.00 86.00 329 SER A N 1
ATOM 2486 C CA . SER A 1 329 ? -15.000 6.937 19.505 1.00 86.00 329 SER A CA 1
ATOM 2487 C C . SER A 1 329 ? -15.937 5.976 18.764 1.00 86.00 329 SER A C 1
ATOM 2489 O O . SER A 1 329 ? -15.593 5.483 17.694 1.00 86.00 329 SER A O 1
ATOM 2491 N N . ILE A 1 330 ? -17.164 5.774 19.267 1.00 88.56 330 ILE A N 1
ATOM 2492 C CA . ILE A 1 330 ? -18.190 4.950 18.605 1.00 88.56 330 ILE A CA 1
ATOM 2493 C C . ILE A 1 330 ? -18.484 5.473 17.194 1.00 88.56 330 ILE A C 1
ATOM 2495 O O . ILE A 1 330 ? -18.529 4.682 16.253 1.00 88.56 330 ILE A O 1
ATOM 2499 N N . MET A 1 331 ? -18.647 6.788 17.027 1.00 89.44 331 MET A N 1
ATOM 2500 C CA . MET A 1 331 ? -18.931 7.393 15.721 1.00 89.44 331 MET A CA 1
ATOM 2501 C C . MET A 1 331 ? -17.770 7.215 14.732 1.00 89.44 331 MET A C 1
ATOM 2503 O O . MET A 1 331 ? -17.984 6.797 13.590 1.00 89.44 331 MET A O 1
ATOM 2507 N N . ILE A 1 332 ? -16.534 7.494 15.161 1.00 86.50 332 ILE A N 1
ATOM 2508 C CA . ILE A 1 332 ? -15.348 7.406 14.296 1.00 86.50 332 ILE A CA 1
ATOM 2509 C C . ILE A 1 332 ? -15.039 5.944 13.954 1.00 86.50 332 ILE A C 1
ATOM 2511 O O . ILE A 1 332 ? -14.919 5.604 12.777 1.00 86.50 332 ILE A O 1
ATOM 2515 N N . SER A 1 333 ? -14.958 5.060 14.953 1.00 88.94 333 SER A N 1
ATOM 2516 C CA . SER A 1 333 ? -14.695 3.632 14.739 1.00 88.94 333 SER A CA 1
ATOM 2517 C C . SER A 1 333 ? -15.841 2.934 14.007 1.00 88.94 333 SER A C 1
ATOM 2519 O O . SER A 1 333 ? -15.582 2.052 13.196 1.00 88.94 333 SER A O 1
ATOM 2521 N N . GLY A 1 334 ? -17.093 3.350 14.222 1.00 88.25 334 GLY A N 1
ATOM 2522 C CA . GLY A 1 334 ? -18.251 2.858 13.473 1.00 88.25 334 GLY A CA 1
ATOM 2523 C C . GLY A 1 334 ? -18.194 3.246 11.994 1.00 88.25 334 GLY A C 1
ATOM 2524 O O . GLY A 1 334 ? -18.425 2.407 11.126 1.00 88.25 334 GLY A O 1
ATOM 2525 N N . THR A 1 335 ? -17.793 4.486 11.694 1.00 89.81 335 THR A N 1
ATOM 2526 C CA . THR A 1 335 ? -17.542 4.932 10.312 1.00 89.81 335 THR A CA 1
ATOM 2527 C C . THR A 1 335 ? -16.386 4.153 9.682 1.00 89.81 335 THR A C 1
ATOM 2529 O O . THR A 1 335 ? -16.504 3.691 8.548 1.00 89.81 335 THR A O 1
ATOM 2532 N N . GLY A 1 336 ? -15.291 3.957 10.425 1.00 87.75 336 GLY A N 1
ATOM 2533 C CA . GLY A 1 336 ? -14.158 3.122 10.015 1.00 87.75 336 GLY A CA 1
ATOM 2534 C C . GLY A 1 336 ? -14.570 1.688 9.688 1.00 87.75 336 GLY A C 1
ATOM 2535 O O . GLY A 1 336 ? -14.212 1.175 8.631 1.00 87.75 336 GLY A O 1
ATOM 2536 N N . LEU A 1 337 ? -15.396 1.080 10.543 1.00 89.75 337 LEU A N 1
ATOM 2537 C CA . LEU A 1 337 ? -15.935 -0.264 10.356 1.00 89.75 337 LEU A CA 1
ATOM 2538 C C . LEU A 1 337 ? -16.820 -0.350 9.108 1.00 89.75 337 LEU A C 1
ATOM 2540 O O . LEU A 1 337 ? -16.599 -1.219 8.271 1.00 89.75 337 LEU A O 1
ATOM 2544 N N . ALA A 1 338 ? -17.782 0.562 8.947 1.00 89.75 338 ALA A N 1
ATOM 2545 C CA . ALA A 1 338 ? -18.669 0.578 7.785 1.00 89.75 338 ALA A CA 1
ATOM 2546 C C . ALA A 1 338 ? -17.886 0.759 6.477 1.00 89.75 338 ALA A C 1
ATOM 2548 O O . ALA A 1 338 ? -18.075 0.000 5.526 1.00 89.75 338 ALA A O 1
ATOM 2549 N N . ASN A 1 339 ? -16.958 1.719 6.443 1.00 88.00 339 ASN A N 1
ATOM 2550 C CA . ASN A 1 339 ? -16.109 1.955 5.280 1.00 88.00 339 ASN A CA 1
ATOM 2551 C C . ASN A 1 339 ? -15.183 0.755 5.002 1.00 88.00 339 ASN A C 1
ATOM 2553 O O . ASN A 1 339 ? -15.027 0.389 3.843 1.00 88.00 339 ASN A O 1
ATOM 2557 N N . GLY A 1 340 ? -14.630 0.103 6.031 1.00 86.94 340 GLY A N 1
ATOM 2558 C CA . GLY A 1 340 ? -13.824 -1.112 5.884 1.00 86.94 340 GLY A CA 1
ATOM 2559 C C . GLY A 1 340 ? -14.619 -2.311 5.355 1.00 86.94 340 GLY A C 1
ATOM 2560 O O . GLY A 1 340 ? -14.130 -3.024 4.488 1.00 86.94 340 GLY A O 1
ATOM 2561 N N . ILE A 1 341 ? -15.861 -2.513 5.814 1.00 88.06 341 ILE A N 1
ATOM 2562 C CA . ILE A 1 341 ? -16.747 -3.572 5.296 1.00 88.06 341 ILE A CA 1
ATOM 2563 C C . ILE A 1 341 ? -17.070 -3.315 3.826 1.00 88.06 341 ILE A C 1
ATOM 2565 O O . ILE A 1 341 ? -16.948 -4.224 3.010 1.00 88.06 341 ILE A O 1
ATOM 2569 N N . VAL A 1 342 ? -17.445 -2.081 3.471 1.00 86.50 342 VAL A N 1
ATOM 2570 C CA . VAL A 1 342 ? -17.697 -1.707 2.072 1.00 86.50 342 VAL A CA 1
ATOM 2571 C C . VAL A 1 342 ? -16.438 -1.917 1.230 1.00 86.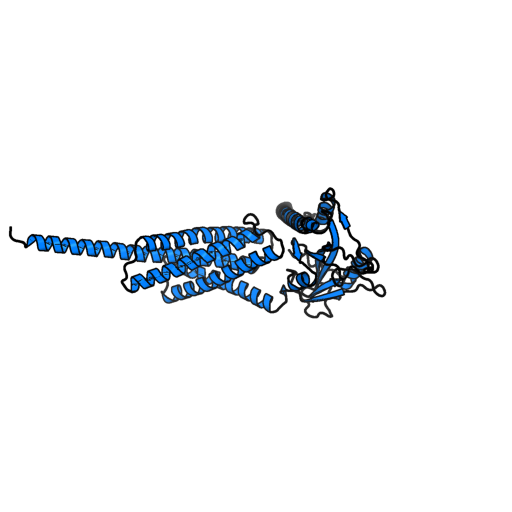50 342 VAL A C 1
ATOM 2573 O O . VAL A 1 342 ? -16.523 -2.491 0.150 1.00 86.50 342 VAL A O 1
ATOM 2576 N N . ASP A 1 343 ? -15.266 -1.515 1.730 1.00 83.75 343 ASP A N 1
ATOM 2577 C CA . ASP A 1 343 ? -13.982 -1.709 1.052 1.00 83.75 343 ASP A CA 1
ATOM 2578 C C . ASP A 1 343 ? -13.696 -3.194 0.781 1.00 83.75 343 ASP A C 1
ATOM 2580 O O . ASP A 1 343 ? -13.356 -3.557 -0.345 1.00 83.75 343 ASP A O 1
ATOM 2584 N N . LEU A 1 344 ? -13.906 -4.051 1.785 1.00 84.62 344 LEU A N 1
ATOM 2585 C CA . LEU A 1 344 ? -13.672 -5.492 1.711 1.00 84.62 344 LEU A CA 1
ATOM 2586 C C . LEU A 1 344 ? -14.671 -6.200 0.787 1.00 84.62 344 LEU A C 1
ATOM 2588 O O . LEU A 1 344 ? -14.271 -7.035 -0.017 1.00 84.62 344 LEU A O 1
ATOM 2592 N N . VAL A 1 345 ? -15.960 -5.851 0.873 1.00 81.12 345 VAL A N 1
ATOM 2593 C CA . VAL A 1 345 ? -17.005 -6.386 -0.015 1.00 81.12 345 VAL A CA 1
ATOM 2594 C C . VAL A 1 345 ? -16.712 -5.997 -1.455 1.00 81.12 345 VAL A C 1
ATOM 2596 O O . VAL A 1 345 ? -16.795 -6.843 -2.341 1.00 81.12 345 VAL A O 1
ATOM 2599 N N . LEU A 1 346 ? -16.319 -4.742 -1.694 1.00 77.75 346 LEU A N 1
ATOM 2600 C CA . LEU A 1 346 ? -15.935 -4.297 -3.027 1.00 77.75 346 LEU A CA 1
ATOM 2601 C C . LEU A 1 346 ? -14.740 -5.101 -3.551 1.00 77.75 346 LEU A C 1
ATOM 2603 O O . LEU A 1 346 ? -14.854 -5.610 -4.659 1.00 77.75 346 LEU A O 1
ATOM 2607 N N . LYS A 1 347 ? -13.672 -5.276 -2.759 1.00 79.38 347 LYS A N 1
ATOM 2608 C CA . LYS A 1 347 ? -12.492 -6.079 -3.139 1.00 79.38 347 LYS A CA 1
ATOM 2609 C C . LYS A 1 347 ? -12.840 -7.543 -3.409 1.00 79.38 347 LYS A C 1
ATOM 2611 O O . LYS A 1 347 ? -12.426 -8.103 -4.418 1.00 79.38 347 LYS A O 1
ATOM 2616 N N . TYR A 1 348 ? -13.667 -8.147 -2.558 1.00 75.94 348 TYR A N 1
ATOM 2617 C CA . TYR A 1 348 ? -14.125 -9.523 -2.739 1.00 75.94 348 TYR A CA 1
ATOM 2618 C C . TYR A 1 348 ? -14.938 -9.693 -4.029 1.00 75.94 348 TYR A C 1
ATOM 2620 O O . TYR A 1 348 ? -14.703 -10.630 -4.788 1.00 75.94 348 TYR A O 1
ATOM 2628 N N . MET A 1 349 ? -15.857 -8.764 -4.316 1.00 70.50 349 MET A N 1
ATOM 2629 C CA . MET A 1 349 ? -16.620 -8.760 -5.570 1.00 70.50 349 MET A CA 1
ATOM 2630 C C . MET A 1 349 ? -15.729 -8.571 -6.807 1.00 70.50 349 MET A C 1
ATOM 2632 O O . MET A 1 349 ? -16.099 -9.020 -7.890 1.00 70.50 349 MET A O 1
ATOM 2636 N N . ASP A 1 350 ? -14.566 -7.940 -6.650 1.00 65.06 350 ASP A N 1
ATOM 2637 C CA . ASP A 1 350 ? -13.601 -7.719 -7.735 1.00 65.06 350 ASP A CA 1
ATOM 2638 C C . ASP A 1 350 ? -12.702 -8.915 -8.011 1.00 65.06 350 ASP A C 1
ATOM 2640 O O . ASP A 1 350 ? -12.120 -9.023 -9.096 1.00 65.06 350 ASP A O 1
ATOM 2644 N N . GLY A 1 351 ? -12.619 -9.842 -7.056 1.00 63.94 351 GLY A N 1
ATOM 2645 C CA . GLY A 1 351 ? -11.557 -10.838 -7.030 1.00 63.94 351 GLY A CA 1
ATOM 2646 C C . GLY A 1 351 ? -10.187 -10.208 -6.774 1.00 63.94 351 GLY A C 1
ATOM 2647 O O . GLY A 1 351 ? -9.184 -10.787 -7.181 1.00 63.94 351 GLY A O 1
ATOM 2648 N N . ASP A 1 352 ? -10.154 -9.029 -6.145 1.00 73.31 352 ASP A N 1
ATOM 2649 C CA . ASP A 1 352 ? -8.923 -8.431 -5.646 1.00 73.31 352 ASP A CA 1
ATOM 2650 C C . ASP A 1 352 ? -8.484 -9.144 -4.366 1.00 73.31 352 ASP A C 1
ATOM 2652 O O . ASP A 1 352 ? -9.301 -9.498 -3.509 1.00 73.31 352 ASP A O 1
ATOM 2656 N N . ASP A 1 353 ? -7.171 -9.303 -4.210 1.00 75.88 353 ASP A N 1
ATOM 2657 C CA . ASP A 1 353 ? -6.603 -9.873 -2.997 1.00 75.88 353 ASP A CA 1
ATOM 2658 C C . ASP A 1 353 ? -6.868 -8.957 -1.799 1.00 75.88 353 ASP A C 1
ATOM 2660 O O . ASP A 1 353 ? -6.523 -7.770 -1.783 1.00 75.88 353 ASP A O 1
ATOM 2664 N N . ILE A 1 354 ? -7.458 -9.531 -0.752 1.00 82.00 354 ILE A N 1
ATOM 2665 C CA . ILE A 1 354 ? -7.609 -8.861 0.536 1.00 82.00 354 ILE A CA 1
ATOM 2666 C C . ILE A 1 354 ? -6.243 -8.869 1.218 1.00 82.00 354 ILE A C 1
ATOM 2668 O O . ILE A 1 354 ? -5.742 -9.921 1.622 1.00 82.00 354 ILE A O 1
ATOM 2672 N N . SER A 1 355 ? -5.638 -7.692 1.370 1.00 85.31 355 SER A N 1
ATOM 2673 C CA . SER A 1 355 ? -4.346 -7.595 2.041 1.00 85.31 355 SER A CA 1
ATOM 2674 C C . SER A 1 355 ? -4.486 -7.797 3.556 1.00 85.31 355 SER A C 1
ATOM 2676 O O . SER A 1 355 ? -5.505 -7.459 4.166 1.00 85.31 355 SER A O 1
ATOM 2678 N N . ALA A 1 356 ? -3.421 -8.282 4.204 1.00 85.94 356 ALA A N 1
ATOM 2679 C CA . ALA A 1 356 ? -3.368 -8.393 5.666 1.00 85.94 356 ALA A CA 1
ATOM 2680 C C . ALA A 1 356 ? -3.584 -7.035 6.363 1.00 85.94 356 ALA A C 1
ATOM 2682 O O . ALA A 1 356 ? -4.164 -6.972 7.445 1.00 85.94 356 ALA A O 1
ATOM 2683 N N . MET A 1 357 ? -3.162 -5.941 5.722 1.00 86.44 357 MET A N 1
ATOM 2684 C CA . MET A 1 357 ? -3.354 -4.581 6.221 1.00 86.44 357 MET A CA 1
ATOM 2685 C C . MET A 1 357 ? -4.828 -4.154 6.195 1.00 86.44 357 MET A C 1
ATOM 2687 O O . MET A 1 357 ? -5.289 -3.516 7.141 1.00 86.44 357 MET A O 1
ATOM 2691 N N . ASP A 1 358 ? -5.581 -4.530 5.158 1.00 87.00 358 ASP A N 1
ATOM 2692 C CA . ASP A 1 358 ? -7.022 -4.251 5.079 1.00 87.00 358 ASP A CA 1
ATOM 2693 C C . ASP A 1 358 ? -7.777 -4.977 6.195 1.00 87.00 358 ASP A C 1
ATOM 2695 O O . ASP A 1 358 ? -8.578 -4.377 6.918 1.00 87.00 358 ASP A O 1
ATOM 2699 N N . ALA A 1 359 ? -7.456 -6.259 6.392 1.00 88.88 359 ALA A N 1
ATOM 2700 C CA . ALA A 1 359 ? -8.014 -7.061 7.474 1.00 88.88 359 ALA A CA 1
ATOM 2701 C C . ALA A 1 359 ? -7.640 -6.492 8.853 1.00 88.88 359 ALA A C 1
ATOM 2703 O O . ALA A 1 359 ? -8.489 -6.430 9.745 1.00 88.88 359 ALA A O 1
ATOM 2704 N N . LEU A 1 360 ? -6.398 -6.025 9.029 1.00 90.00 360 LEU A N 1
ATOM 2705 C CA . LEU A 1 360 ? -5.942 -5.391 10.264 1.00 90.00 360 LEU A CA 1
ATOM 2706 C C . LEU A 1 360 ? -6.718 -4.107 10.572 1.00 90.00 360 LEU A C 1
ATOM 2708 O O . LEU A 1 360 ? -7.134 -3.912 11.710 1.00 90.00 360 LEU A O 1
ATOM 2712 N N . GLN A 1 361 ? -6.923 -3.231 9.588 1.00 88.50 361 GLN A N 1
ATOM 2713 C CA . GLN A 1 361 ? -7.639 -1.964 9.787 1.00 88.50 361 GLN A CA 1
ATOM 2714 C C . GLN A 1 361 ? -9.120 -2.175 10.086 1.00 88.50 361 GLN A C 1
ATOM 2716 O O . GLN A 1 361 ? -9.681 -1.501 10.958 1.00 88.50 361 GLN A O 1
ATOM 2721 N N . LEU A 1 362 ? -9.744 -3.135 9.402 1.00 91.25 362 LEU A N 1
ATOM 2722 C CA . LEU A 1 362 ? -11.109 -3.556 9.689 1.00 91.25 362 LEU A CA 1
ATOM 2723 C C . LEU A 1 362 ? -11.218 -4.116 11.114 1.00 91.25 362 LEU A C 1
ATOM 2725 O O . LEU A 1 362 ? -12.087 -3.700 11.880 1.00 91.25 362 LEU A O 1
ATOM 2729 N N . SER A 1 363 ? -10.301 -5.012 11.480 1.00 90.81 363 SER A N 1
ATOM 2730 C CA . SER A 1 363 ? -10.224 -5.627 12.805 1.00 90.81 363 SER A CA 1
ATOM 2731 C C . SER A 1 363 ? -10.015 -4.586 13.905 1.00 90.81 363 SER A C 1
ATOM 2733 O O . SER A 1 363 ? -10.780 -4.546 14.866 1.00 90.81 363 SER A O 1
ATOM 2735 N N . ALA A 1 364 ? -9.064 -3.665 13.729 1.00 90.19 364 ALA A N 1
ATOM 2736 C CA . ALA A 1 364 ? -8.846 -2.555 14.647 1.00 90.19 364 ALA A CA 1
ATOM 2737 C C . ALA A 1 364 ? -10.110 -1.693 14.788 1.00 90.19 364 ALA A C 1
ATOM 2739 O O . ALA A 1 364 ? -10.520 -1.399 15.905 1.00 90.19 364 ALA A O 1
ATOM 2740 N N . SER A 1 365 ? -10.787 -1.350 13.689 1.00 90.88 365 SER A N 1
ATOM 2741 C CA . SER A 1 365 ? -12.035 -0.573 13.742 1.00 90.88 365 SER A CA 1
ATOM 2742 C C . SER A 1 365 ? -13.145 -1.306 14.505 1.00 90.88 365 SER A C 1
ATOM 2744 O O . SER A 1 365 ? -13.812 -0.700 15.342 1.00 90.88 365 SER A O 1
ATOM 2746 N N . LEU A 1 366 ? -13.310 -2.614 14.277 1.00 92.12 366 LEU A N 1
ATOM 2747 C CA . LEU A 1 366 ? -14.298 -3.448 14.968 1.00 92.12 366 LEU A CA 1
ATOM 2748 C C . LEU A 1 366 ? -14.005 -3.566 16.471 1.00 92.12 366 LEU A C 1
ATOM 2750 O O . LEU A 1 366 ? -14.900 -3.414 17.307 1.00 92.12 366 LEU A O 1
ATOM 2754 N N . VAL A 1 367 ? -12.745 -3.816 16.820 1.00 90.12 367 VAL A N 1
ATOM 2755 C CA . VAL A 1 367 ? -12.257 -3.885 18.200 1.00 90.12 367 VAL A CA 1
ATOM 2756 C C . VAL A 1 367 ? -12.485 -2.565 18.923 1.00 90.12 367 VAL A C 1
ATOM 2758 O O . VAL A 1 367 ? -13.062 -2.545 20.007 1.00 90.12 367 VAL A O 1
ATOM 2761 N N . LEU A 1 368 ? -12.061 -1.450 18.327 1.00 88.88 368 LEU A N 1
ATOM 2762 C CA . LEU A 1 368 ? -12.211 -0.131 18.931 1.00 88.88 368 LEU A CA 1
ATOM 2763 C C . LEU A 1 368 ? -13.688 0.237 19.080 1.00 88.88 368 LEU A C 1
ATOM 2765 O O . LEU A 1 368 ? -14.076 0.761 20.122 1.00 88.88 368 LEU A O 1
ATOM 2769 N N . PHE A 1 369 ? -14.527 -0.094 18.096 1.00 90.06 369 PHE A N 1
ATOM 2770 C CA . PHE A 1 369 ? -15.972 0.112 18.170 1.00 90.06 369 PHE A CA 1
ATOM 2771 C C . PHE A 1 369 ? -16.601 -0.679 19.325 1.00 90.06 369 PHE A C 1
ATOM 2773 O O . PHE A 1 369 ? -17.243 -0.092 20.196 1.00 90.06 369 PHE A O 1
ATOM 2780 N N . THR A 1 370 ? -16.379 -1.995 19.380 1.00 88.38 370 THR A N 1
ATOM 2781 C CA . THR A 1 370 ? -16.938 -2.864 20.433 1.00 88.38 370 THR A CA 1
ATOM 2782 C C . THR A 1 370 ? -16.430 -2.480 21.823 1.00 88.38 370 THR A C 1
ATOM 2784 O O . THR A 1 370 ? -17.223 -2.387 22.763 1.00 88.38 370 THR A O 1
ATOM 2787 N N . HIS A 1 371 ? -15.139 -2.162 21.947 1.00 85.62 371 HIS A N 1
ATOM 2788 C CA . HIS A 1 371 ? -14.549 -1.655 23.182 1.00 85.62 371 HIS A CA 1
ATOM 2789 C C . HIS A 1 371 ? -15.160 -0.311 23.605 1.00 85.62 371 HIS A C 1
ATOM 2791 O O . HIS A 1 371 ? -15.478 -0.125 24.777 1.00 85.62 371 HIS A O 1
ATOM 2797 N N . SER A 1 372 ? -15.404 0.605 22.663 1.00 87.56 372 SER A N 1
ATOM 2798 C CA . SER A 1 372 ? -16.006 1.914 22.955 1.00 87.56 372 SER A CA 1
ATOM 2799 C C . SER A 1 372 ? -17.466 1.803 23.392 1.00 87.56 372 SER A C 1
ATOM 2801 O O . SER A 1 372 ? -17.872 2.480 24.334 1.00 87.56 372 SER A O 1
ATOM 2803 N N . VAL A 1 373 ? -18.255 0.919 22.769 1.00 88.19 373 VAL A N 1
ATOM 2804 C CA . VAL A 1 373 ? -19.638 0.645 23.199 1.00 88.19 373 VAL A CA 1
ATOM 2805 C C . VAL A 1 373 ? -19.659 0.057 24.611 1.00 88.19 373 VAL A C 1
ATOM 2807 O O . VAL A 1 373 ? -20.479 0.461 25.439 1.00 88.19 373 VAL A O 1
ATOM 2810 N N . TYR A 1 374 ? -18.745 -0.870 24.908 1.00 85.75 374 TYR A N 1
ATOM 2811 C CA . TYR A 1 374 ? -18.617 -1.436 26.247 1.00 85.75 374 TYR A CA 1
ATOM 2812 C C . TYR A 1 374 ? -18.209 -0.378 27.282 1.00 85.75 374 TYR A C 1
ATOM 2814 O O . TYR A 1 374 ? -18.877 -0.248 28.307 1.00 85.75 374 TYR A O 1
ATOM 2822 N N . ASN A 1 375 ? -17.180 0.429 27.000 1.00 85.62 375 ASN A N 1
ATOM 2823 C CA . ASN A 1 375 ? -16.732 1.504 27.891 1.00 85.62 375 ASN A CA 1
ATOM 2824 C C . ASN A 1 375 ? -17.813 2.565 28.104 1.00 85.62 375 ASN A C 1
ATOM 2826 O O . ASN A 1 375 ? -17.972 3.045 29.222 1.00 85.62 375 ASN A O 1
ATOM 2830 N N . PHE A 1 376 ? -18.595 2.895 27.072 1.00 87.00 376 PHE A N 1
ATOM 2831 C CA . PHE A 1 376 ? -19.743 3.787 27.205 1.00 87.00 376 PHE A CA 1
ATOM 2832 C C . PHE A 1 376 ? -20.793 3.220 28.165 1.00 87.00 376 PHE A C 1
ATOM 2834 O O . PHE A 1 376 ? -21.231 3.924 29.074 1.00 87.00 376 PHE A O 1
ATOM 2841 N N . LYS A 1 377 ? -21.170 1.940 28.009 1.00 86.44 377 LYS A N 1
ATOM 2842 C CA . LYS A 1 377 ? -22.099 1.277 28.938 1.00 86.44 377 LYS A CA 1
ATOM 2843 C C . LYS A 1 377 ? -21.544 1.262 30.359 1.00 86.44 377 LYS A C 1
ATOM 2845 O O . LYS A 1 377 ? -22.259 1.636 31.280 1.00 86.44 377 LYS A O 1
ATOM 2850 N N . LEU A 1 378 ? -20.277 0.885 30.529 1.00 84.50 378 LEU A N 1
ATOM 2851 C CA . LEU A 1 378 ? -19.617 0.840 31.832 1.00 84.50 378 LEU A CA 1
ATOM 2852 C C . LEU A 1 378 ? -19.593 2.223 32.496 1.00 84.50 378 LEU A C 1
ATOM 2854 O O . LEU A 1 378 ? -20.032 2.361 33.635 1.00 84.50 378 LEU A O 1
ATOM 2858 N N . ALA A 1 379 ? -19.140 3.252 31.777 1.00 83.62 379 ALA A N 1
ATOM 2859 C CA . ALA A 1 379 ? -19.118 4.624 32.269 1.00 83.62 379 ALA A CA 1
ATOM 2860 C C . ALA A 1 379 ? -20.530 5.100 32.635 1.00 83.62 379 ALA A C 1
ATOM 2862 O O . ALA A 1 379 ? -20.728 5.624 33.727 1.00 83.62 379 ALA A O 1
ATOM 2863 N N . SER A 1 380 ? -21.526 4.858 31.777 1.00 84.00 380 SER A N 1
ATOM 2864 C CA . SER A 1 380 ? -22.920 5.222 32.045 1.00 84.00 380 SER A CA 1
ATOM 2865 C C . SER A 1 380 ? -23.478 4.523 33.288 1.00 84.00 380 SER A C 1
ATOM 2867 O O . SER A 1 380 ? -24.166 5.170 34.077 1.00 84.00 380 SER A O 1
ATOM 2869 N N . THR A 1 381 ? -23.177 3.237 33.496 1.00 85.38 381 THR A N 1
ATOM 2870 C CA . THR A 1 381 ? -23.583 2.497 34.701 1.00 85.38 381 THR A CA 1
ATOM 2871 C C . THR A 1 381 ? -22.931 3.087 35.949 1.00 85.38 381 THR A C 1
ATOM 2873 O O . THR A 1 381 ? -23.644 3.454 36.880 1.00 85.38 381 THR A O 1
ATOM 2876 N N . ILE A 1 382 ? -21.607 3.285 35.941 1.00 80.81 382 ILE A N 1
ATOM 2877 C CA . ILE A 1 382 ? -20.859 3.879 37.063 1.00 80.81 382 ILE A CA 1
ATOM 2878 C C . ILE A 1 382 ? -21.406 5.270 37.413 1.00 80.81 382 ILE A C 1
ATOM 2880 O O . ILE A 1 382 ? -21.611 5.608 38.582 1.00 80.81 382 ILE A O 1
ATOM 2884 N N . ILE A 1 383 ? -21.667 6.089 36.393 1.00 79.69 383 ILE A N 1
ATOM 2885 C CA . ILE A 1 383 ? -22.212 7.440 36.544 1.00 79.69 383 ILE A CA 1
ATOM 2886 C C . ILE A 1 383 ? -23.627 7.393 37.129 1.00 79.69 383 ILE A C 1
ATOM 2888 O O . ILE A 1 383 ? -23.922 8.136 38.068 1.00 79.69 383 ILE A O 1
ATOM 2892 N N . SER A 1 384 ? -24.488 6.512 36.612 1.00 83.50 384 SER A N 1
ATOM 2893 C CA . SER A 1 384 ? -25.862 6.345 37.091 1.00 83.50 384 SER A CA 1
ATOM 2894 C C . SER A 1 384 ? -25.902 5.868 38.543 1.00 83.50 384 SER A C 1
ATOM 2896 O O . SER A 1 384 ? -26.660 6.416 39.341 1.00 83.50 384 SER A O 1
ATOM 2898 N N . GLU A 1 385 ? -25.081 4.885 38.912 1.00 82.56 385 GLU A N 1
ATOM 2899 C CA . GLU A 1 385 ? -24.977 4.386 40.288 1.00 82.56 385 GLU A CA 1
ATOM 2900 C C . GLU A 1 385 ? -24.468 5.473 41.238 1.00 82.56 385 GLU A C 1
ATOM 2902 O O . GLU A 1 385 ? -25.062 5.708 42.291 1.00 82.56 385 GLU A O 1
ATOM 2907 N N . THR A 1 386 ? -23.432 6.216 40.837 1.00 76.31 386 THR A N 1
ATOM 2908 C CA . THR A 1 386 ? -22.902 7.341 41.623 1.00 76.31 386 THR A CA 1
ATOM 2909 C C . THR A 1 386 ? -23.959 8.432 41.823 1.00 76.31 386 THR A C 1
ATOM 2911 O O . THR A 1 386 ? -24.121 8.945 42.931 1.00 76.31 386 THR A O 1
ATOM 2914 N N . SER A 1 387 ? -24.702 8.787 40.771 1.00 73.56 387 SER A N 1
ATOM 2915 C CA . SER A 1 387 ? -25.775 9.787 40.833 1.00 73.56 387 SER A CA 1
ATOM 2916 C C . SER A 1 387 ? -26.922 9.338 41.745 1.00 73.56 387 SER A C 1
ATOM 2918 O O . SER A 1 387 ? -27.342 10.081 42.637 1.00 73.56 387 SER A O 1
ATOM 2920 N N . ASN A 1 388 ? -27.375 8.091 41.595 1.00 79.19 388 ASN A N 1
ATOM 2921 C CA . ASN A 1 388 ? -28.426 7.515 42.432 1.00 79.19 388 ASN A CA 1
ATOM 2922 C C . ASN A 1 388 ? -28.007 7.453 43.905 1.00 79.19 388 ASN A C 1
ATOM 2924 O O . ASN A 1 388 ? -28.801 7.808 44.778 1.00 79.19 388 ASN A O 1
ATOM 2928 N N . ASN A 1 389 ? -26.750 7.095 44.184 1.00 76.00 389 ASN A N 1
ATOM 2929 C CA . ASN A 1 389 ? -26.197 7.114 45.535 1.00 76.00 389 ASN A CA 1
ATOM 2930 C C . ASN A 1 389 ? -26.189 8.530 46.124 1.00 76.00 389 ASN A C 1
ATOM 2932 O O . ASN A 1 389 ? -26.643 8.709 47.251 1.00 76.00 389 ASN A O 1
ATOM 2936 N N . ARG A 1 390 ? -25.780 9.560 45.365 1.00 68.25 390 ARG A N 1
ATOM 2937 C CA . ARG A 1 390 ? -25.862 10.961 45.828 1.00 68.25 390 ARG A CA 1
ATOM 2938 C C . ARG A 1 390 ? -27.292 11.356 46.190 1.00 68.25 390 ARG A C 1
ATOM 2940 O O . ARG A 1 390 ? -27.515 11.910 47.265 1.00 68.25 390 ARG A O 1
ATOM 2947 N N . ILE A 1 391 ? -28.263 11.071 45.320 1.00 75.38 391 ILE A N 1
ATOM 2948 C CA . ILE A 1 391 ? -29.680 11.389 45.567 1.00 75.38 391 ILE A CA 1
ATOM 2949 C C . ILE A 1 391 ? -30.186 10.640 46.807 1.00 75.38 391 ILE A C 1
ATOM 2951 O O . ILE A 1 391 ? -30.897 11.224 47.628 1.00 75.38 391 ILE A O 1
ATOM 2955 N N . GLY A 1 392 ? -29.795 9.375 46.974 1.00 74.81 392 GLY A N 1
ATOM 2956 C CA . GLY A 1 392 ? -30.091 8.569 48.157 1.00 74.81 392 GLY A CA 1
ATOM 2957 C C . GLY A 1 392 ? -29.563 9.205 49.443 1.00 74.81 392 GLY A C 1
ATOM 2958 O O . GLY A 1 392 ? -30.332 9.412 50.383 1.00 74.81 392 GLY A O 1
ATOM 2959 N N . THR A 1 393 ? -28.291 9.606 49.463 1.00 75.75 393 THR A N 1
ATOM 2960 C CA . THR A 1 393 ? -27.659 10.262 50.617 1.00 75.75 393 THR A CA 1
ATOM 2961 C C . THR A 1 393 ? -28.289 11.623 50.916 1.00 75.75 393 THR A C 1
ATOM 2963 O O . THR A 1 393 ? -28.568 11.926 52.077 1.00 75.75 393 THR A O 1
ATOM 2966 N N . TYR A 1 394 ? -28.604 12.433 49.898 1.00 74.38 394 TYR A N 1
ATOM 2967 C CA . TYR A 1 394 ? -29.328 13.697 50.094 1.00 74.38 394 TYR A CA 1
ATOM 2968 C C . TYR A 1 394 ? -30.722 13.465 50.683 1.00 74.38 394 TYR A C 1
ATOM 2970 O O . TYR A 1 394 ? -31.093 14.132 51.650 1.00 74.38 394 TYR A O 1
ATOM 2978 N N . ARG A 1 395 ? -31.477 12.487 50.161 1.00 76.50 395 ARG A N 1
ATOM 2979 C CA . ARG A 1 395 ? -32.793 12.107 50.701 1.00 76.50 395 ARG A CA 1
ATOM 2980 C C . ARG A 1 395 ? -32.698 11.637 52.149 1.00 76.50 395 ARG A C 1
ATOM 2982 O O . ARG A 1 395 ? -33.513 12.059 52.963 1.00 76.50 395 ARG A O 1
ATOM 2989 N N . GLN A 1 396 ? -31.707 10.815 52.493 1.00 78.00 396 GLN A N 1
ATOM 2990 C CA . GLN A 1 396 ? -31.495 10.360 53.871 1.00 78.00 396 GLN A CA 1
ATOM 2991 C C . GLN A 1 396 ? -31.122 11.515 54.807 1.00 78.00 396 GLN A C 1
ATOM 2993 O O . GLN A 1 396 ? -31.701 11.632 55.886 1.00 78.00 396 GLN A O 1
ATOM 2998 N N . THR A 1 397 ? -30.224 12.410 54.387 1.00 79.62 397 THR A N 1
ATOM 2999 C CA . THR A 1 397 ? -29.820 13.584 55.181 1.00 79.62 397 THR A CA 1
ATOM 3000 C C . THR A 1 397 ? -30.997 14.536 55.417 1.00 79.62 397 THR A C 1
ATOM 3002 O O . THR A 1 397 ? -31.204 14.999 56.540 1.00 79.62 397 THR A O 1
ATOM 3005 N N . LEU A 1 398 ? -31.809 14.793 54.385 1.00 80.69 398 LEU A N 1
ATOM 3006 C CA . LEU A 1 398 ? -33.022 15.609 54.489 1.00 80.69 398 LEU A CA 1
ATOM 3007 C C . LEU A 1 398 ? -34.090 14.940 55.363 1.00 80.69 398 LEU A C 1
ATOM 3009 O O . LEU A 1 398 ? -34.651 15.601 56.233 1.00 80.69 398 LEU A O 1
ATOM 3013 N N . SER A 1 399 ? -34.318 13.633 55.204 1.00 79.62 399 SER A N 1
ATOM 3014 C CA . SER A 1 399 ? -35.221 12.846 56.057 1.00 79.62 399 SER A CA 1
ATOM 3015 C C . SER A 1 399 ? -34.791 12.887 57.526 1.00 79.62 399 SER A C 1
ATOM 3017 O O . SER A 1 399 ? -35.618 13.115 58.406 1.00 79.62 399 SER A O 1
ATOM 3019 N N . ASN A 1 400 ? -33.500 12.713 57.816 1.00 78.25 400 ASN A N 1
ATOM 3020 C CA . ASN A 1 400 ? -32.982 12.769 59.184 1.00 78.25 400 ASN A CA 1
ATOM 3021 C C . ASN A 1 400 ? -33.105 14.174 59.784 1.00 78.25 400 ASN A C 1
ATOM 3023 O O . ASN A 1 400 ? -33.509 14.300 60.938 1.00 78.25 400 ASN A O 1
ATOM 3027 N N . ARG A 1 401 ? -32.849 15.233 59.004 1.00 74.06 401 ARG A N 1
ATOM 3028 C CA . ARG A 1 401 ? -33.085 16.619 59.442 1.00 74.06 401 ARG A CA 1
ATOM 3029 C C . ARG A 1 401 ? -34.566 16.913 59.688 1.00 74.06 401 ARG A C 1
ATOM 3031 O O . ARG A 1 401 ? -34.888 17.537 60.691 1.00 74.06 401 ARG A O 1
ATOM 3038 N N . GLN A 1 402 ? -35.469 16.435 58.833 1.00 72.12 402 GLN A N 1
ATOM 3039 C CA . GLN A 1 402 ? -36.917 16.568 59.042 1.00 72.12 402 GLN A CA 1
ATOM 3040 C C . GLN A 1 402 ? -37.400 15.794 60.273 1.00 72.12 402 GLN A C 1
ATOM 3042 O O . GLN A 1 402 ? -38.265 16.277 61.000 1.00 72.12 402 GLN A O 1
ATOM 3047 N N . ARG A 1 403 ? -36.834 14.611 60.541 1.00 67.25 403 ARG A N 1
ATOM 3048 C CA . ARG A 1 403 ? -37.109 13.864 61.775 1.00 67.25 403 ARG A CA 1
ATOM 3049 C C . ARG A 1 403 ? -36.590 14.612 63.000 1.00 67.25 403 ARG A C 1
ATOM 3051 O O . ARG A 1 403 ? -37.338 14.719 63.955 1.00 67.25 403 ARG A O 1
ATOM 3058 N N . LEU A 1 404 ? -35.387 15.186 62.961 1.00 61.31 404 LEU A N 1
ATOM 3059 C CA . LEU A 1 404 ? -34.835 16.008 64.050 1.00 61.31 404 LEU A CA 1
ATOM 3060 C C . LEU A 1 404 ? -35.655 17.282 64.313 1.00 61.31 404 LEU A C 1
ATOM 3062 O O . LEU A 1 404 ? -35.892 17.622 65.466 1.00 61.31 404 LEU A O 1
ATOM 3066 N N . LEU A 1 405 ? -36.156 17.944 63.267 1.00 58.66 405 LEU A N 1
ATOM 3067 C CA . LEU A 1 405 ? -37.039 19.112 63.396 1.00 58.66 405 LEU A CA 1
ATOM 3068 C C . LEU A 1 405 ? -38.393 18.778 64.039 1.00 58.66 405 LEU A C 1
ATOM 3070 O O . LEU A 1 405 ? -38.987 19.642 64.670 1.00 58.66 405 LEU A O 1
ATOM 3074 N N . LYS A 1 406 ? -38.861 17.526 63.943 1.00 57.09 406 LYS A N 1
ATOM 3075 C CA . LYS A 1 406 ? -40.060 17.050 64.655 1.00 57.09 406 LYS A CA 1
ATOM 3076 C C . LYS A 1 406 ? -39.867 16.878 66.170 1.00 57.09 406 LYS A C 1
ATOM 3078 O O . LYS A 1 406 ? -40.861 16.682 66.859 1.00 57.09 406 LYS A O 1
ATOM 3083 N N . TRP A 1 407 ? -38.633 16.938 66.678 1.00 56.44 407 TRP A N 1
ATOM 3084 C CA . TRP A 1 407 ? -38.301 16.767 68.102 1.00 56.44 407 TRP A CA 1
ATOM 3085 C C . TRP A 1 407 ? -37.799 18.052 68.782 1.00 56.44 407 TRP A C 1
ATOM 3087 O O . TRP A 1 407 ? -37.415 18.007 69.949 1.00 56.44 407 TRP A O 1
ATOM 3097 N N . LEU A 1 408 ? -37.803 19.194 68.088 1.00 50.59 408 LEU A N 1
ATOM 3098 C CA . LEU A 1 408 ? -37.544 20.497 68.707 1.00 50.59 408 LEU A CA 1
ATOM 3099 C C . LEU A 1 408 ? -38.856 21.035 69.313 1.00 50.59 408 LEU A C 1
ATOM 3101 O O . LEU A 1 408 ? -39.829 21.170 68.568 1.00 50.59 408 LEU A O 1
ATOM 3105 N N . PRO A 1 409 ? -38.925 21.308 70.632 1.00 52.66 409 PRO A N 1
ATOM 3106 C CA . PRO A 1 409 ? -40.104 21.919 71.238 1.00 52.66 409 PRO A CA 1
ATOM 3107 C C . PRO A 1 409 ? -40.257 23.360 70.729 1.00 52.66 409 PRO A C 1
ATOM 3109 O O . PRO A 1 409 ? -39.262 24.079 70.615 1.00 52.66 409 PRO A O 1
ATOM 3112 N N . VAL A 1 410 ? -41.494 23.734 70.385 1.00 49.50 410 VAL A N 1
ATOM 3113 C CA . VAL A 1 410 ? -41.908 25.109 70.042 1.00 49.50 410 VAL A CA 1
ATOM 3114 C C . VAL A 1 410 ? -41.841 26.001 71.272 1.00 49.50 410 VAL A C 1
ATOM 3116 O O . VAL A 1 410 ? -42.252 25.514 72.351 1.00 49.50 410 VAL A O 1
#

pLDDT: mean 83.94, std 11.37, range [27.56, 96.0]

Foldseek 3Di:
DFPDQPLFPAFLQRVLLVCLVVQADAQDHDWDKAALVRLVVLLVVLCVVQDQDDQDPPDDPVVSVLSVVLSVVSVVVSVVLSVLQSCLQQVLCVQVVSIWTKGKWKKKFQPPDDDQVCNRGRSGITIWIKMKTFRDDPPPPPCPHCLPGFIWIATSNSFIARALVSCQQQPPDDFGKIKTQDRNHFHADVSGTHIDIGGHNCNDPVNVVVQVVLLVLLVLLLVLLVQLVVVVVVDDDDPVSVVVSLVSLLVLLVSQLVVLVVVLVSCVNRVHDCDCVDLSNVLSVLSNQLSVLLNVLVVLLVVLVVCVVVVHDDDPVSLCVSLVSLVSSLVSLVVSLVSLVVVVVVCVSNVHDDGSSSSSSNSSSSSSNSSSVVSNVSSVVSVVVSVVVVVVVVVVVVVVVVVVVVPDDD

Secondary structure (DSSP, 8-state):
--------SS-HHHHHHHHHHHH-BTTB---EEE-GGGHHHHHHHHHHHSPPP-PPTT--HHHHHHHHHHHHHHHHHHHHHHHHHHHHHHHGGGGTTT-EEEEEEEEEEEET---HHHHTT-SSEEEEEEEEEE------TT---GGGS-EEEE-TT--EESSHHHHHHH--PPSEEEEEEGGG---EETTEE-EEEEE-GGGSHHHHHHHHHHHHHHHHHHHHHHHHHHHHTT----HHHHHHHHHHHHHHHHHHHHHHHHHHHHHHHTT----TTSHHHHHHHHHHHHHHHHHHHHHHHHHHHHHHHTTPPPPHHHHHHHHHHHHHHHHHHHHHHHHHHHHHHHHHHHT----HHHHHHHHHHHHHHHHHHHHHHHHHHHHHHHHHHHHHHHHHHHHHHHHHHTTS--

InterPro domains:
  IPR031962 Domain of unknown function DUF4781 [PF16013] (128-403)

Sequence (410 aa):
MAVQASNNRRSIREVQQTFAESLGYANEIIWDLLSVNQAHILKLKIKNLIQDPVVPAGLTEEERAKAEAKVQKQKAANEDLRETFFNAIWSQRKYCNRQSLTSIFYVMVATDETDHTKAAIATEWSCHPVVRVRRCVSISEDSTNSSDCCMVFVDDQGRVYQNWMAYVENNELPKGIMVAPRRGVYNLINNVVQLETWLTPVSTTRRQVLNAMDTTTAVTGLAAASVPLLGLLAVPIAGPVMAAAGLAAMVCGGYGLGRSASQLVDRGTHEQSISITNRTARNHWLGVGGGTVALGAAGATTLLTAATNAGREVGAITQLTVNGMNISSIMISGTGLANGIVDLVLKYMDGDDISAMDALQLSASLVLFTHSVYNFKLASTIISETSNNRIGTYRQTLSNRQRLLKWLPV